Protein AF-0000000075356537 (afdb_homodimer)

Structure (mmCIF, N/CA/C/O backbone):
data_AF-0000000075356537-model_v1
#
loop_
_entity.id
_entity.type
_entity.pdbx_description
1 polymer 'Rieske domain-containing protein'
#
loop_
_atom_site.group_PDB
_atom_site.id
_atom_site.type_symbol
_atom_site.label_atom_id
_atom_site.label_alt_id
_atom_site.label_comp_id
_atom_site.label_asym_id
_atom_site.label_entity_id
_atom_site.label_seq_id
_atom_site.pdbx_PDB_ins_code
_atom_site.Cartn_x
_atom_site.Cartn_y
_atom_site.Cartn_z
_atom_site.occupancy
_atom_site.B_iso_or_equiv
_atom_site.auth_seq_id
_atom_site.auth_comp_id
_atom_site.auth_asym_id
_atom_site.auth_atom_id
_atom_site.pdbx_PDB_model_num
ATOM 1 N N . MET A 1 1 ? 37.312 7.762 -25.594 1 16.81 1 MET A N 1
ATOM 2 C CA . MET A 1 1 ? 36.188 8.664 -25.797 1 16.81 1 MET A CA 1
ATOM 3 C C . MET A 1 1 ? 34.93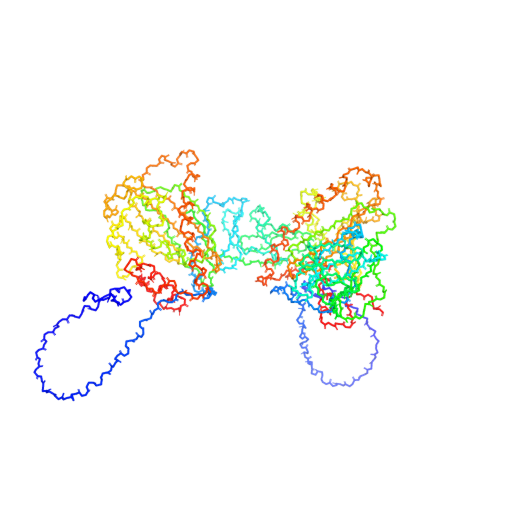8 7.902 -26.25 1 16.81 1 MET A C 1
ATOM 5 O O . MET A 1 1 ? 34.031 8.484 -26.844 1 16.81 1 MET A O 1
ATOM 9 N N . GLU A 1 2 ? 34.906 6.582 -25.922 1 17.31 2 GLU A N 1
ATOM 10 C CA . GLU A 1 2 ? 34.125 5.363 -25.969 1 17.31 2 GLU A CA 1
ATOM 11 C C . GLU A 1 2 ? 32.781 5.539 -25.234 1 17.31 2 GLU A C 1
ATOM 13 O O . GLU A 1 2 ? 32.781 5.805 -24.031 1 17.31 2 GLU A O 1
ATOM 18 N N . ALA A 1 3 ? 31.672 6.141 -25.953 1 22.42 3 ALA A N 1
ATOM 19 C CA . ALA A 1 3 ? 30.297 6.594 -25.938 1 22.42 3 ALA A CA 1
ATOM 20 C C . ALA A 1 3 ? 29.391 5.594 -25.219 1 22.42 3 ALA A C 1
ATOM 22 O O . ALA A 1 3 ? 29.375 4.41 -25.562 1 22.42 3 ALA A O 1
ATOM 23 N N . LEU A 1 4 ? 28.938 5.863 -24.031 1 20.67 4 LEU A N 1
ATOM 24 C CA . LEU A 1 4 ? 28.531 5.176 -22.812 1 20.67 4 LEU A CA 1
ATOM 25 C C . LEU A 1 4 ? 27.234 4.402 -23.031 1 20.67 4 LEU A C 1
ATOM 27 O O . LEU A 1 4 ? 26.375 4.84 -23.781 1 20.67 4 LEU A O 1
ATOM 31 N N . VAL A 1 5 ? 27.062 3.332 -22.688 1 26.47 5 VAL A N 1
ATOM 32 C CA . VAL A 1 5 ? 26.109 2.232 -22.734 1 26.47 5 VAL A CA 1
ATOM 33 C C . VAL A 1 5 ? 24.75 2.707 -22.234 1 26.47 5 VAL A C 1
ATOM 35 O O . VAL A 1 5 ? 24.562 2.947 -21.047 1 26.47 5 VAL A O 1
ATOM 38 N N . ASN A 1 6 ? 24.062 3.959 -22.438 1 29.22 6 ASN A N 1
ATOM 39 C CA . ASN A 1 6 ? 22.625 3.77 -22.453 1 29.22 6 ASN A CA 1
ATOM 40 C C . ASN A 1 6 ? 22.203 2.65 -23.406 1 29.22 6 ASN A C 1
ATOM 42 O O . ASN A 1 6 ? 21.094 2.652 -23.922 1 29.22 6 ASN A O 1
ATOM 46 N N . ASP A 1 7 ? 22.938 2.033 -24.406 1 31.42 7 ASP A N 1
ATOM 47 C CA . ASP A 1 7 ? 23.094 1.756 -25.828 1 31.42 7 ASP A CA 1
ATOM 48 C C . ASP A 1 7 ? 22.125 0.67 -26.297 1 31.42 7 ASP A C 1
ATOM 50 O O . ASP A 1 7 ? 21.531 -0.026 -25.469 1 31.42 7 ASP A O 1
ATOM 54 N N . ARG A 1 8 ? 22.062 -0.585 -27.109 1 34.34 8 ARG A N 1
ATOM 55 C CA . ARG A 1 8 ? 21.188 -1.449 -27.891 1 34.34 8 ARG A CA 1
ATOM 56 C C . ARG A 1 8 ? 20.234 -2.244 -27 1 34.34 8 ARG A C 1
ATOM 58 O O . ARG A 1 8 ? 20.672 -3.184 -26.328 1 34.34 8 ARG A O 1
ATOM 65 N N . LEU A 1 9 ? 19.734 -1.866 -25.703 1 35.34 9 LEU A N 1
ATOM 66 C CA . LEU A 1 9 ? 19.625 -2.301 -24.312 1 35.34 9 LEU A CA 1
ATOM 67 C C . LEU A 1 9 ? 19.562 -3.822 -24.234 1 35.34 9 LEU A C 1
ATOM 69 O O . LEU A 1 9 ? 19.953 -4.406 -23.219 1 35.34 9 LEU A O 1
ATOM 73 N N . LEU A 1 10 ? 18.969 -4.902 -24.375 1 38.16 10 LEU A N 1
ATOM 74 C CA . LEU A 1 10 ? 19.484 -6.262 -24.5 1 38.16 10 LEU A CA 1
ATOM 75 C C . LEU A 1 10 ? 19.875 -6.559 -25.938 1 38.16 10 LEU A C 1
ATOM 77 O O . LEU A 1 10 ? 20.125 -7.715 -26.297 1 38.16 10 LEU A O 1
ATOM 81 N N . GLN A 1 11 ? 20.5 -5.973 -27.094 1 36.53 11 GLN A N 1
ATOM 82 C CA . GLN A 1 11 ? 20.625 -6.211 -28.516 1 36.53 11 GLN A CA 1
ATOM 83 C C . GLN A 1 11 ? 21.734 -7.223 -28.812 1 36.53 11 GLN A C 1
ATOM 85 O O . GLN A 1 11 ? 22.812 -7.148 -28.234 1 36.53 11 GLN A O 1
ATOM 90 N N . ASP A 1 12 ? 21.531 -8.344 -29.547 1 32.38 12 ASP A N 1
ATOM 91 C CA . ASP A 1 12 ? 22.453 -9.203 -30.297 1 32.38 12 ASP A CA 1
ATOM 92 C C . ASP A 1 12 ? 22.891 -8.531 -31.594 1 32.38 12 ASP A C 1
ATOM 94 O O . ASP A 1 12 ? 22.094 -8.398 -32.531 1 32.38 12 ASP A O 1
ATOM 98 N N . ARG A 1 13 ? 23.75 -7.406 -31.953 1 29.91 13 ARG A N 1
ATOM 99 C CA . ARG A 1 13 ? 24.078 -6.98 -33.312 1 29.91 13 ARG A CA 1
ATOM 100 C C . ARG A 1 13 ? 24.906 -8.039 -34.031 1 29.91 13 ARG A C 1
ATOM 102 O O . ARG A 1 13 ? 26.062 -8.273 -33.688 1 29.91 13 ARG A O 1
ATOM 109 N N . HIS A 1 14 ? 24.375 -9.148 -34.688 1 22.44 14 HIS A N 1
ATOM 110 C CA . HIS A 1 14 ? 25.156 -9.977 -35.594 1 22.44 14 HIS A CA 1
ATOM 111 C C . HIS A 1 14 ? 25.641 -9.172 -36.781 1 22.44 14 HIS A C 1
ATOM 113 O O . HIS A 1 14 ? 24.828 -8.664 -37.562 1 22.44 14 HIS A O 1
ATOM 119 N N . THR A 1 15 ? 26.812 -8.516 -36.875 1 25.84 15 THR A N 1
ATOM 120 C CA . THR A 1 15 ? 27.531 -7.809 -37.906 1 25.84 15 THR A CA 1
ATOM 121 C C . THR A 1 15 ? 27.984 -8.781 -39 1 25.84 15 THR A C 1
ATOM 123 O O . THR A 1 15 ? 28.828 -8.445 -39.812 1 25.84 15 THR A O 1
ATOM 126 N N . SER A 1 16 ? 27.328 -9.734 -39.688 1 20.28 16 SER A N 1
ATOM 127 C CA . SER A 1 16 ? 28.078 -10.492 -40.688 1 20.28 16 SER A CA 1
ATOM 128 C C . SER A 1 16 ? 28.453 -9.617 -41.875 1 20.28 16 SER A C 1
ATOM 130 O O . SER A 1 16 ? 27.609 -8.867 -42.375 1 20.28 16 SER A O 1
ATOM 132 N N . GLY A 1 17 ? 29.781 -9.352 -42.344 1 21.66 17 GLY A N 1
ATOM 133 C CA . GLY A 1 17 ? 30.656 -8.562 -43.188 1 21.66 17 GLY A CA 1
ATOM 134 C C . GLY A 1 17 ? 30.531 -8.922 -44.656 1 21.66 17 GLY A C 1
ATOM 135 O O . GLY A 1 17 ? 31.25 -8.383 -45.5 1 21.66 17 GLY A O 1
ATOM 136 N N . THR A 1 18 ? 29.781 -9.844 -45.25 1 19.05 18 THR A N 1
ATOM 137 C CA . THR A 1 18 ? 30.516 -10.32 -46.438 1 19.05 18 THR A CA 1
ATOM 138 C C . THR A 1 18 ? 30.578 -9.242 -47.5 1 19.05 18 THR A C 1
ATOM 140 O O . THR A 1 18 ? 29.797 -8.289 -47.5 1 19.05 18 THR A O 1
ATOM 143 N N . ASP A 1 19 ? 30.422 -9.539 -49.062 1 18.47 19 ASP A N 1
ATOM 144 C CA . ASP A 1 19 ? 31.297 -9.648 -50.219 1 18.47 19 ASP A CA 1
ATOM 145 C C . ASP A 1 19 ? 31.141 -8.438 -51.125 1 18.47 19 ASP A C 1
ATOM 147 O O . ASP A 1 19 ? 32.125 -7.855 -51.594 1 18.47 19 ASP A O 1
ATOM 151 N N . GLN A 1 20 ? 30.047 -8.188 -52.094 1 20.7 20 GLN A N 1
ATOM 152 C CA . GLN A 1 20 ? 30.188 -8.117 -53.531 1 20.7 20 GLN A CA 1
ATOM 153 C C . GLN A 1 20 ? 30.422 -6.68 -54 1 20.7 20 GLN A C 1
ATOM 155 O O . GLN A 1 20 ? 29.922 -5.738 -53.375 1 20.7 20 GLN A O 1
ATOM 160 N N . THR A 1 21 ? 31.188 -6.434 -55.219 1 21.62 21 THR A N 1
ATOM 161 C CA . THR A 1 21 ? 32.062 -5.5 -55.906 1 21.62 21 THR A CA 1
ATOM 162 C C . THR A 1 21 ? 31.266 -4.363 -56.531 1 21.62 21 THR A C 1
ATOM 164 O O . THR A 1 21 ? 31.844 -3.33 -56.906 1 21.62 21 THR A O 1
ATOM 167 N N . CYS A 1 22 ? 29.969 -4.492 -56.844 1 19.58 22 CYS A N 1
ATOM 168 C CA . CYS A 1 22 ? 29.688 -3.918 -58.156 1 19.58 22 CYS A CA 1
ATOM 169 C C . CYS A 1 22 ? 29.797 -2.398 -58.125 1 19.58 22 CYS A C 1
ATOM 171 O O . CYS A 1 22 ? 29.5 -1.768 -57.094 1 19.58 22 CYS A O 1
ATOM 173 N N . ALA A 1 23 ? 30.172 -1.825 -59.312 1 25.81 23 ALA A N 1
ATOM 174 C CA . ALA A 1 23 ? 30.812 -0.602 -59.781 1 25.81 23 ALA A CA 1
ATOM 175 C C . ALA A 1 23 ? 29.891 0.602 -59.625 1 25.81 23 ALA A C 1
ATOM 177 O O . ALA A 1 23 ? 30.281 1.734 -59.906 1 25.81 23 ALA A O 1
ATOM 178 N N . SER A 1 24 ? 28.547 0.282 -59.125 1 22.42 24 SER A N 1
ATOM 179 C CA . SER A 1 24 ? 27.688 1.149 -59.938 1 22.42 24 SER A CA 1
ATOM 180 C C . SER A 1 24 ? 28.031 2.619 -59.688 1 22.42 24 SER A C 1
ATOM 182 O O . SER A 1 24 ? 28.609 2.98 -58.688 1 22.42 24 SER A O 1
ATOM 184 N N . PRO A 1 25 ? 27.328 3.537 -60.594 1 26.47 25 PRO A N 1
ATOM 185 C CA . PRO A 1 25 ? 27.484 4.898 -61.125 1 26.47 25 PRO A CA 1
ATOM 186 C C . PRO A 1 25 ? 27.484 5.957 -60 1 26.47 25 PRO A C 1
ATOM 188 O O . PRO A 1 25 ? 27.047 5.695 -58.906 1 26.47 25 PRO A O 1
ATOM 191 N N . SER A 1 26 ? 27.984 7.141 -60.406 1 25.86 26 SER A N 1
ATOM 192 C CA . SER A 1 26 ? 28.562 8.312 -59.75 1 25.86 26 SER A CA 1
ATOM 193 C C . SER A 1 26 ? 27.516 9.031 -58.906 1 25.86 26 SER A C 1
ATOM 195 O O . SER A 1 26 ? 27.781 10.117 -58.375 1 25.86 26 SER A O 1
ATOM 197 N N . THR A 1 27 ? 26.234 8.477 -58.969 1 26.17 27 THR A N 1
ATOM 198 C CA . THR A 1 27 ? 25.234 9.469 -58.594 1 26.17 27 THR A CA 1
ATOM 199 C C . THR A 1 27 ? 25.594 10.156 -57.281 1 26.17 27 THR A C 1
ATOM 201 O O . THR A 1 27 ? 26.094 9.516 -56.375 1 26.17 27 THR A O 1
ATOM 204 N N . SER A 1 28 ? 25.562 11.508 -57.375 1 26.22 28 SER A N 1
ATOM 205 C CA . SER A 1 28 ? 25.844 12.531 -56.375 1 26.22 28 SER A CA 1
ATOM 206 C C . SER A 1 28 ? 25.188 12.195 -55.062 1 26.22 28 SER A C 1
ATOM 208 O O . SER A 1 28 ? 23.984 11.93 -55 1 26.22 28 SER A O 1
ATOM 210 N N . LYS A 1 29 ? 25.922 11.609 -54.156 1 27.78 29 LYS A N 1
ATOM 211 C CA . LYS A 1 29 ? 25.5 11.062 -52.875 1 27.78 29 LYS A CA 1
ATOM 212 C C . LYS A 1 29 ? 24.938 12.148 -51.969 1 27.78 29 LYS A C 1
ATOM 214 O O . LYS A 1 29 ? 25.688 12.953 -51.406 1 27.78 29 LYS A O 1
ATOM 219 N N . GLN A 1 30 ? 23.859 12.883 -52.594 1 27.05 30 GLN A N 1
ATOM 220 C CA . GLN A 1 30 ? 23.312 13.734 -51.562 1 27.05 30 GLN A CA 1
ATOM 221 C C . GLN A 1 30 ? 23.188 12.969 -50.25 1 27.05 30 GLN A C 1
ATOM 223 O O . GLN A 1 30 ? 22.547 11.914 -50.188 1 27.05 30 GLN A O 1
ATOM 228 N N . SER A 1 31 ? 24.219 13.016 -49.469 1 28.75 31 SER A N 1
ATOM 229 C CA . SER A 1 31 ? 24.312 12.398 -48.156 1 28.75 31 SER A CA 1
ATOM 230 C C . SER A 1 31 ? 23.062 12.656 -47.312 1 28.75 31 SER A C 1
ATOM 232 O O . SER A 1 31 ? 22.812 13.789 -46.906 1 28.75 31 SER A O 1
ATOM 234 N N . LEU A 1 32 ? 21.922 12.156 -47.969 1 28.11 32 LEU A N 1
ATOM 235 C CA . LEU A 1 32 ? 20.797 12.195 -47.031 1 28.11 32 LEU A CA 1
ATOM 236 C C . LEU A 1 32 ? 21.25 11.773 -45.625 1 28.11 32 LEU A C 1
ATOM 238 O O . LEU A 1 32 ? 21.703 10.641 -45.438 1 28.11 32 LEU A O 1
ATOM 242 N N . ASP A 1 33 ? 21.828 12.711 -45 1 28.8 33 ASP A N 1
ATOM 243 C CA . ASP A 1 33 ? 22 12.531 -43.562 1 28.8 33 ASP A CA 1
ATOM 244 C C . ASP A 1 33 ? 20.781 11.867 -42.938 1 28.8 33 ASP A C 1
ATOM 246 O O . ASP A 1 33 ? 19.719 12.484 -42.844 1 28.8 33 ASP A O 1
ATOM 250 N N . ILE A 1 34 ? 20.438 10.703 -43.531 1 29.41 34 ILE A N 1
ATOM 251 C CA . ILE A 1 34 ? 19.438 9.945 -42.781 1 29.41 34 ILE A CA 1
ATOM 252 C C . ILE A 1 34 ? 19.719 10.07 -41.281 1 29.41 34 ILE A C 1
ATOM 254 O O . ILE A 1 34 ? 20.719 9.547 -40.812 1 29.41 34 ILE A O 1
ATOM 258 N N . VAL A 1 35 ? 19.438 11.258 -40.875 1 30.61 35 VAL A N 1
ATOM 259 C CA . VAL A 1 35 ? 19.266 11.258 -39.438 1 30.61 35 VAL A CA 1
ATOM 260 C C . VAL A 1 35 ? 18.609 9.953 -38.969 1 30.61 35 VAL A C 1
ATOM 262 O O . VAL A 1 35 ? 17.453 9.688 -39.281 1 30.61 35 VAL A O 1
ATOM 265 N N . LYS A 1 36 ? 19.297 8.93 -39.188 1 31.91 36 LYS A N 1
ATOM 266 C CA . LYS A 1 36 ? 18.828 7.715 -38.531 1 31.91 36 LYS A CA 1
ATOM 267 C C . LYS A 1 36 ? 18.172 8.039 -37.188 1 31.91 36 LYS A C 1
ATOM 269 O O . LYS A 1 36 ? 18.859 8.32 -36.219 1 31.91 36 LYS A O 1
ATOM 274 N N . GLY A 1 37 ? 17.156 8.75 -37.281 1 32.22 37 GLY A N 1
ATOM 275 C CA . GLY A 1 37 ? 16.375 8.914 -36.094 1 32.22 37 GLY A CA 1
ATOM 276 C C . GLY A 1 37 ? 16.406 7.695 -35.188 1 32.22 37 GLY A C 1
ATOM 277 O O . GLY A 1 37 ? 16.156 6.574 -35.625 1 32.22 37 GLY A O 1
ATOM 278 N N . LYS A 1 38 ? 17.438 7.617 -34.438 1 34.56 38 LYS A N 1
ATOM 279 C CA . LYS A 1 38 ? 17.422 6.621 -33.344 1 34.56 38 LYS A CA 1
ATOM 280 C C . LYS A 1 38 ? 15.992 6.27 -32.969 1 34.56 38 LYS A C 1
ATOM 282 O O . LYS A 1 38 ? 15.203 7.156 -32.625 1 34.56 38 LYS A O 1
ATOM 287 N N . LEU A 1 39 ? 15.484 5.395 -33.594 1 34.16 39 LEU A N 1
ATOM 288 C CA . LEU A 1 39 ? 14.211 4.875 -33.094 1 34.16 39 LEU A CA 1
ATOM 289 C C . LEU A 1 39 ? 14.125 4.977 -31.594 1 34.16 39 LEU A C 1
ATOM 291 O O . LEU A 1 39 ? 15.062 4.594 -30.891 1 34.16 39 LEU A O 1
ATOM 295 N N . PRO A 1 40 ? 13.32 5.75 -31.016 1 38.12 40 PRO A N 1
ATOM 296 C CA . PRO A 1 40 ? 13.188 5.941 -29.578 1 38.12 40 PRO A CA 1
ATOM 297 C C . PRO A 1 40 ? 13.312 4.637 -28.797 1 38.12 40 PRO A C 1
ATOM 299 O O . PRO A 1 40 ? 12.789 3.605 -29.219 1 38.12 40 PRO A O 1
ATOM 302 N N . ARG A 1 41 ? 14.406 4.195 -28.219 1 42 41 ARG A N 1
ATOM 303 C CA . ARG A 1 41 ? 14.617 3.092 -27.281 1 42 41 ARG A CA 1
ATOM 304 C C . ARG A 1 41 ? 13.312 2.715 -26.578 1 42 41 ARG A C 1
ATOM 306 O O . ARG A 1 41 ? 12.703 3.545 -25.906 1 42 41 ARG A O 1
ATOM 313 N N . LYS A 1 42 ? 12.531 1.792 -27.109 1 52.28 42 LYS A N 1
ATOM 314 C CA . LYS A 1 42 ? 11.227 1.446 -26.562 1 52.28 42 LYS A CA 1
ATOM 315 C C . LYS A 1 42 ? 11.305 1.174 -25.062 1 52.28 42 LYS A C 1
ATOM 317 O O . LYS A 1 42 ? 11.922 0.192 -24.641 1 52.28 42 LYS A O 1
ATOM 322 N N . SER A 1 43 ? 11.359 2.129 -24.141 1 74.38 43 SER A N 1
ATOM 323 C CA . SER A 1 43 ? 11.336 2.102 -22.688 1 74.38 43 SER A CA 1
ATOM 324 C C . SER A 1 43 ? 10.156 1.29 -22.172 1 74.38 43 SER A C 1
ATOM 326 O O . SER A 1 43 ? 9.07 1.331 -22.734 1 74.38 43 SER A O 1
ATOM 328 N N . LEU A 1 44 ? 10.492 0.031 -21.422 1 88.81 44 LEU A N 1
ATOM 329 C CA . LEU A 1 44 ? 9.453 -0.729 -20.734 1 88.81 44 LEU A CA 1
ATOM 330 C C . LEU A 1 44 ? 8.711 0.148 -19.719 1 88.81 44 LEU A C 1
ATOM 332 O O . LEU A 1 44 ? 9.328 0.777 -18.859 1 88.81 44 LEU A O 1
ATOM 336 N N . ASN A 1 45 ? 7.5 0.359 -20.031 1 91.44 45 ASN A N 1
ATOM 337 C CA . ASN A 1 45 ? 6.68 1.146 -19.109 1 91.44 45 ASN A CA 1
ATOM 338 C C . ASN A 1 45 ? 5.602 0.292 -18.453 1 91.44 45 ASN A C 1
ATOM 340 O O . ASN A 1 45 ? 4.617 -0.077 -19.094 1 91.44 45 ASN A O 1
ATOM 344 N N . VAL A 1 46 ? 5.816 -0.068 -17.25 1 94.56 46 VAL A N 1
ATOM 345 C CA . VAL A 1 46 ? 4.852 -0.795 -16.438 1 94.56 46 VAL A CA 1
ATOM 346 C C . VAL A 1 46 ? 4.312 0.115 -15.336 1 94.56 46 VAL A C 1
ATOM 348 O O . VAL A 1 46 ? 4.891 0.193 -14.25 1 94.56 46 VAL A O 1
ATOM 351 N N . SER A 1 47 ? 3.268 0.84 -15.625 1 93.94 47 SER A N 1
ATOM 352 C CA . SER A 1 47 ? 2.617 1.777 -14.711 1 93.94 47 SER A CA 1
ATOM 353 C C . SER A 1 47 ? 1.106 1.568 -14.688 1 93.94 47 SER A C 1
ATOM 355 O O . SER A 1 47 ? 0.562 0.848 -15.531 1 93.94 47 SER A O 1
ATOM 357 N N . GLY A 1 48 ? 0.487 2.066 -13.672 1 90.31 48 GLY A N 1
ATOM 358 C CA . GLY A 1 48 ? -0.946 1.876 -13.508 1 90.31 48 GLY A CA 1
ATOM 359 C C . GLY A 1 48 ? -1.771 2.953 -14.188 1 90.31 48 GLY A C 1
ATOM 360 O O . GLY A 1 48 ? -1.222 3.869 -14.805 1 90.31 48 GLY A O 1
ATOM 361 N N . PRO A 1 49 ? -2.98 2.789 -13.961 1 90.25 49 PRO A N 1
ATOM 362 C CA . PRO A 1 49 ? -3.707 1.688 -13.32 1 90.25 49 PRO A CA 1
ATOM 363 C C . PRO A 1 49 ? -3.568 0.371 -14.086 1 90.25 49 PRO A C 1
ATOM 365 O O . PRO A 1 49 ? -3.316 0.376 -15.297 1 90.25 49 PRO A O 1
ATOM 368 N N . VAL A 1 50 ? -3.711 -0.728 -13.359 1 92.56 50 VAL A N 1
ATOM 369 C CA . VAL A 1 50 ? -3.637 -2.043 -13.992 1 92.56 50 VAL A CA 1
ATOM 370 C C . VAL A 1 50 ? -4.773 -2.199 -15 1 92.56 50 VAL A C 1
ATOM 372 O O . VAL A 1 50 ? -5.934 -1.939 -14.68 1 92.56 50 VAL A O 1
ATOM 375 N N . GLN A 1 51 ? -4.496 -2.572 -16.172 1 91.62 51 GLN A N 1
ATOM 376 C CA . GLN A 1 51 ? -5.469 -2.723 -17.25 1 91.62 51 GLN A CA 1
ATOM 377 C C . GLN A 1 51 ? -6.156 -4.082 -17.188 1 91.62 51 GLN A C 1
ATOM 379 O O . GLN A 1 51 ? -5.613 -5.031 -16.625 1 91.62 51 GLN A O 1
ATOM 384 N N . PRO A 1 52 ? -7.375 -4.109 -17.781 1 93.94 52 PRO A N 1
ATOM 385 C CA . PRO A 1 52 ? -8 -5.43 -17.891 1 93.94 52 PRO A CA 1
ATOM 386 C C . PRO A 1 52 ? -7.129 -6.438 -18.625 1 93.94 52 PRO A C 1
ATOM 388 O O . PRO A 1 52 ? -6.391 -6.066 -19.547 1 93.94 52 PRO A O 1
ATOM 391 N N . TYR A 1 53 ? -7.273 -7.672 -18.297 1 95.06 53 TYR A N 1
ATOM 392 C CA . TYR A 1 53 ? -6.438 -8.703 -18.891 1 95.06 53 TYR A CA 1
ATOM 393 C C . TYR A 1 53 ? -6.793 -8.922 -20.359 1 95.06 53 TYR A C 1
ATOM 395 O O . TYR A 1 53 ? -7.969 -8.93 -20.719 1 95.06 53 TYR A O 1
ATOM 403 N N . ASN A 1 54 ? -5.789 -8.992 -21.125 1 94.38 54 ASN A N 1
ATOM 404 C CA . ASN A 1 54 ? -5.977 -9.344 -22.516 1 94.38 54 ASN A CA 1
ATOM 405 C C . ASN A 1 54 ? -6.43 -10.797 -22.688 1 94.38 54 ASN A C 1
ATOM 407 O O . ASN A 1 54 ? -5.938 -11.68 -21.984 1 94.38 54 ASN A O 1
ATOM 411 N N . THR A 1 55 ? -7.23 -11.078 -23.625 1 95.56 55 THR A N 1
ATOM 412 C CA . THR A 1 55 ? -7.785 -12.414 -23.844 1 95.56 55 THR A CA 1
ATOM 413 C C . THR A 1 55 ? -6.688 -13.398 -24.234 1 95.56 55 THR A C 1
ATOM 415 O O . THR A 1 55 ? -6.766 -14.586 -23.906 1 95.56 55 THR A O 1
ATOM 418 N N . ARG A 1 56 ? -5.672 -12.969 -24.844 1 96.25 56 ARG A N 1
ATOM 419 C CA . ARG A 1 56 ? -4.602 -13.844 -25.312 1 96.25 56 ARG A CA 1
ATOM 420 C C . ARG A 1 56 ? -3.852 -14.469 -24.141 1 96.25 56 ARG A C 1
ATOM 422 O O . ARG A 1 56 ? -3.361 -15.594 -24.234 1 96.25 56 ARG A O 1
ATOM 429 N N . LEU A 1 57 ? -3.801 -13.734 -23.062 1 97.31 57 LEU A N 1
ATOM 430 C CA . LEU A 1 57 ? -3.117 -14.25 -21.875 1 97.31 57 LEU A CA 1
ATOM 431 C C . LEU A 1 57 ? -3.891 -15.406 -21.25 1 97.31 57 LEU A C 1
ATOM 433 O O . LEU A 1 57 ? -3.338 -16.172 -20.469 1 97.31 57 LEU A O 1
ATOM 437 N N . LYS A 1 58 ? -5.113 -15.555 -21.609 1 97.88 58 LYS A N 1
ATOM 438 C CA . LYS A 1 58 ? -5.969 -16.594 -21.047 1 97.88 58 LYS A CA 1
ATOM 439 C C . LYS A 1 58 ? -5.801 -17.906 -21.797 1 97.88 58 LYS A C 1
ATOM 441 O O . LYS A 1 58 ? -6.246 -18.953 -21.328 1 97.88 58 LYS A O 1
ATOM 446 N N . ASN A 1 59 ? -5.176 -17.828 -22.984 1 97.19 59 ASN A N 1
ATOM 447 C CA . ASN A 1 59 ? -5.086 -19 -23.859 1 97.19 59 ASN A CA 1
ATOM 448 C C . ASN A 1 59 ? -3.865 -19.859 -23.531 1 97.19 59 ASN A C 1
ATOM 450 O O . ASN A 1 59 ? -3.023 -20.109 -24.391 1 97.19 59 ASN A O 1
ATOM 454 N N . PHE A 1 60 ? -3.803 -20.312 -22.328 1 97.75 60 PHE A N 1
ATOM 455 C CA . PHE A 1 60 ? -2.805 -21.234 -21.797 1 97.75 60 PHE A CA 1
ATOM 456 C C . PHE A 1 60 ? -3.43 -22.188 -20.781 1 97.75 60 PHE A C 1
ATOM 458 O O . PHE A 1 60 ? -4.555 -21.969 -20.328 1 97.75 60 PHE A O 1
ATOM 465 N N . TRP A 1 61 ? -2.768 -23.297 -20.531 1 98.38 61 TRP A N 1
ATOM 466 C CA . TRP A 1 61 ? -3.104 -24.125 -19.391 1 98.38 61 TRP A CA 1
ATOM 467 C C . TRP A 1 61 ? -2.604 -23.5 -18.094 1 98.38 61 TRP A C 1
ATOM 469 O O . TRP A 1 61 ? -1.454 -23.062 -18.016 1 98.38 61 TRP A O 1
ATOM 479 N N . PHE A 1 62 ? -3.467 -23.438 -17.094 1 98.62 62 PHE A N 1
ATOM 480 C CA . PHE A 1 62 ? -3.111 -22.906 -15.789 1 98.62 62 PHE A CA 1
ATOM 481 C C . PHE A 1 62 ? -3.361 -23.938 -14.695 1 98.62 62 PHE A C 1
ATOM 483 O O . PHE A 1 62 ? -4.477 -24.453 -14.555 1 98.62 62 PHE A O 1
ATOM 490 N N . PRO A 1 63 ? -2.369 -24.359 -13.969 1 98.5 63 PRO A N 1
ATOM 491 C CA . PRO A 1 63 ? -2.676 -25.109 -12.75 1 98.5 63 PRO A CA 1
ATOM 492 C C . PRO A 1 63 ? -3.352 -24.25 -11.68 1 98.5 63 PRO A C 1
ATOM 494 O O . PRO A 1 63 ? -2.924 -23.125 -11.43 1 98.5 63 PRO A O 1
ATOM 497 N N . VAL A 1 64 ? -4.406 -24.766 -11.055 1 98.62 64 VAL A N 1
ATOM 498 C CA . VAL A 1 64 ? -5.176 -23.891 -10.164 1 98.62 64 VAL A CA 1
ATOM 499 C C . VAL A 1 64 ? -5.223 -24.5 -8.766 1 98.62 64 VAL A C 1
ATOM 501 O O . VAL A 1 64 ? -5.582 -23.828 -7.797 1 98.62 64 VAL A O 1
ATOM 504 N N . ALA A 1 65 ? -4.848 -25.766 -8.633 1 98.69 65 ALA A N 1
ATOM 505 C CA . ALA A 1 65 ? -4.844 -26.453 -7.34 1 98.69 65 ALA A CA 1
ATOM 506 C C . ALA A 1 65 ? -3.947 -27.688 -7.379 1 98.69 65 ALA A C 1
ATOM 508 O O . ALA A 1 65 ? -3.637 -28.203 -8.453 1 98.69 65 ALA A O 1
ATOM 509 N N . PHE A 1 66 ? -3.484 -28.047 -6.262 1 98.5 66 PHE A N 1
ATOM 510 C CA . PHE A 1 66 ? -2.887 -29.375 -6.133 1 98.5 66 PHE A CA 1
ATOM 511 C C . PHE A 1 66 ? -3.963 -30.438 -5.973 1 98.5 66 PHE A C 1
ATOM 513 O O . PHE A 1 66 ? -4.988 -30.203 -5.328 1 98.5 66 PHE A O 1
ATOM 520 N N . SER A 1 67 ? -3.691 -31.625 -6.527 1 98.06 67 SER A N 1
ATOM 521 C CA . SER A 1 67 ? -4.66 -32.719 -6.473 1 98.06 67 SER A CA 1
ATOM 522 C C . SER A 1 67 ? -5.012 -33.062 -5.035 1 98.06 67 SER A C 1
ATOM 524 O O . SER A 1 67 ? -6.148 -33.438 -4.742 1 98.06 67 SER A O 1
ATOM 526 N N . THR A 1 68 ? -4.066 -32.938 -4.16 1 95.38 68 THR A N 1
ATOM 527 C CA . THR A 1 68 ? -4.25 -33.312 -2.764 1 95.38 68 THR A CA 1
ATOM 528 C C . THR A 1 68 ? -5.262 -32.375 -2.084 1 95.38 68 THR A C 1
ATOM 530 O O . THR A 1 68 ? -5.809 -32.719 -1.035 1 95.38 68 THR A O 1
ATOM 533 N N . ASP A 1 69 ? -5.516 -31.25 -2.652 1 95.81 69 ASP A N 1
ATOM 534 C CA . ASP A 1 69 ? -6.434 -30.281 -2.061 1 95.81 69 ASP A CA 1
ATOM 535 C C . ASP A 1 69 ? -7.875 -30.562 -2.473 1 95.81 69 ASP A C 1
ATOM 537 O O . ASP A 1 69 ? -8.812 -29.984 -1.917 1 95.81 69 ASP A O 1
ATOM 541 N N . LEU A 1 70 ? -8.023 -31.406 -3.379 1 97.5 70 LEU A N 1
ATOM 542 C CA . LEU A 1 70 ? -9.352 -31.688 -3.9 1 97.5 70 LEU A CA 1
ATOM 543 C C . LEU A 1 70 ? -9.758 -33.125 -3.609 1 97.5 70 LEU A C 1
ATOM 545 O O . LEU A 1 70 ? -9.367 -34.031 -4.34 1 97.5 70 LEU A O 1
ATOM 549 N N . LYS A 1 71 ? -10.594 -33.281 -2.656 1 95.62 71 LYS A N 1
ATOM 550 C CA . LYS A 1 71 ? -11.141 -34.594 -2.334 1 95.62 71 LYS A CA 1
ATOM 551 C C . LYS A 1 71 ? -12.492 -34.812 -3.01 1 95.62 71 LYS A C 1
ATOM 553 O O . LYS A 1 71 ? -12.961 -33.938 -3.752 1 95.62 71 LYS A O 1
ATOM 558 N N . ASP A 1 72 ? -13.055 -35.938 -2.742 1 94.31 72 ASP A N 1
ATOM 559 C CA . ASP A 1 72 ? -14.289 -36.312 -3.436 1 94.31 72 ASP A CA 1
ATOM 560 C C . ASP A 1 72 ? -15.461 -35.438 -2.953 1 94.31 72 ASP A C 1
ATOM 562 O O . ASP A 1 72 ? -16.375 -35.156 -3.721 1 94.31 72 ASP A O 1
ATOM 566 N N . ASP A 1 73 ? -15.414 -35.062 -1.744 1 93.94 73 ASP A N 1
ATOM 567 C CA . ASP A 1 73 ? -16.562 -34.375 -1.172 1 93.94 73 ASP A CA 1
ATOM 568 C C . ASP A 1 73 ? -16.25 -32.906 -0.906 1 93.94 73 ASP A C 1
ATOM 570 O O . ASP A 1 73 ? -16.969 -32.25 -0.16 1 93.94 73 ASP A O 1
ATOM 574 N N . THR A 1 74 ? -15.141 -32.5 -1.452 1 95.12 74 THR A N 1
ATOM 575 C CA . THR A 1 74 ? -14.781 -31.094 -1.243 1 95.12 74 THR A CA 1
ATOM 576 C C . THR A 1 74 ? -14.75 -30.328 -2.568 1 95.12 74 THR A C 1
ATOM 578 O O . THR A 1 74 ? -14.891 -30.938 -3.635 1 95.12 74 THR A O 1
ATOM 581 N N . MET A 1 75 ? -14.805 -29.094 -2.484 1 98.06 75 MET A N 1
ATOM 582 C CA . MET A 1 75 ? -14.656 -28.219 -3.639 1 98.06 75 MET A CA 1
ATOM 583 C C . MET A 1 75 ? -13.656 -27.109 -3.35 1 98.06 75 MET A C 1
ATOM 585 O O . MET A 1 75 ? -13.328 -26.844 -2.189 1 98.06 75 MET A O 1
ATOM 589 N N . VAL A 1 76 ? -13.07 -26.531 -4.312 1 98.44 76 VAL A N 1
ATOM 590 C CA . VAL A 1 76 ? -12.078 -25.469 -4.188 1 98.44 76 VAL A CA 1
ATOM 591 C C . VAL A 1 76 ? -12.516 -24.266 -5.016 1 98.44 76 VAL A C 1
ATOM 593 O O . VAL A 1 76 ? -12.477 -24.297 -6.246 1 98.44 76 VAL A O 1
ATOM 596 N N . PRO A 1 77 ? -12.969 -23.203 -4.348 1 98.69 77 PRO A N 1
ATOM 597 C CA . PRO A 1 77 ? -13.258 -21.969 -5.074 1 98.69 77 PRO A CA 1
ATOM 598 C C . PRO A 1 77 ? -11.992 -21.172 -5.391 1 98.69 77 PRO A C 1
ATOM 600 O O . PRO A 1 77 ? -11.023 -21.219 -4.637 1 98.69 77 PRO A O 1
ATOM 603 N N . PHE A 1 78 ? -11.992 -20.484 -6.445 1 98.62 78 PHE A N 1
ATOM 604 C CA . PHE A 1 78 ? -10.898 -19.578 -6.797 1 98.62 78 PHE A CA 1
ATOM 605 C C . PHE A 1 78 ? -11.352 -18.578 -7.855 1 98.62 78 PHE A C 1
ATOM 607 O O . PHE A 1 78 ? -12.359 -18.797 -8.531 1 98.62 78 PHE A O 1
ATOM 614 N N . ASP A 1 79 ? -10.641 -17.484 -7.934 1 98.5 79 ASP A N 1
ATOM 615 C CA . ASP A 1 79 ? -10.828 -16.5 -9 1 98.5 79 ASP A CA 1
ATOM 616 C C . ASP A 1 79 ? -9.742 -16.641 -10.062 1 98.5 79 ASP A C 1
ATOM 618 O O . ASP A 1 79 ? -8.586 -16.922 -9.75 1 98.5 79 ASP A O 1
ATOM 622 N N . CYS A 1 80 ? -10.094 -16.516 -11.219 1 98.5 80 CYS A N 1
ATOM 623 C CA . CYS A 1 80 ? -9.188 -16.516 -12.367 1 98.5 80 CYS A CA 1
ATOM 624 C C . CYS A 1 80 ? -9.594 -15.445 -13.375 1 98.5 80 CYS A C 1
ATOM 626 O O . CYS A 1 80 ? -10.711 -15.469 -13.891 1 98.5 80 CYS A O 1
ATOM 628 N N . PHE A 1 81 ? -8.688 -14.453 -13.617 1 98.12 81 PHE A N 1
ATOM 629 C CA . PHE A 1 81 ? -8.945 -13.344 -14.531 1 98.12 81 PHE A CA 1
ATOM 630 C C . PHE A 1 81 ? -10.266 -12.664 -14.195 1 98.12 81 PHE A C 1
ATOM 632 O O . PHE A 1 81 ? -11.094 -12.422 -15.078 1 98.12 81 PHE A O 1
ATOM 639 N N . GLU A 1 82 ? -10.539 -12.484 -12.922 1 97.44 82 GLU A N 1
ATOM 640 C CA . GLU A 1 82 ? -11.633 -11.688 -12.383 1 97.44 82 GLU A CA 1
ATOM 641 C C . GLU A 1 82 ? -12.961 -12.43 -12.492 1 97.44 82 GLU A C 1
ATOM 643 O O . GLU A 1 82 ? -14.031 -11.828 -12.375 1 97.44 82 GLU A O 1
ATOM 648 N N . GLU A 1 83 ? -12.898 -13.672 -12.727 1 97.81 83 GLU A N 1
ATOM 649 C CA . GLU A 1 83 ? -14.102 -14.5 -12.758 1 97.81 83 GLU A CA 1
ATOM 650 C C . GLU A 1 83 ? -14.055 -15.578 -11.672 1 97.81 83 GLU A C 1
ATOM 652 O O . GLU A 1 83 ? -13.023 -16.219 -11.469 1 97.81 83 GLU A O 1
ATOM 657 N N . PRO A 1 84 ? -15.195 -15.758 -11.008 1 98.62 84 PRO A N 1
ATOM 658 C CA . PRO A 1 84 ? -15.227 -16.766 -9.945 1 98.62 84 PRO A CA 1
ATOM 659 C C . PRO A 1 84 ? -15.492 -18.172 -10.477 1 98.62 84 PRO A C 1
ATOM 661 O O . PRO A 1 84 ? -16.422 -18.375 -11.266 1 98.62 84 PRO A O 1
ATOM 664 N N . TRP A 1 85 ? -14.695 -19.109 -10.055 1 98.88 85 TRP A N 1
ATOM 665 C CA . TRP A 1 85 ? -14.797 -20.5 -10.461 1 98.88 85 TRP A CA 1
ATOM 666 C C . TRP A 1 85 ? -14.742 -21.422 -9.25 1 98.88 85 TRP A C 1
ATOM 668 O O . TRP A 1 85 ? -14.359 -21 -8.156 1 98.88 85 TRP A O 1
ATOM 678 N N . VAL A 1 86 ? -15.141 -22.672 -9.492 1 98.88 86 VAL A N 1
ATOM 679 C CA . VAL A 1 86 ? -15.047 -23.688 -8.445 1 98.88 86 VAL A CA 1
ATOM 680 C C . VAL A 1 86 ? -14.766 -25.047 -9.078 1 98.88 86 VAL A C 1
ATOM 682 O O . VAL A 1 86 ? -15.336 -25.391 -10.117 1 98.88 86 VAL A O 1
ATOM 685 N N . ILE A 1 87 ? -13.891 -25.797 -8.461 1 98.81 87 ILE A N 1
ATOM 686 C CA . ILE A 1 87 ? -13.594 -27.141 -8.938 1 98.81 87 ILE A CA 1
ATOM 687 C C . ILE A 1 87 ? -14.109 -28.172 -7.934 1 98.81 87 ILE A C 1
ATOM 689 O O . ILE A 1 87 ? -14.094 -27.922 -6.723 1 98.81 87 ILE A O 1
ATOM 693 N N . PHE A 1 88 ? -14.547 -29.25 -8.414 1 98.75 88 PHE A N 1
ATOM 694 C CA . PHE A 1 88 ? -14.992 -30.406 -7.648 1 98.75 88 PHE A CA 1
ATOM 695 C C . PHE A 1 88 ? -14.922 -31.672 -8.484 1 98.75 88 PHE A C 1
ATOM 697 O O . PHE A 1 88 ? -14.688 -31.625 -9.695 1 98.75 88 PHE A O 1
ATOM 704 N N . ARG A 1 89 ? -14.961 -32.812 -7.848 1 98.5 89 ARG A N 1
ATOM 705 C CA . ARG A 1 89 ? -14.883 -34.062 -8.57 1 98.5 89 ARG A CA 1
ATOM 706 C C . ARG A 1 89 ? -16.266 -34.562 -8.945 1 98.5 89 ARG A C 1
ATOM 708 O O . ARG A 1 89 ? -17.203 -34.5 -8.148 1 98.5 89 ARG A O 1
ATOM 715 N N . GLY A 1 90 ? -16.359 -35.062 -10.141 1 97.44 90 GLY A N 1
ATOM 716 C CA . GLY A 1 90 ? -17.594 -35.688 -10.609 1 97.44 90 GLY A CA 1
ATOM 717 C C . GLY A 1 90 ? -17.781 -37.094 -10.078 1 97.44 90 GLY A C 1
ATOM 718 O O . GLY A 1 90 ? -16.984 -37.594 -9.281 1 97.44 90 GLY A O 1
ATOM 719 N N . LYS A 1 91 ? -18.922 -37.688 -10.562 1 94.81 91 LYS A N 1
ATOM 720 C CA . LYS A 1 91 ? -19.266 -39.031 -10.141 1 94.81 91 LYS A CA 1
ATOM 721 C C . LYS A 1 91 ? -18.156 -40 -10.5 1 94.81 91 LYS A C 1
ATOM 723 O O . LYS A 1 91 ? -17.922 -40.969 -9.773 1 94.81 91 LYS A O 1
ATOM 728 N N . ASP A 1 92 ? -17.453 -39.75 -11.469 1 95.94 92 ASP A N 1
ATOM 729 C CA . ASP A 1 92 ? -16.406 -40.625 -11.961 1 95.94 92 ASP A CA 1
ATOM 730 C C . ASP A 1 92 ? -15.07 -40.312 -11.289 1 95.94 92 ASP A C 1
ATOM 732 O O . ASP A 1 92 ? -14.039 -40.906 -11.609 1 95.94 92 ASP A O 1
ATOM 736 N N . GLY A 1 93 ? -15.07 -39.312 -10.477 1 96.38 93 GLY A N 1
ATOM 737 C CA . GLY A 1 93 ? -13.859 -38.969 -9.773 1 96.38 93 GLY A CA 1
ATOM 738 C C . GLY A 1 93 ? -13.008 -37.938 -10.531 1 96.38 93 GLY A C 1
ATOM 739 O O . GLY A 1 93 ? -12 -37.469 -10.016 1 96.38 93 GLY A O 1
ATOM 740 N N . ILE A 1 94 ? -13.406 -37.656 -11.711 1 97.38 94 ILE A N 1
ATOM 741 C CA . ILE A 1 94 ? -12.672 -36.719 -12.547 1 97.38 94 ILE A CA 1
ATOM 742 C C . ILE A 1 94 ? -13.047 -35.312 -12.172 1 97.38 94 ILE A C 1
ATOM 744 O O . ILE A 1 94 ? -14.234 -34.969 -12.031 1 97.38 94 ILE A O 1
ATOM 748 N N . PRO A 1 95 ? -12.07 -34.469 -12.047 1 98.38 95 PRO A N 1
ATOM 749 C CA . PRO A 1 95 ? -12.391 -33.094 -11.648 1 98.38 95 PRO A CA 1
ATOM 750 C C . PRO A 1 95 ? -13.023 -32.281 -12.773 1 98.38 95 PRO A C 1
ATOM 752 O O . PRO A 1 95 ? -12.742 -32.531 -13.953 1 98.38 95 PRO A O 1
ATOM 755 N N . GLY A 1 96 ? -13.852 -31.375 -12.398 1 98.56 96 GLY A N 1
ATOM 756 C CA . GLY A 1 96 ? -14.414 -30.375 -13.289 1 98.56 96 GLY A CA 1
ATOM 757 C C . GLY A 1 96 ? -14.352 -28.969 -12.711 1 98.56 96 GLY A C 1
ATOM 758 O O . GLY A 1 96 ? -14.125 -28.797 -11.516 1 98.56 96 GLY A O 1
ATOM 759 N N . CYS A 1 97 ? -14.5 -27.984 -13.578 1 98.88 97 CYS A N 1
ATOM 760 C CA . CYS A 1 97 ? -14.469 -26.562 -13.219 1 98.88 97 CYS A CA 1
ATOM 761 C C . CYS A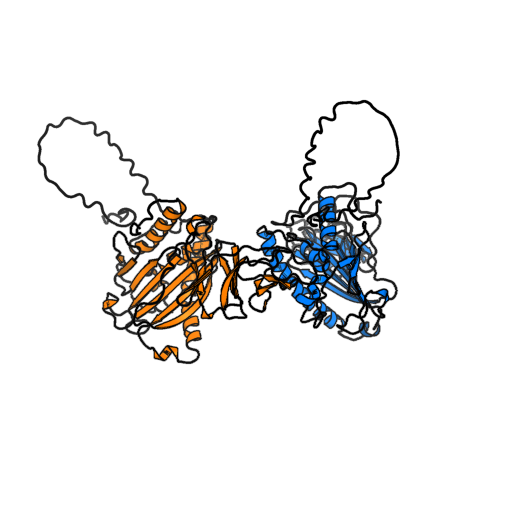 1 97 ? -15.68 -25.828 -13.789 1 98.88 97 CYS A C 1
ATOM 763 O O . CYS A 1 97 ? -15.852 -25.781 -15.008 1 98.88 97 CYS A O 1
ATOM 765 N N . VAL A 1 98 ? -16.469 -25.25 -12.93 1 98.88 98 VAL A N 1
ATOM 766 C CA . VAL A 1 98 ? -17.656 -24.547 -13.391 1 98.88 98 VAL A CA 1
ATOM 767 C C . VAL A 1 98 ? -17.688 -23.141 -12.805 1 98.88 98 VAL A C 1
ATOM 769 O O . VAL A 1 98 ? -16.969 -22.844 -11.844 1 98.88 98 VAL A O 1
ATOM 772 N N . GLN A 1 99 ? -18.453 -22.328 -13.477 1 98.75 99 GLN A N 1
ATOM 773 C CA . GLN A 1 99 ? -18.656 -20.984 -12.922 1 98.75 99 GLN A CA 1
ATOM 774 C C . GLN A 1 99 ? -19.234 -21.062 -11.516 1 98.75 99 GLN A C 1
ATOM 776 O O . GLN A 1 99 ? -20.188 -21.812 -11.258 1 98.75 99 GLN A O 1
ATOM 781 N N . ASN A 1 100 ? -18.719 -20.312 -10.555 1 98.81 100 ASN A N 1
ATOM 782 C CA . ASN A 1 100 ? -19.156 -20.344 -9.164 1 98.81 100 ASN A CA 1
ATOM 783 C C . ASN A 1 100 ? -20.359 -19.438 -8.914 1 98.81 100 ASN A C 1
ATOM 785 O O . ASN A 1 100 ? -20.328 -18.609 -8.016 1 98.81 100 ASN A O 1
ATOM 789 N N . THR A 1 101 ? -21.312 -19.578 -9.68 1 98.62 101 THR A N 1
ATOM 790 C CA . THR A 1 101 ? -22.516 -18.766 -9.656 1 98.62 101 THR A CA 1
ATOM 791 C C . THR A 1 101 ? -23.734 -19.562 -10.133 1 98.62 101 THR A C 1
ATOM 793 O O . THR A 1 101 ? -23.781 -19.969 -11.297 1 98.62 101 THR A O 1
ATOM 796 N N . CYS A 1 102 ? -24.656 -19.703 -9.328 1 98.5 102 CYS A N 1
ATOM 797 C CA . CYS A 1 102 ? -25.859 -20.453 -9.68 1 98.5 102 CYS A CA 1
ATOM 798 C C . CYS A 1 102 ? -26.672 -19.719 -10.742 1 98.5 102 CYS A C 1
ATOM 800 O O . CYS A 1 102 ? -26.812 -18.484 -10.68 1 98.5 102 CYS A O 1
ATOM 802 N N . ALA A 1 103 ? -27.219 -20.406 -11.594 1 98.31 103 ALA A N 1
ATOM 803 C CA . ALA A 1 103 ? -27.984 -19.844 -12.703 1 98.31 103 ALA A CA 1
ATOM 804 C C . ALA A 1 103 ? -29.266 -19.188 -12.195 1 98.31 103 ALA A C 1
ATOM 806 O O . ALA A 1 103 ? -29.797 -18.266 -12.828 1 98.31 103 ALA A O 1
ATOM 807 N N . HIS A 1 104 ? -29.797 -19.688 -11.102 1 97.06 104 HIS A N 1
ATOM 808 C CA . HIS A 1 104 ? -31.094 -19.25 -10.609 1 97.06 104 HIS A CA 1
ATOM 809 C C . HIS A 1 104 ? -31.047 -17.812 -10.102 1 97.06 104 HIS A C 1
ATOM 811 O O . HIS A 1 104 ? -31.656 -16.922 -10.695 1 97.06 104 HIS A O 1
ATOM 817 N N . ARG A 1 105 ? -30.25 -17.531 -9.102 1 97.56 105 ARG A N 1
ATOM 818 C CA . ARG A 1 105 ? -30.203 -16.219 -8.469 1 97.56 105 ARG A CA 1
ATOM 819 C C . ARG A 1 105 ? -28.766 -15.844 -8.102 1 97.56 105 ARG A C 1
ATOM 821 O O . ARG A 1 105 ? -28.547 -15.188 -7.086 1 97.56 105 ARG A O 1
ATOM 828 N N . ALA A 1 106 ? -27.844 -16.344 -8.805 1 97.69 106 ALA A N 1
ATOM 829 C CA . ALA A 1 106 ? -26.438 -15.945 -8.789 1 97.69 106 ALA A CA 1
ATOM 830 C C . ALA A 1 106 ? -25.812 -16.203 -7.422 1 97.69 106 ALA A C 1
ATOM 832 O O . ALA A 1 106 ? -24.891 -15.492 -7.012 1 97.69 106 ALA A O 1
ATOM 833 N N . CYS A 1 107 ? -26.297 -17.188 -6.734 1 97.56 107 CYS A N 1
ATOM 834 C CA . CYS A 1 107 ? -25.719 -17.594 -5.461 1 97.56 107 CYS A CA 1
ATOM 835 C C . CYS A 1 107 ? -24.375 -18.297 -5.676 1 97.56 107 CYS A C 1
ATOM 837 O O . CYS A 1 107 ? -24.25 -19.141 -6.574 1 97.56 107 CYS A O 1
ATOM 839 N N . PRO A 1 108 ? -23.375 -17.938 -4.848 1 98.56 108 PRO A N 1
ATOM 840 C CA . PRO A 1 108 ? -22.125 -18.672 -4.953 1 98.56 108 PRO A CA 1
ATOM 841 C C . PRO A 1 108 ? -22.281 -20.156 -4.598 1 98.56 108 PRO A C 1
ATOM 843 O O . PRO A 1 108 ? -22.688 -20.484 -3.484 1 98.56 108 PRO A O 1
ATOM 846 N N . LEU A 1 109 ? -21.797 -20.938 -5.5 1 98.69 109 LEU A N 1
ATOM 847 C CA . LEU A 1 109 ? -22.047 -22.359 -5.367 1 98.69 109 LEU A CA 1
ATOM 848 C C . LEU A 1 109 ? -21.125 -22.984 -4.309 1 98.69 109 LEU A C 1
ATOM 850 O O . LEU A 1 109 ? -21.5 -23.953 -3.648 1 98.69 109 LEU A O 1
ATOM 854 N N . HIS A 1 110 ? -19.984 -22.391 -4.133 1 98.31 110 HIS A N 1
ATOM 855 C CA . HIS A 1 110 ? -19 -23 -3.252 1 98.31 110 HIS A CA 1
ATOM 856 C C . HIS A 1 110 ? -19.469 -22.969 -1.801 1 98.31 110 HIS A C 1
ATOM 858 O O . HIS A 1 110 ? -18.875 -23.641 -0.946 1 98.31 110 HIS A O 1
ATOM 864 N N . LEU A 1 111 ? -20.422 -22.203 -1.435 1 97.69 111 LEU A N 1
ATOM 865 C CA . LEU A 1 111 ? -20.984 -22.156 -0.087 1 97.69 111 LEU A CA 1
ATOM 866 C C . LEU A 1 111 ? -21.828 -23.391 0.19 1 97.69 111 LEU A C 1
ATOM 868 O O . LEU A 1 111 ? -22.219 -23.641 1.332 1 97.69 111 LEU A O 1
ATOM 872 N N . GLY A 1 112 ? -22.109 -24.219 -0.807 1 98.12 112 GLY A N 1
ATOM 873 C CA . GLY A 1 112 ? -22.938 -25.406 -0.682 1 98.12 112 GLY A CA 1
ATOM 874 C C . GLY A 1 112 ? -22.141 -26.656 -0.404 1 98.12 112 GLY A C 1
ATOM 875 O O . GLY A 1 112 ? -21.234 -26.656 0.429 1 98.12 112 GLY A O 1
ATOM 876 N N . SER A 1 113 ? -22.625 -27.75 -1.092 1 97.88 113 SER A N 1
ATOM 877 C CA . SER A 1 113 ? -22 -29.047 -0.868 1 97.88 113 SER A CA 1
ATOM 878 C C . SER A 1 113 ? -21.859 -29.828 -2.172 1 97.88 113 SER A C 1
ATOM 880 O O . SER A 1 113 ? -22.406 -29.438 -3.199 1 97.88 113 SER A O 1
ATOM 882 N N . VAL A 1 114 ? -20.969 -30.812 -2.102 1 97.81 114 VAL A N 1
ATOM 883 C CA . VAL A 1 114 ? -20.844 -31.75 -3.207 1 97.81 114 VAL A CA 1
ATOM 884 C C . VAL A 1 114 ? -21.562 -33.062 -2.861 1 97.81 114 VAL A C 1
ATOM 886 O O . VAL A 1 114 ? -21.281 -33.656 -1.832 1 97.81 114 VAL A O 1
ATOM 889 N N . ASN A 1 115 ? -22.5 -33.375 -3.678 1 93.31 115 ASN A N 1
ATOM 890 C CA . ASN A 1 115 ? -23.312 -34.594 -3.465 1 93.31 115 ASN A CA 1
ATOM 891 C C . ASN A 1 115 ? -23.266 -35.5 -4.676 1 93.31 115 ASN A C 1
ATOM 893 O O . ASN A 1 115 ? -23.781 -35.188 -5.742 1 93.31 115 ASN A O 1
ATOM 897 N N . GLU A 1 116 ? -22.719 -36.719 -4.488 1 94.25 116 GLU A N 1
ATOM 898 C CA . GLU A 1 116 ? -22.672 -37.719 -5.547 1 94.25 116 GLU A CA 1
ATOM 899 C C . GLU A 1 116 ? -22.109 -37.125 -6.84 1 94.25 116 GLU A C 1
ATOM 901 O O . GLU A 1 116 ? -22.703 -37.281 -7.91 1 94.25 116 GLU A O 1
ATOM 906 N N . GLY A 1 117 ? -21.125 -36.344 -6.695 1 96.69 117 GLY A N 1
ATOM 907 C CA . GLY A 1 117 ? -20.422 -35.812 -7.855 1 96.69 117 GLY A CA 1
ATOM 908 C C . GLY A 1 117 ? -21.094 -34.594 -8.453 1 96.69 117 GLY A C 1
ATOM 909 O O . GLY A 1 117 ? -20.812 -34.219 -9.586 1 96.69 117 GLY A O 1
ATOM 910 N N . ARG A 1 118 ? -21.984 -34 -7.781 1 98.12 118 ARG A N 1
ATOM 911 C CA . ARG A 1 118 ? -22.656 -32.75 -8.203 1 98.12 118 ARG A CA 1
ATOM 912 C C . ARG A 1 118 ? -22.516 -31.688 -7.141 1 98.12 118 ARG A C 1
ATOM 914 O O . ARG A 1 118 ? -22.609 -31.969 -5.945 1 98.12 118 ARG A O 1
ATOM 921 N N . ILE A 1 119 ? -22.312 -30.5 -7.566 1 98.5 119 ILE A N 1
ATOM 922 C CA . ILE A 1 119 ? -22.266 -29.391 -6.621 1 98.5 119 ILE A CA 1
ATOM 923 C C . ILE A 1 119 ? -23.672 -28.844 -6.406 1 98.5 119 ILE A C 1
ATOM 925 O O . ILE A 1 119 ? -24.406 -28.594 -7.367 1 98.5 119 ILE A O 1
ATOM 929 N N . GLN A 1 120 ? -24.047 -28.688 -5.152 1 98.5 120 GLN A N 1
ATOM 930 C CA . GLN A 1 120 ? -25.391 -28.266 -4.793 1 98.5 120 GLN A CA 1
ATOM 931 C C . GLN A 1 120 ? -25.406 -26.844 -4.242 1 98.5 120 GLN A C 1
ATOM 933 O O . GLN A 1 120 ? -24.672 -26.531 -3.303 1 98.5 120 GLN A O 1
ATOM 938 N N . CYS A 1 121 ? -26.25 -26.062 -4.871 1 98.31 121 CYS A N 1
ATOM 939 C CA . CYS A 1 121 ? -26.422 -24.688 -4.391 1 98.31 121 CYS A CA 1
ATOM 940 C C . CYS A 1 121 ? -27.094 -24.672 -3.023 1 98.31 121 CYS A C 1
ATOM 942 O O . CYS A 1 121 ? -28.109 -25.328 -2.822 1 98.31 121 CYS A O 1
ATOM 944 N N . PRO A 1 122 ? -26.609 -23.891 -2.096 1 98.12 122 PRO A N 1
ATOM 945 C CA . PRO A 1 122 ? -27.172 -23.875 -0.744 1 98.12 122 PRO A CA 1
ATOM 946 C C . PRO A 1 122 ? -28.469 -23.094 -0.654 1 98.12 122 PRO A C 1
ATOM 948 O O . PRO A 1 122 ? -29.141 -23.125 0.379 1 98.12 122 PRO A O 1
ATOM 951 N N . TYR A 1 123 ? -28.781 -22.328 -1.661 1 97.5 123 TYR A N 1
ATOM 952 C CA . TYR A 1 123 ? -29.969 -21.484 -1.634 1 97.5 123 TYR A CA 1
ATOM 953 C C . TYR A 1 123 ? -31.234 -22.297 -1.879 1 97.5 123 TYR A C 1
ATOM 955 O O . TYR A 1 123 ? -32.094 -22.406 -0.995 1 97.5 123 TYR A O 1
ATOM 963 N N . HIS A 1 124 ? -31.391 -22.969 -3.033 1 97.38 124 HIS A N 1
ATOM 964 C CA . HIS A 1 124 ? -32.594 -23.734 -3.346 1 97.38 124 HIS A CA 1
ATOM 965 C C . HIS A 1 124 ? -32.25 -25.172 -3.742 1 97.38 124 HIS A C 1
ATOM 967 O O . HIS A 1 124 ? -33.094 -25.875 -4.297 1 97.38 124 HIS A O 1
ATOM 973 N N . GLY A 1 125 ? -30.953 -25.547 -3.686 1 97.94 125 GLY A N 1
ATOM 974 C CA . GLY A 1 125 ? -30.562 -26.938 -3.814 1 97.94 125 GLY A CA 1
ATOM 975 C C . GLY A 1 125 ? -30.359 -27.375 -5.254 1 97.94 125 GLY A C 1
ATOM 976 O O . GLY A 1 125 ? -30.25 -28.562 -5.539 1 97.94 125 GLY A O 1
ATOM 977 N N . TRP A 1 126 ? -30.281 -26.453 -6.234 1 98.12 126 TRP A N 1
ATOM 978 C CA . TRP A 1 126 ? -29.953 -26.828 -7.605 1 98.12 126 TRP A CA 1
ATOM 979 C C . TRP A 1 126 ? -28.594 -27.516 -7.672 1 98.12 126 TRP A C 1
ATOM 981 O O . TRP A 1 126 ? -27.641 -27.078 -7.031 1 98.12 126 TRP A O 1
ATOM 991 N N . GLU A 1 127 ? -28.547 -28.609 -8.398 1 98.38 127 GLU A N 1
ATOM 992 C CA . GLU A 1 127 ? -27.312 -29.375 -8.492 1 98.38 127 GLU A CA 1
ATOM 993 C C . GLU A 1 127 ? -26.766 -29.375 -9.914 1 98.38 127 GLU A C 1
ATOM 995 O O . GLU A 1 127 ? -27.516 -29.562 -10.875 1 98.38 127 GLU A O 1
ATOM 1000 N N . TYR A 1 128 ? -25.469 -29.172 -9.984 1 98.69 128 TYR A N 1
ATOM 1001 C CA . TYR A 1 128 ? -24.812 -29.109 -11.281 1 98.69 128 TYR A CA 1
ATOM 1002 C C . TYR A 1 128 ? -23.734 -30.172 -11.406 1 98.69 128 TYR A C 1
ATOM 1004 O O . TYR A 1 128 ? -23 -30.438 -10.453 1 98.69 128 TYR A O 1
ATOM 1012 N N . SER A 1 129 ? -23.609 -30.781 -12.594 1 98.31 129 SER A N 1
ATOM 1013 C CA . SER A 1 129 ? -22.5 -31.672 -12.906 1 98.31 129 SER A CA 1
ATOM 1014 C C . SER A 1 129 ? -21.25 -30.906 -13.273 1 98.31 129 SER A C 1
ATOM 1016 O O . SER A 1 129 ? -21.266 -29.672 -13.336 1 98.31 129 SER A O 1
ATOM 1018 N N . THR A 1 130 ? -20.141 -31.656 -13.547 1 98.25 130 THR A N 1
ATOM 1019 C CA 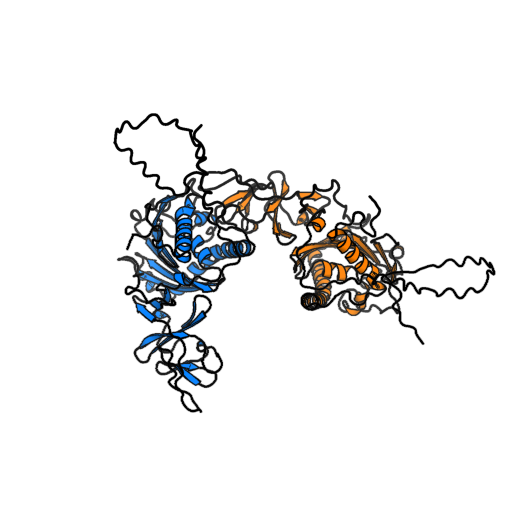. THR A 1 130 ? -18.828 -31.031 -13.766 1 98.25 130 THR A CA 1
ATOM 1020 C C . THR A 1 130 ? -18.797 -30.312 -15.117 1 98.25 130 THR A C 1
ATOM 1022 O O . THR A 1 130 ? -17.906 -29.5 -15.375 1 98.25 130 THR A O 1
ATOM 1025 N N . ASP A 1 131 ? -19.766 -30.594 -15.938 1 97.44 131 ASP A N 1
ATOM 1026 C CA . ASP A 1 131 ? -19.828 -29.906 -17.219 1 97.44 131 ASP A CA 1
ATOM 1027 C C . ASP A 1 131 ? -20.766 -28.719 -17.172 1 97.44 131 ASP A C 1
ATOM 1029 O O . ASP A 1 131 ? -21.031 -28.062 -18.188 1 97.44 131 ASP A O 1
ATOM 1033 N N . GLY A 1 132 ? -21.375 -28.469 -16.031 1 98.44 132 GLY A N 1
ATOM 1034 C CA . GLY A 1 132 ? -22.172 -27.281 -15.828 1 98.44 132 GLY A CA 1
ATOM 1035 C C . GLY A 1 132 ? -23.656 -27.531 -15.969 1 98.44 132 GLY A C 1
ATOM 1036 O O . GLY A 1 132 ? -24.484 -26.641 -15.719 1 98.44 132 GLY A O 1
ATOM 1037 N N . LYS A 1 133 ? -24.062 -28.703 -16.344 1 98.12 133 LYS A N 1
ATOM 1038 C CA . LYS A 1 133 ? -25.469 -29.016 -16.547 1 98.12 133 LYS A CA 1
ATOM 1039 C C . LYS A 1 133 ? -26.203 -29.125 -15.211 1 98.12 133 LYS A C 1
ATOM 1041 O O . LYS A 1 133 ? -25.703 -29.75 -14.273 1 98.12 133 LYS A O 1
ATOM 1046 N N . CYS A 1 134 ? -27.328 -28.531 -15.172 1 98.31 134 CYS A N 1
ATOM 1047 C CA . CYS A 1 134 ? -28.172 -28.703 -13.992 1 98.31 134 CYS A CA 1
ATOM 1048 C C . CYS A 1 134 ? -28.906 -30.031 -14.023 1 98.31 134 CYS A C 1
ATOM 1050 O O . CYS A 1 134 ? -29.688 -30.281 -14.938 1 98.31 134 CYS A O 1
ATOM 1052 N N . GLU A 1 135 ? -28.766 -30.766 -13.023 1 97.75 135 GLU A N 1
ATOM 1053 C CA . GLU A 1 135 ? -29.328 -32.125 -13.031 1 97.75 135 GLU A CA 1
ATOM 1054 C C . GLU A 1 135 ? -30.5 -32.219 -12.07 1 97.75 135 GLU A C 1
ATOM 1056 O O . GLU A 1 135 ? -31.297 -33.188 -12.156 1 97.75 135 GLU A O 1
ATOM 1061 N N . LYS A 1 136 ? -30.547 -31.391 -11.117 1 97.19 136 LYS A N 1
ATOM 1062 C CA . LYS A 1 136 ? -31.625 -31.391 -10.148 1 97.19 136 LYS A CA 1
ATOM 1063 C C . LYS A 1 136 ? -32.094 -29.969 -9.859 1 97.19 136 LYS A C 1
ATOM 1065 O O . LYS A 1 136 ? -31.297 -29.047 -9.727 1 97.19 136 LYS A O 1
ATOM 1070 N N . MET A 1 137 ? -33.375 -29.812 -9.82 1 97.19 137 MET A N 1
ATOM 1071 C CA . MET A 1 137 ? -34.062 -28.594 -9.414 1 97.19 137 MET A CA 1
ATOM 1072 C C . MET A 1 137 ? -35.188 -28.891 -8.406 1 97.19 137 MET A C 1
ATOM 1074 O O . MET A 1 137 ? -36.344 -28.969 -8.766 1 97.19 137 MET A O 1
ATOM 1078 N N . PRO A 1 138 ? -34.75 -28.953 -7.199 1 96.56 138 PRO A N 1
ATOM 1079 C CA . PRO A 1 138 ? -35.781 -29.328 -6.207 1 96.56 138 PRO A CA 1
ATOM 1080 C C . PRO A 1 138 ? -36.938 -28.328 -6.152 1 96.56 138 PRO A C 1
ATOM 1082 O O . PRO A 1 138 ? -36.75 -27.125 -6.34 1 96.56 138 PRO A O 1
ATOM 1085 N N . SER A 1 139 ? -38.125 -28.938 -5.941 1 96.06 139 SER A N 1
ATOM 1086 C CA . SER A 1 139 ? -39.344 -28.188 -5.617 1 96.06 139 SER A CA 1
ATOM 1087 C C . SER A 1 139 ? -39.875 -27.406 -6.828 1 96.06 139 SER A C 1
ATOM 1089 O O . SER A 1 139 ? -40.625 -26.453 -6.68 1 96.06 139 SER A O 1
ATOM 1091 N N . THR A 1 140 ? -39.344 -27.641 -7.984 1 96.19 140 THR A N 1
ATOM 1092 C CA . THR A 1 140 ? -39.875 -27.062 -9.219 1 96.19 140 THR A CA 1
ATOM 1093 C C . THR A 1 140 ? -39.594 -28 -10.398 1 96.19 140 THR A C 1
ATOM 1095 O O . THR A 1 140 ? -38.969 -29.047 -10.242 1 96.19 140 THR A O 1
ATOM 1098 N N . GLN A 1 141 ? -40.125 -27.609 -11.586 1 96.06 141 GLN A N 1
ATOM 1099 C CA . GLN A 1 141 ? -39.875 -28.406 -12.789 1 96.06 141 GLN A CA 1
ATOM 1100 C C . GLN A 1 141 ? -38.469 -28.219 -13.297 1 96.06 141 GLN A C 1
ATOM 1102 O O . GLN A 1 141 ? -37.969 -27.094 -13.391 1 96.06 141 GLN A O 1
ATOM 1107 N N . LEU A 1 142 ? -37.875 -29.391 -13.531 1 95.62 142 LEU A N 1
ATOM 1108 C CA . LEU A 1 142 ? -36.5 -29.359 -14.07 1 95.62 142 LEU A CA 1
ATOM 1109 C C . LEU A 1 142 ? -36.5 -28.766 -15.477 1 95.62 142 LEU A C 1
ATOM 1111 O O . LEU A 1 142 ? -37.312 -29.141 -16.328 1 95.62 142 LEU A O 1
ATOM 1115 N N . ARG A 1 143 ? -35.625 -27.828 -15.68 1 95.19 143 ARG A N 1
ATOM 1116 C CA . ARG A 1 143 ? -35.406 -27.219 -16.984 1 95.19 143 ARG A CA 1
ATOM 1117 C C . ARG A 1 143 ? -34 -27.469 -17.484 1 95.19 143 ARG A C 1
ATOM 1119 O O . ARG A 1 143 ? -33.125 -27.859 -16.703 1 95.19 143 ARG A O 1
ATOM 1126 N N . ASN A 1 144 ? -33.875 -27.359 -18.797 1 96.56 144 ASN A N 1
ATOM 1127 C CA . ASN A 1 144 ? -32.531 -27.469 -19.375 1 96.56 144 ASN A CA 1
ATOM 1128 C C . ASN A 1 144 ? -31.703 -26.203 -19.141 1 96.56 144 ASN A C 1
ATOM 1130 O O . ASN A 1 144 ? -31.766 -25.266 -19.938 1 96.56 144 ASN A O 1
ATOM 1134 N N . VAL A 1 145 ? -30.969 -26.219 -18.078 1 97.19 145 VAL A N 1
ATOM 1135 C CA . VAL A 1 145 ? -30.156 -25.078 -17.672 1 97.19 145 VAL A CA 1
ATOM 1136 C C . VAL A 1 145 ? -28.703 -25.5 -17.516 1 97.19 145 VAL A C 1
ATOM 1138 O O . VAL A 1 145 ? -28.422 -26.609 -17.047 1 97.19 145 VAL A O 1
ATOM 1141 N N . LYS A 1 146 ? -27.828 -24.656 -18 1 98 146 LYS A N 1
ATOM 1142 C CA . LYS A 1 146 ? -26.406 -24.938 -17.906 1 98 146 LYS A CA 1
ATOM 1143 C C . LYS A 1 146 ? -25.609 -23.703 -17.5 1 98 146 LYS A C 1
ATOM 1145 O O . LYS A 1 146 ? -25.891 -22.609 -17.969 1 98 146 LYS A O 1
ATOM 1150 N N . ILE A 1 147 ? -24.641 -23.875 -16.641 1 98.5 147 ILE A N 1
ATOM 1151 C CA . ILE A 1 147 ? -23.672 -22.812 -16.344 1 98.5 147 ILE A CA 1
ATOM 1152 C C . ILE A 1 147 ? -22.359 -23.094 -17.062 1 98.5 147 ILE A C 1
ATOM 1154 O O . ILE A 1 147 ? -22.109 -24.219 -17.5 1 98.5 147 ILE A O 1
ATOM 1158 N N . LYS A 1 148 ? -21.578 -22.031 -17.219 1 98.19 148 LYS A N 1
ATOM 1159 C CA . LYS A 1 148 ? -20.312 -22.156 -17.938 1 98.19 148 LYS A CA 1
ATOM 1160 C C . LYS A 1 148 ? -19.359 -23.109 -17.219 1 98.19 148 LYS A C 1
ATOM 1162 O O . LYS A 1 148 ? -19.297 -23.125 -15.992 1 98.19 148 LYS A O 1
ATOM 1167 N N . SER A 1 149 ? -18.719 -23.875 -17.984 1 98.44 149 SER A N 1
ATOM 1168 C CA . SER A 1 149 ? -17.656 -24.75 -17.484 1 98.44 149 SER A CA 1
ATOM 1169 C C . SER A 1 149 ? -16.375 -24.578 -18.297 1 98.44 149 SER A C 1
ATOM 1171 O O . SER A 1 149 ? -16.422 -24.141 -19.453 1 98.44 149 SER A O 1
ATOM 1173 N N . LEU A 1 150 ? -15.234 -24.859 -17.688 1 98.62 150 LEU A N 1
ATOM 1174 C CA . LEU A 1 150 ? -13.938 -24.781 -18.344 1 98.62 150 LEU A CA 1
ATOM 1175 C C . LEU A 1 150 ? -13.344 -26.172 -18.531 1 98.62 150 LEU A C 1
ATOM 1177 O O . LEU A 1 150 ? -13.586 -27.078 -17.719 1 98.62 150 LEU A O 1
ATOM 1181 N N . PRO A 1 151 ? -12.531 -26.328 -19.656 1 98.25 151 PRO A N 1
ATOM 1182 C CA . PRO A 1 151 ? -11.727 -27.547 -19.672 1 98.25 151 PRO A CA 1
ATOM 1183 C C . PRO A 1 151 ? -10.898 -27.734 -18.406 1 98.25 151 PRO A C 1
ATOM 1185 O O . PRO A 1 151 ? -10.266 -26.781 -17.938 1 98.25 151 PRO A O 1
ATOM 1188 N N . CYS A 1 152 ? -10.984 -28.891 -17.891 1 98.44 152 CYS A N 1
ATOM 1189 C CA . CYS A 1 152 ? -10.359 -29.188 -16.609 1 98.44 152 CYS A CA 1
ATOM 1190 C C . CYS A 1 152 ? -9.727 -30.578 -16.625 1 98.44 152 CYS A C 1
ATOM 1192 O O . CYS A 1 152 ? -10.391 -31.562 -16.953 1 98.44 152 CYS A O 1
ATOM 1194 N N . PHE A 1 153 ? -8.461 -30.656 -16.312 1 97.75 153 PHE A N 1
ATOM 1195 C CA . PHE A 1 153 ? -7.734 -31.922 -16.344 1 97.75 153 PHE A CA 1
ATOM 1196 C C . PHE A 1 153 ? -6.844 -32.062 -15.117 1 97.75 153 PHE A C 1
ATOM 1198 O O . PHE A 1 153 ? -6.312 -31.078 -14.609 1 97.75 153 PHE A O 1
ATOM 1205 N N . GLU A 1 154 ? -6.746 -33.281 -14.664 1 98.06 154 GLU A N 1
ATOM 1206 C CA . GLU A 1 154 ? -5.801 -33.594 -13.594 1 98.06 154 GLU A CA 1
ATOM 1207 C C . GLU A 1 154 ? -4.547 -34.281 -14.156 1 98.06 154 GLU A C 1
ATOM 1209 O O . GLU A 1 154 ? -4.633 -35.281 -14.844 1 98.06 154 GLU A O 1
ATOM 1214 N N . GLN A 1 155 ? -3.418 -33.656 -13.914 1 97.19 155 GLN A N 1
ATOM 1215 C CA . GLN A 1 155 ? -2.154 -34.219 -14.406 1 97.19 155 GLN A CA 1
ATOM 1216 C C . GLN A 1 155 ? -1.024 -33.969 -13.414 1 97.19 155 GLN A C 1
ATOM 1218 O O . GLN A 1 155 ? -0.853 -32.844 -12.93 1 97.19 155 GLN A O 1
ATOM 1223 N N . GLU A 1 156 ? -0.279 -35 -13.109 1 96.12 156 GLU A N 1
ATOM 1224 C CA . GLU A 1 156 ? 0.957 -34.906 -12.336 1 96.12 156 GLU A CA 1
ATOM 1225 C C . GLU A 1 156 ? 0.735 -34.188 -11.016 1 96.12 156 GLU A C 1
ATOM 1227 O O . GLU A 1 156 ? 1.528 -33.312 -10.633 1 96.12 156 GLU A O 1
ATOM 1232 N N . GLY A 1 157 ? -0.366 -34.438 -10.406 1 97.44 157 GLY A N 1
ATOM 1233 C CA . GLY A 1 157 ? -0.636 -33.969 -9.055 1 97.44 157 GLY A CA 1
ATOM 1234 C C . GLY A 1 157 ? -1.212 -32.562 -9.016 1 97.44 157 GLY A C 1
ATOM 1235 O O . GLY A 1 157 ? -1.28 -31.953 -7.949 1 97.44 157 GLY A O 1
ATOM 1236 N N . MET A 1 158 ? -1.626 -32.062 -10.133 1 98.38 158 MET A N 1
ATOM 1237 C CA . MET A 1 158 ? -2.213 -30.734 -10.195 1 98.38 158 MET A CA 1
ATOM 1238 C C . MET A 1 158 ? -3.486 -30.734 -11.039 1 98.38 158 MET A C 1
ATOM 1240 O O . MET A 1 158 ? -3.656 -31.578 -11.914 1 98.38 158 MET A O 1
ATOM 1244 N N . ILE A 1 159 ? -4.359 -29.828 -10.727 1 98.69 159 ILE A N 1
ATOM 1245 C CA . ILE A 1 159 ? -5.578 -29.609 -11.5 1 98.69 159 ILE A CA 1
ATOM 1246 C C . ILE A 1 159 ? -5.395 -28.406 -12.422 1 98.69 159 ILE A C 1
ATOM 1248 O O . ILE A 1 159 ? -5.047 -27.328 -11.969 1 98.69 159 ILE A O 1
ATOM 1252 N N . TRP A 1 160 ? -5.617 -28.641 -13.742 1 98.81 160 TRP A N 1
ATOM 1253 C CA . TRP A 1 160 ? -5.371 -27.641 -14.766 1 98.81 160 TRP A CA 1
ATOM 1254 C C . TRP A 1 160 ? -6.676 -27.188 -15.406 1 98.81 160 TRP A C 1
ATOM 1256 O O . TRP A 1 160 ? -7.59 -27.984 -15.609 1 98.81 160 TRP A O 1
ATOM 1266 N N . ILE A 1 161 ? -6.734 -25.906 -15.766 1 98.75 161 ILE A N 1
ATOM 1267 C CA . ILE A 1 161 ? -7.871 -25.406 -16.516 1 98.75 161 ILE A CA 1
ATOM 1268 C C . ILE A 1 161 ? -7.379 -24.609 -17.734 1 98.75 161 ILE A C 1
ATOM 1270 O O . ILE A 1 161 ? -6.199 -24.266 -17.812 1 98.75 161 ILE A O 1
ATOM 1274 N N . TRP A 1 162 ? -8.211 -24.406 -18.656 1 98.62 162 TRP A N 1
ATOM 1275 C CA . TRP A 1 162 ? -8.016 -23.547 -19.812 1 98.62 162 TRP A CA 1
ATOM 1276 C C . TRP A 1 162 ? -9.102 -22.484 -19.875 1 98.62 162 TRP A C 1
ATOM 1278 O O . TRP A 1 162 ? -10.203 -22.734 -20.375 1 98.62 162 TRP A O 1
ATOM 1288 N N . PRO A 1 163 ? -8.805 -21.281 -19.438 1 98.25 163 PRO A N 1
ATOM 1289 C CA . PRO A 1 163 ? -9.828 -20.234 -19.359 1 98.25 163 PRO A CA 1
ATOM 1290 C C . PRO A 1 163 ? -9.984 -19.469 -20.672 1 98.25 163 PRO A C 1
ATOM 1292 O O . PRO A 1 163 ? -10.859 -18.609 -20.797 1 98.25 163 PRO A O 1
ATOM 1295 N N . GLY A 1 164 ? -9.203 -19.734 -21.656 1 97.56 164 GLY A N 1
ATOM 1296 C CA . GLY A 1 164 ? -9.195 -18.984 -22.906 1 97.56 164 GLY A CA 1
ATOM 1297 C C . GLY A 1 164 ? -10.328 -19.375 -23.828 1 97.56 164 GLY A C 1
ATOM 1298 O O . GLY A 1 164 ? -11.055 -20.344 -23.578 1 97.56 164 GLY A O 1
ATOM 1299 N N . ASP A 1 165 ? -10.438 -18.594 -24.906 1 95.75 165 ASP A N 1
ATOM 1300 C CA . ASP A 1 165 ? -11.523 -18.797 -25.859 1 95.75 165 ASP A CA 1
ATOM 1301 C C . ASP A 1 165 ? -11.039 -19.578 -27.078 1 95.75 165 ASP A C 1
ATOM 1303 O O . ASP A 1 165 ? -11.844 -20.016 -27.906 1 95.75 165 ASP A O 1
ATOM 1307 N N . GLU A 1 166 ? -9.766 -19.812 -27.188 1 96.19 166 GLU A N 1
ATOM 1308 C CA . GLU A 1 166 ? -9.227 -20.688 -28.219 1 96.19 166 GLU A CA 1
ATOM 1309 C C . GLU A 1 166 ? -9.203 -22.141 -27.766 1 96.19 166 GLU A C 1
ATOM 1311 O O . GLU A 1 166 ? -9.289 -22.422 -26.562 1 96.19 166 GLU A O 1
ATOM 1316 N N . PRO A 1 167 ? -9.133 -22.984 -28.75 1 96.44 167 PRO A N 1
ATOM 1317 C CA . PRO A 1 167 ? -9.008 -24.391 -28.344 1 96.44 167 PRO A CA 1
ATOM 1318 C C . PRO A 1 167 ? -7.766 -24.641 -27.5 1 96.44 167 PRO A C 1
ATOM 1320 O O . PRO A 1 167 ? -6.695 -24.109 -27.797 1 96.44 167 PRO A O 1
ATOM 1323 N N . PRO A 1 168 ? -7.992 -25.406 -26.5 1 96.75 168 PRO A N 1
ATOM 1324 C CA . PRO A 1 168 ? -6.828 -25.703 -25.656 1 96.75 168 PRO A CA 1
ATOM 1325 C C . PRO A 1 168 ? -5.727 -26.438 -26.422 1 96.75 168 PRO A C 1
ATOM 1327 O O . PRO A 1 168 ? -6.02 -27.234 -27.328 1 96.75 168 PRO A O 1
ATOM 1330 N N . THR A 1 169 ? -4.523 -26.156 -26.062 1 94.56 169 THR A N 1
ATOM 1331 C CA . THR A 1 169 ? -3.416 -26.922 -26.609 1 94.56 169 THR A CA 1
ATOM 1332 C C . THR A 1 169 ? -3.484 -28.375 -26.172 1 94.56 169 THR A C 1
ATOM 1334 O O . THR A 1 169 ? -3.992 -28.672 -25.078 1 94.56 169 THR A O 1
ATOM 1337 N N . ALA A 1 170 ? -2.92 -29.172 -26.891 1 90.62 170 ALA A N 1
ATOM 1338 C CA . ALA A 1 170 ? -3.027 -30.609 -26.656 1 90.62 170 ALA A CA 1
ATOM 1339 C C . ALA A 1 170 ? -2.16 -31.031 -25.469 1 90.62 170 ALA A C 1
ATOM 1341 O O . ALA A 1 170 ? -2.482 -32 -24.781 1 90.62 170 ALA A O 1
ATOM 1342 N N . THR A 1 171 ? -1.121 -30.344 -25.328 1 93.94 171 THR A N 1
ATOM 1343 C CA . THR A 1 171 ? -0.177 -30.797 -24.312 1 93.94 171 THR A CA 1
ATOM 1344 C C . THR A 1 171 ? -0.208 -29.859 -23.094 1 93.94 171 THR A C 1
ATOM 1346 O O . THR A 1 171 ? -0.151 -28.641 -23.25 1 93.94 171 THR A O 1
ATOM 1349 N N . ILE A 1 172 ? -0.333 -30.453 -21.922 1 95.62 172 ILE A N 1
ATOM 1350 C CA . ILE A 1 172 ? -0.181 -29.766 -20.641 1 95.62 172 ILE A CA 1
ATOM 1351 C C . ILE A 1 172 ? 1.281 -29.797 -20.203 1 95.62 172 ILE A C 1
ATOM 1353 O O . ILE A 1 172 ? 1.919 -30.859 -20.25 1 95.62 172 ILE A O 1
ATOM 1357 N N . PRO A 1 173 ? 1.821 -28.656 -19.859 1 94.19 173 PRO A N 1
ATOM 1358 C CA . PRO A 1 173 ? 3.23 -28.625 -19.453 1 94.19 173 PRO A CA 1
ATOM 1359 C C . PRO A 1 173 ? 3.521 -29.547 -18.266 1 94.19 173 PRO A C 1
ATOM 1361 O O . PRO A 1 173 ? 2.666 -29.719 -17.406 1 94.19 173 PRO A O 1
ATOM 1364 N N . CYS A 1 174 ? 4.703 -30.141 -18.281 1 95.5 174 CYS A N 1
ATOM 1365 C CA . CYS A 1 174 ? 5.164 -30.922 -17.141 1 95.5 174 CYS A CA 1
ATOM 1366 C C . CYS A 1 174 ? 5.828 -30.016 -16.109 1 95.5 174 CYS A C 1
ATOM 1368 O O . CYS A 1 174 ? 6.766 -29.281 -16.422 1 95.5 174 CYS A O 1
ATOM 1370 N N . LEU A 1 175 ? 5.336 -30.109 -14.875 1 96.69 175 LEU A N 1
ATOM 1371 C CA . LEU A 1 175 ? 5.895 -29.281 -13.828 1 96.69 175 LEU A CA 1
ATOM 1372 C C . LEU A 1 175 ? 6.488 -30.125 -12.711 1 96.69 175 LEU A C 1
ATOM 1374 O O . LEU A 1 175 ? 6.734 -29.641 -11.609 1 96.69 175 LEU A O 1
ATOM 1378 N N . LEU A 1 176 ? 6.691 -31.406 -12.977 1 96.62 176 LEU A N 1
ATOM 1379 C CA . LEU A 1 176 ? 7.336 -32.281 -11.992 1 96.62 176 LEU A CA 1
ATOM 1380 C C . LEU A 1 176 ? 8.766 -31.797 -11.719 1 96.62 176 LEU A C 1
ATOM 1382 O O . LEU A 1 176 ? 9.453 -31.328 -12.625 1 96.62 176 LEU A O 1
ATOM 1386 N N . PRO A 1 177 ? 9.172 -32 -10.445 1 97.19 177 PRO A N 1
ATOM 1387 C CA . PRO A 1 177 ? 10.578 -31.703 -10.195 1 97.19 177 PRO A CA 1
ATOM 1388 C C . PRO A 1 177 ? 11.531 -32.625 -10.945 1 97.19 177 PRO A C 1
ATOM 1390 O O . PRO A 1 177 ? 11.109 -33.688 -11.414 1 97.19 177 PRO A O 1
ATOM 1393 N N . PRO A 1 178 ? 12.805 -32.188 -11.102 1 95.38 178 PRO A N 1
ATOM 1394 C CA . PRO A 1 178 ? 13.781 -33.062 -11.75 1 95.38 178 PRO A CA 1
ATOM 1395 C C . PRO A 1 178 ? 13.945 -34.406 -11.031 1 95.38 178 PRO A C 1
ATOM 1397 O O . PRO A 1 178 ? 13.539 -34.562 -9.875 1 95.38 178 PRO A O 1
ATOM 1400 N N . SER A 1 179 ? 14.469 -35.344 -11.828 1 95.12 179 SER A N 1
ATOM 1401 C CA . SER A 1 179 ? 14.711 -36.656 -11.242 1 95.12 179 SER A CA 1
ATOM 1402 C C . SER A 1 179 ? 15.57 -36.562 -9.984 1 95.12 179 SER A C 1
ATOM 1404 O O . SER A 1 179 ? 16.531 -35.812 -9.953 1 95.12 179 SER A O 1
ATOM 1406 N N . GLY A 1 180 ? 15.25 -37.344 -8.977 1 94.69 180 GLY A N 1
ATOM 1407 C CA . GLY A 1 180 ? 16.031 -37.344 -7.75 1 94.69 180 GLY A CA 1
ATOM 1408 C C . GLY A 1 180 ? 15.453 -36.438 -6.672 1 94.69 180 GLY A C 1
ATOM 1409 O O . GLY A 1 180 ? 15.836 -36.562 -5.504 1 94.69 180 GLY A O 1
ATOM 1410 N N . PHE A 1 181 ? 14.602 -35.625 -7.051 1 96.5 181 PHE A N 1
ATOM 1411 C CA . PHE A 1 181 ? 13.977 -34.719 -6.082 1 96.5 181 PHE A CA 1
ATOM 1412 C C . PHE A 1 181 ? 12.695 -35.344 -5.527 1 96.5 181 PHE A C 1
ATOM 1414 O O . PHE A 1 181 ? 11.984 -36.062 -6.234 1 96.5 181 PHE A O 1
ATOM 1421 N N . GLU A 1 182 ? 12.438 -34.969 -4.293 1 95.88 182 GLU A N 1
ATOM 1422 C CA . GLU A 1 182 ? 11.188 -35.344 -3.65 1 95.88 182 GLU A CA 1
ATOM 1423 C C . GLU A 1 182 ? 10.414 -34.094 -3.191 1 95.88 182 GLU A C 1
ATOM 1425 O O . GLU A 1 182 ? 11 -33.188 -2.643 1 95.88 182 GLU A O 1
ATOM 1430 N N . ILE A 1 183 ? 9.125 -34.188 -3.408 1 95.75 183 ILE A N 1
ATOM 1431 C CA . ILE A 1 183 ? 8.266 -33.094 -3.01 1 95.75 183 ILE A CA 1
ATOM 1432 C C . ILE A 1 183 ? 8.086 -33.094 -1.494 1 95.75 183 ILE A C 1
ATOM 1434 O O . ILE A 1 183 ? 7.676 -34.094 -0.914 1 95.75 183 ILE A O 1
ATOM 1438 N N . HIS A 1 184 ? 8.359 -32 -0.878 1 94.88 184 HIS A N 1
ATOM 1439 C CA . HIS A 1 184 ? 8.266 -31.906 0.574 1 94.88 184 HIS A CA 1
ATOM 1440 C C . HIS A 1 184 ? 7.09 -31.031 0.996 1 94.88 184 HIS A C 1
ATOM 1442 O O . HIS A 1 184 ? 6.539 -31.203 2.086 1 94.88 184 HIS A O 1
ATOM 1448 N N . ALA A 1 185 ? 6.73 -30.094 0.172 1 95.06 185 ALA A N 1
ATOM 1449 C CA . ALA A 1 185 ? 5.641 -29.188 0.539 1 95.06 185 ALA A CA 1
ATOM 1450 C C . ALA A 1 185 ? 4.898 -28.703 -0.7 1 95.06 185 ALA A C 1
ATOM 1452 O O . ALA A 1 185 ? 5.512 -28.438 -1.735 1 95.06 185 ALA A O 1
ATOM 1453 N N . GLU A 1 186 ? 3.65 -28.578 -0.607 1 96.5 186 GLU A N 1
ATOM 1454 C CA . GLU A 1 186 ? 2.732 -27.953 -1.551 1 96.5 186 GLU A CA 1
ATOM 1455 C C . GLU A 1 186 ? 1.785 -26.984 -0.84 1 96.5 186 GLU A C 1
ATOM 1457 O O . GLU A 1 186 ? 0.99 -27.406 0.005 1 96.5 186 GLU A O 1
ATOM 1462 N N . ILE A 1 187 ? 1.901 -25.719 -1.21 1 96.75 187 ILE A N 1
ATOM 1463 C CA . ILE A 1 187 ? 1.195 -24.672 -0.478 1 96.75 187 ILE A CA 1
ATOM 1464 C C . ILE A 1 187 ? 0.448 -23.781 -1.459 1 96.75 187 ILE A C 1
ATOM 1466 O O . ILE A 1 187 ? 0.976 -23.438 -2.518 1 96.75 187 ILE A O 1
ATOM 1470 N N . VAL A 1 188 ? -0.79 -23.391 -1.129 1 97.5 188 VAL A N 1
ATOM 1471 C CA . VAL A 1 188 ? -1.561 -22.438 -1.909 1 97.5 188 VAL A CA 1
ATOM 1472 C C . VAL A 1 188 ? -1.832 -21.188 -1.07 1 97.5 188 VAL A C 1
ATOM 1474 O O . VAL A 1 188 ? -2.223 -21.281 0.095 1 97.5 188 VAL A O 1
ATOM 1477 N N . MET A 1 189 ? -1.565 -20.031 -1.633 1 97.25 189 MET A N 1
ATOM 1478 C CA . MET A 1 189 ? -1.785 -18.75 -0.948 1 97.25 189 MET A CA 1
ATOM 1479 C C . MET A 1 189 ? -2.471 -17.75 -1.87 1 97.25 189 MET A C 1
ATOM 1481 O O . MET A 1 189 ? -2.24 -17.766 -3.08 1 97.25 189 MET A O 1
ATOM 1485 N N . GLU A 1 190 ? -3.318 -16.906 -1.272 1 98 190 GLU A N 1
ATOM 1486 C CA . GLU A 1 190 ? -3.891 -15.75 -1.961 1 98 190 GLU A CA 1
ATOM 1487 C C . GLU A 1 190 ? -3.158 -14.469 -1.588 1 98 190 GLU A C 1
ATOM 1489 O O . GLU A 1 190 ? -3.127 -14.078 -0.417 1 98 190 GLU A O 1
ATOM 1494 N N . LEU A 1 191 ? -2.586 -13.828 -2.553 1 98.31 191 LEU A N 1
ATOM 1495 C CA . LEU A 1 191 ? -1.77 -12.648 -2.291 1 98.31 191 LEU A CA 1
ATOM 1496 C C . LEU A 1 191 ? -2.418 -11.398 -2.879 1 98.31 191 LEU A C 1
ATOM 1498 O O . LEU A 1 191 ? -2.9 -11.422 -4.012 1 98.31 191 LEU A O 1
ATOM 1502 N N . PRO A 1 192 ? -2.436 -10.242 -2.148 1 98.12 192 PRO A N 1
ATOM 1503 C CA . PRO A 1 192 ? -3.115 -9.016 -2.578 1 98.12 192 PRO A CA 1
ATOM 1504 C C . PRO A 1 192 ? -2.246 -8.148 -3.482 1 98.12 192 PRO A C 1
ATOM 1506 O O . PRO A 1 192 ? -2.162 -6.93 -3.279 1 98.12 192 PRO A O 1
ATOM 1509 N N . ILE A 1 193 ? -1.664 -8.688 -4.488 1 97.69 193 ILE A N 1
ATOM 1510 C CA . ILE A 1 193 ? -0.833 -7.934 -5.422 1 97.69 193 ILE A CA 1
ATOM 1511 C C . ILE A 1 193 ? -1.09 -8.422 -6.848 1 97.69 193 ILE A C 1
ATOM 1513 O O . ILE A 1 193 ? -1.575 -9.531 -7.051 1 97.69 193 ILE A O 1
ATOM 1517 N N . GLU A 1 194 ? -0.787 -7.547 -7.809 1 97.19 194 GLU A N 1
ATOM 1518 C CA . GLU A 1 194 ? -0.866 -7.883 -9.227 1 97.19 194 GLU A CA 1
ATOM 1519 C C . GLU A 1 194 ? 0.134 -8.977 -9.594 1 97.19 194 GLU A C 1
ATOM 1521 O O . GLU A 1 194 ? 1.271 -8.969 -9.117 1 97.19 194 GLU A O 1
ATOM 1526 N N . HIS A 1 195 ? -0.282 -9.938 -10.391 1 97.38 195 HIS A N 1
ATOM 1527 C CA . HIS A 1 195 ? 0.521 -11.141 -10.602 1 97.38 195 HIS A CA 1
ATOM 1528 C C . HIS A 1 195 ? 1.847 -10.805 -11.273 1 97.38 195 HIS A C 1
ATOM 1530 O O . HIS A 1 195 ? 2.869 -11.43 -10.992 1 97.38 195 HIS A O 1
ATOM 1536 N N . GLY A 1 196 ? 1.853 -9.836 -12.172 1 97.25 196 GLY A N 1
ATOM 1537 C CA . GLY A 1 196 ? 3.094 -9.445 -12.828 1 97.25 196 GLY A CA 1
ATOM 1538 C C . GLY A 1 196 ? 4.133 -8.906 -11.859 1 97.25 196 GLY A C 1
ATOM 1539 O O . GLY A 1 196 ? 5.328 -9.148 -12.031 1 97.25 196 GLY A O 1
ATOM 1540 N N . LEU A 1 197 ? 3.723 -8.164 -10.898 1 97.69 197 LEU A N 1
ATOM 1541 C CA . LEU A 1 197 ? 4.637 -7.645 -9.883 1 97.69 197 LEU A CA 1
ATOM 1542 C C . LEU A 1 197 ? 5.262 -8.781 -9.078 1 97.69 197 LEU A C 1
ATOM 1544 O O . LEU A 1 197 ? 6.441 -8.727 -8.727 1 97.69 197 LEU A O 1
ATOM 1548 N N . LEU A 1 198 ? 4.441 -9.773 -8.734 1 98.31 198 LEU A N 1
ATOM 1549 C CA . LEU A 1 198 ? 4.977 -10.938 -8.031 1 98.31 198 LEU A CA 1
ATOM 1550 C C . LEU A 1 198 ? 6.039 -11.633 -8.875 1 98.31 198 LEU A C 1
ATOM 1552 O O . LEU A 1 198 ? 7.105 -11.992 -8.367 1 98.31 198 LEU A O 1
ATOM 1556 N N . LEU A 1 199 ? 5.738 -11.812 -10.156 1 98.44 199 LEU A N 1
ATOM 1557 C CA . LEU A 1 199 ? 6.691 -12.43 -11.07 1 98.44 199 LEU A CA 1
ATOM 1558 C C . LEU A 1 199 ? 7.984 -11.625 -11.133 1 98.44 199 LEU A C 1
ATOM 1560 O O . LEU A 1 199 ? 9.078 -12.195 -11.07 1 98.44 199 LEU A O 1
ATOM 1564 N N . ASP A 1 200 ? 7.82 -10.32 -11.242 1 97.88 200 ASP A N 1
ATOM 1565 C CA . ASP A 1 200 ? 8.984 -9.438 -11.258 1 97.88 200 ASP A CA 1
ATOM 1566 C C . ASP A 1 200 ? 9.875 -9.688 -10.039 1 97.88 200 ASP A C 1
ATOM 1568 O O . ASP A 1 200 ? 11.102 -9.719 -10.156 1 97.88 200 ASP A O 1
ATOM 1572 N N . ASN A 1 201 ? 9.273 -9.805 -8.938 1 98.06 201 ASN A N 1
ATOM 1573 C CA . ASN A 1 201 ? 9.984 -10 -7.684 1 98.06 201 ASN A CA 1
ATOM 1574 C C . ASN A 1 201 ? 10.664 -11.359 -7.625 1 98.06 201 ASN A C 1
ATOM 1576 O O . ASN A 1 201 ? 11.836 -11.461 -7.258 1 98.06 201 ASN A O 1
ATOM 1580 N N . LEU A 1 202 ? 9.945 -12.398 -8.008 1 97.88 202 LEU A N 1
ATOM 1581 C CA . LEU A 1 202 ? 10.438 -13.773 -7.922 1 97.88 202 LEU A CA 1
ATOM 1582 C C . LEU A 1 202 ? 11.586 -14 -8.898 1 97.88 202 LEU A C 1
ATOM 1584 O O . LEU A 1 202 ? 12.5 -14.773 -8.609 1 97.88 202 LEU A O 1
ATOM 1588 N N . LEU A 1 203 ? 11.539 -13.336 -10 1 97.56 203 LEU A N 1
ATOM 1589 C CA . LEU A 1 203 ? 12.539 -13.523 -11.047 1 97.56 203 LEU A CA 1
ATOM 1590 C C . LEU A 1 203 ? 13.805 -12.719 -10.75 1 97.56 203 LEU A C 1
ATOM 1592 O O . LEU A 1 203 ? 14.75 -12.734 -11.539 1 97.56 203 LEU A O 1
ATOM 1596 N N . ASP A 1 204 ? 13.812 -12.055 -9.648 1 95.69 204 ASP A N 1
ATOM 1597 C CA . ASP A 1 204 ? 14.906 -11.188 -9.234 1 95.69 204 ASP A CA 1
ATOM 1598 C C . ASP A 1 204 ? 15.523 -11.664 -7.926 1 95.69 204 ASP A C 1
ATOM 1600 O O . ASP A 1 204 ? 15.055 -11.297 -6.844 1 95.69 204 ASP A O 1
ATOM 1604 N N . LEU A 1 205 ? 16.625 -12.32 -8.031 1 92.62 205 LEU A N 1
ATOM 1605 C CA . LEU A 1 205 ? 17.234 -12.844 -6.816 1 92.62 205 LEU A CA 1
ATOM 1606 C C . LEU A 1 205 ? 18.266 -11.867 -6.27 1 92.62 205 LEU A C 1
ATOM 1608 O O . LEU A 1 205 ? 18.75 -12.031 -5.145 1 92.62 205 LEU A O 1
ATOM 1612 N N . ALA A 1 206 ? 18.594 -10.867 -6.988 1 93.44 206 ALA A N 1
ATOM 1613 C CA . ALA A 1 206 ? 19.609 -9.914 -6.566 1 93.44 206 ALA A CA 1
ATOM 1614 C C . ALA A 1 206 ? 19.172 -9.156 -5.312 1 93.44 206 ALA A C 1
ATOM 1616 O O . ALA A 1 206 ? 20 -8.586 -4.605 1 93.44 206 ALA A O 1
ATOM 1617 N N . HIS A 1 207 ? 17.938 -9.156 -5 1 96.31 207 HIS A N 1
ATOM 1618 C CA . HIS A 1 207 ? 17.453 -8.398 -3.85 1 96.31 207 HIS A CA 1
ATOM 1619 C C . HIS A 1 207 ? 17.625 -9.188 -2.557 1 96.31 207 HIS A C 1
ATOM 1621 O O . HIS A 1 207 ? 17.5 -8.633 -1.463 1 96.31 207 HIS A O 1
ATOM 1627 N N . ALA A 1 208 ? 17.969 -10.422 -2.615 1 93.88 208 ALA A N 1
ATOM 1628 C CA . ALA A 1 208 ?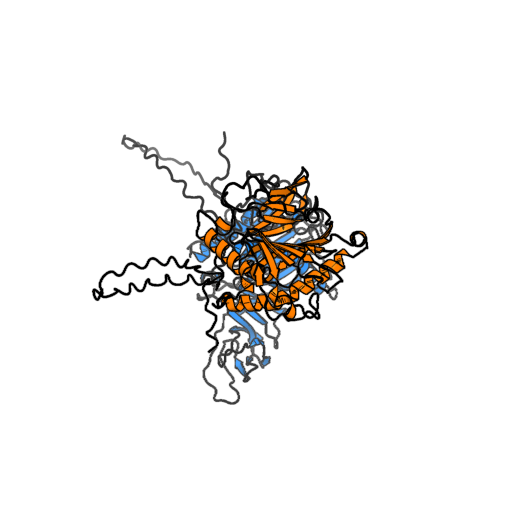 17.922 -11.344 -1.486 1 93.88 208 ALA A CA 1
ATOM 1629 C C . ALA A 1 208 ? 18.75 -10.828 -0.32 1 93.88 208 ALA A C 1
ATOM 1631 O O . ALA A 1 208 ? 18.281 -10.797 0.821 1 93.88 208 ALA A O 1
ATOM 1632 N N . PRO A 1 209 ? 19.969 -10.32 -0.526 1 92.75 209 PRO A N 1
ATOM 1633 C CA . PRO A 1 209 ? 20.797 -9.875 0.598 1 92.75 209 PRO A CA 1
ATOM 1634 C C . PRO A 1 209 ? 20.219 -8.656 1.314 1 92.75 209 PRO A C 1
ATOM 1636 O O . PRO A 1 209 ? 20.641 -8.336 2.43 1 92.75 209 PRO A O 1
ATOM 1639 N N . PHE A 1 210 ? 19.312 -7.953 0.72 1 94.75 210 PHE A N 1
ATOM 1640 C CA . PHE A 1 210 ? 18.766 -6.73 1.298 1 94.75 210 PHE A CA 1
ATOM 1641 C C . PHE A 1 210 ? 17.406 -6.98 1.921 1 94.75 210 PHE A C 1
ATOM 1643 O O . PHE A 1 210 ? 17.062 -6.379 2.941 1 94.75 210 PHE A O 1
ATOM 1650 N N . THR A 1 211 ? 16.609 -7.824 1.309 1 95.31 211 THR A N 1
ATOM 1651 C CA . THR A 1 211 ? 15.211 -8.039 1.689 1 95.31 211 THR A CA 1
ATOM 1652 C C . THR A 1 211 ? 15.094 -9.18 2.691 1 95.31 211 THR A C 1
ATOM 1654 O O . THR A 1 211 ? 14.242 -9.148 3.584 1 95.31 211 THR A O 1
ATOM 1657 N N . HIS A 1 212 ? 15.898 -10.203 2.529 1 94.06 212 HIS A N 1
ATOM 1658 C CA . HIS A 1 212 ? 15.734 -11.422 3.309 1 94.06 212 HIS A CA 1
ATOM 1659 C C . HIS A 1 212 ? 16.812 -11.539 4.383 1 94.06 212 HIS A C 1
ATOM 1661 O O . HIS A 1 212 ? 17.406 -12.602 4.555 1 94.06 212 HIS A O 1
ATOM 1667 N N . THR A 1 213 ? 17.016 -10.492 5.086 1 89.19 213 THR A N 1
ATOM 1668 C CA . THR A 1 213 ? 18.078 -10.422 6.074 1 89.19 213 THR A CA 1
ATOM 1669 C C . THR A 1 213 ? 17.703 -11.18 7.34 1 89.19 213 THR A C 1
ATOM 1671 O O . THR A 1 213 ? 18.562 -11.477 8.18 1 89.19 213 THR A O 1
ATOM 1674 N N . SER A 1 214 ? 16.516 -11.523 7.543 1 87.62 214 SER A N 1
ATOM 1675 C CA . SER A 1 214 ? 16.078 -12.219 8.742 1 87.62 214 SER A CA 1
ATOM 1676 C C . SER A 1 214 ? 15.766 -13.68 8.453 1 87.62 214 SER A C 1
ATOM 1678 O O . SER A 1 214 ? 15.398 -14.438 9.352 1 87.62 214 SER A O 1
ATOM 1680 N N . THR A 1 215 ? 15.922 -14.125 7.211 1 89.31 215 THR A N 1
ATOM 1681 C CA . THR A 1 215 ? 15.578 -15.492 6.84 1 89.31 215 THR A CA 1
ATOM 1682 C C . THR A 1 215 ? 16.734 -16.172 6.121 1 89.31 215 THR A C 1
ATOM 1684 O O . THR A 1 215 ? 17.781 -16.438 6.723 1 89.31 215 THR A O 1
ATOM 1687 N N . PHE A 1 216 ? 16.531 -16.547 4.832 1 80.56 216 PHE A N 1
ATOM 1688 C CA . PHE A 1 216 ? 17.484 -17.469 4.223 1 80.56 216 PHE A CA 1
ATOM 1689 C C . PHE A 1 216 ? 18.766 -16.75 3.836 1 80.56 216 PHE A C 1
ATOM 1691 O O . PHE A 1 216 ? 19.828 -17.375 3.703 1 80.56 216 PHE A O 1
ATOM 1698 N N . ALA A 1 217 ? 18.703 -15.438 3.637 1 81.44 217 ALA A N 1
ATOM 1699 C CA . ALA A 1 217 ? 19.891 -14.719 3.193 1 81.44 217 ALA A CA 1
ATOM 1700 C C . ALA A 1 217 ? 20.562 -14 4.359 1 81.44 217 ALA A C 1
ATOM 1702 O O . ALA A 1 217 ? 21.344 -13.062 4.152 1 81.44 217 ALA A O 1
ATOM 1703 N N . LYS A 1 218 ? 20.203 -14.328 5.512 1 82.31 218 LYS A N 1
ATOM 1704 C CA . LYS A 1 218 ? 20.844 -13.758 6.688 1 82.31 218 LYS A CA 1
ATOM 1705 C C . LYS A 1 218 ? 22.359 -13.93 6.625 1 82.31 218 LYS A C 1
ATOM 1707 O O . LYS A 1 218 ? 22.844 -15.047 6.457 1 82.31 218 LYS A O 1
ATOM 1712 N N . GLY A 1 219 ? 23.047 -12.797 6.578 1 80.44 219 GLY A N 1
ATOM 1713 C CA . GLY A 1 219 ? 24.5 -12.844 6.629 1 80.44 219 GLY A CA 1
ATOM 1714 C C . GLY A 1 219 ? 25.141 -12.93 5.258 1 80.44 219 GLY A C 1
ATOM 1715 O O . GLY A 1 219 ? 26.359 -12.969 5.141 1 80.44 219 GLY A O 1
ATOM 1716 N N . TRP A 1 220 ? 24.328 -13.023 4.207 1 83.5 220 TRP A N 1
ATOM 1717 C CA . TRP A 1 220 ? 24.891 -13.023 2.865 1 83.5 220 TRP A CA 1
ATOM 1718 C C . TRP A 1 220 ? 25.672 -11.742 2.602 1 83.5 220 TRP A C 1
ATOM 1720 O O . TRP A 1 220 ? 25.234 -10.656 2.99 1 83.5 220 TRP A O 1
ATOM 1730 N N . SER A 1 221 ? 26.766 -11.914 1.983 1 87.12 221 SER A N 1
ATOM 1731 C CA . SER A 1 221 ? 27.484 -10.734 1.519 1 87.12 221 SER A CA 1
ATOM 1732 C C . SER A 1 221 ? 26.859 -10.156 0.259 1 87.12 221 SER A C 1
ATOM 1734 O O . SER A 1 221 ? 26.172 -10.867 -0.487 1 87.12 221 SER A O 1
ATOM 1736 N N . VAL A 1 222 ? 27.094 -8.914 0.094 1 91.31 222 VAL A N 1
ATOM 1737 C CA . VAL A 1 222 ? 26.609 -8.242 -1.11 1 91.31 222 VAL A CA 1
ATOM 1738 C C . VAL A 1 222 ? 27.719 -8.211 -2.156 1 91.31 222 VAL A C 1
ATOM 1740 O O . VAL A 1 222 ? 28.734 -7.508 -1.985 1 91.31 222 VAL A O 1
ATOM 1743 N N . PRO A 1 223 ? 27.547 -8.945 -3.223 1 91.31 223 PRO A N 1
ATOM 1744 C CA . PRO A 1 223 ? 28.578 -8.953 -4.262 1 91.31 223 PRO A CA 1
ATOM 1745 C C . PRO A 1 223 ? 28.703 -7.613 -4.98 1 91.31 223 PRO A C 1
ATOM 1747 O O . PRO A 1 223 ? 27.734 -6.848 -5.043 1 91.31 223 PRO A O 1
ATOM 1750 N N . SER A 1 224 ? 29.859 -7.355 -5.535 1 91.88 224 SER A N 1
ATOM 1751 C CA . SER A 1 224 ? 30.094 -6.121 -6.273 1 91.88 224 SER A CA 1
ATOM 1752 C C . SER A 1 224 ? 29.328 -6.094 -7.586 1 91.88 224 SER A C 1
ATOM 1754 O O . SER A 1 224 ? 28.953 -5.023 -8.07 1 91.88 224 SER A O 1
ATOM 1756 N N . LEU A 1 225 ? 29.141 -7.324 -8.07 1 92.94 225 LEU A N 1
ATOM 1757 C CA . LEU A 1 225 ? 28.406 -7.441 -9.336 1 92.94 225 LEU A CA 1
ATOM 1758 C C . LEU A 1 225 ? 27.562 -8.711 -9.359 1 92.94 225 LEU A C 1
ATOM 1760 O O . LEU A 1 225 ? 28.031 -9.781 -8.969 1 92.94 225 LEU A O 1
ATOM 1764 N N . VAL A 1 226 ? 26.344 -8.508 -9.719 1 92.94 226 VAL A N 1
ATOM 1765 C CA . VAL A 1 226 ? 25.453 -9.633 -9.914 1 92.94 226 VAL A CA 1
ATOM 1766 C C . VAL A 1 226 ? 24.875 -9.602 -11.336 1 92.94 226 VAL A C 1
ATOM 1768 O O . VAL A 1 226 ? 24.453 -8.555 -11.82 1 92.94 226 VAL A O 1
ATOM 1771 N N . LYS A 1 227 ? 24.938 -10.734 -11.953 1 90.06 227 LYS A N 1
ATOM 1772 C CA . LYS A 1 227 ? 24.422 -10.852 -13.32 1 90.06 227 LYS A CA 1
ATOM 1773 C C . LYS A 1 227 ? 23.578 -12.109 -13.477 1 90.06 227 LYS A C 1
ATOM 1775 O O . LYS A 1 227 ? 23.781 -13.102 -12.773 1 90.06 227 LYS A O 1
ATOM 1780 N N . PHE A 1 228 ? 22.688 -11.977 -14.297 1 91.69 228 PHE A N 1
ATOM 1781 C CA . PHE A 1 228 ? 21.938 -13.141 -14.766 1 91.69 228 PHE A CA 1
ATOM 1782 C C . PHE A 1 228 ? 22.391 -13.539 -16.172 1 91.69 228 PHE A C 1
ATOM 1784 O O . PHE A 1 228 ? 22.266 -12.766 -17.109 1 91.69 228 PHE A O 1
ATOM 1791 N N . LEU A 1 229 ? 22.906 -14.727 -16.234 1 89.5 229 LEU A N 1
ATOM 1792 C CA . LEU A 1 229 ? 23.438 -15.219 -17.5 1 89.5 229 LEU A CA 1
ATOM 1793 C C . LEU A 1 229 ? 22.438 -16.125 -18.188 1 89.5 229 LEU A C 1
ATOM 1795 O O . LEU A 1 229 ? 21.969 -17.109 -17.609 1 89.5 229 LEU A O 1
ATOM 1799 N N . THR A 1 230 ? 22 -15.789 -19.281 1 88 230 THR A N 1
ATOM 1800 C CA . THR A 1 230 ? 20.984 -16.516 -20.047 1 88 230 THR A CA 1
ATOM 1801 C C . THR A 1 230 ? 21.344 -16.516 -21.531 1 88 230 THR A C 1
ATOM 1803 O O . THR A 1 230 ? 21.906 -15.547 -22.047 1 88 230 THR A O 1
ATOM 1806 N N . PRO A 1 231 ? 21.047 -17.703 -22.172 1 81.75 231 PRO A N 1
ATOM 1807 C CA . PRO A 1 231 ? 21.188 -17.656 -23.625 1 81.75 231 PRO A CA 1
ATOM 1808 C C . PRO A 1 231 ? 20.297 -16.609 -24.281 1 81.75 231 PRO A C 1
ATOM 1810 O O . PRO A 1 231 ? 19.312 -16.172 -23.688 1 81.75 231 PRO A O 1
ATOM 1813 N N . ALA A 1 232 ? 20.688 -16.109 -25.391 1 72.31 232 ALA A N 1
ATOM 1814 C CA . ALA A 1 232 ? 20.016 -15.031 -26.094 1 72.31 232 ALA A CA 1
ATOM 1815 C C . ALA A 1 232 ? 18.531 -15.344 -26.281 1 72.31 232 ALA A C 1
ATOM 1817 O O . ALA A 1 232 ? 17.688 -14.445 -26.203 1 72.31 232 ALA A O 1
ATOM 1818 N N . SER A 1 233 ? 18.297 -16.516 -26.453 1 71.62 233 SER A N 1
ATOM 1819 C CA . SER A 1 233 ? 16.906 -16.844 -26.781 1 71.62 233 SER A CA 1
ATOM 1820 C C . SER A 1 233 ? 16.234 -17.578 -25.625 1 71.62 233 SER A C 1
ATOM 1822 O O . SER A 1 233 ? 15.266 -18.312 -25.828 1 71.62 233 SER A O 1
ATOM 1824 N N . GLY A 1 234 ? 16.641 -17.266 -24.516 1 86.12 234 GLY A N 1
ATOM 1825 C CA . GLY A 1 234 ? 16.062 -18.125 -23.5 1 86.12 234 GLY A CA 1
ATOM 1826 C C . GLY A 1 234 ? 15.43 -17.344 -22.359 1 86.12 234 GLY A C 1
ATOM 1827 O O . GLY A 1 234 ? 15.711 -16.172 -22.172 1 86.12 234 GLY A O 1
ATOM 1828 N N . LEU A 1 235 ? 14.43 -17.953 -21.734 1 94.31 235 LEU A N 1
ATOM 1829 C CA . LEU A 1 235 ? 13.773 -17.469 -20.531 1 94.31 235 LEU A CA 1
ATOM 1830 C C . LEU A 1 235 ? 14.289 -18.219 -19.297 1 94.31 235 LEU A C 1
ATOM 1832 O O . LEU A 1 235 ? 13.57 -18.344 -18.312 1 94.31 235 LEU A O 1
ATOM 1836 N N . GLN A 1 236 ? 15.5 -18.797 -19.469 1 94 236 GLN A N 1
ATOM 1837 C CA . GLN A 1 236 ? 16.172 -19.531 -18.391 1 94 236 GLN A CA 1
ATOM 1838 C C . GLN A 1 236 ? 17.656 -19.203 -18.344 1 94 236 GLN A C 1
ATOM 1840 O O . GLN A 1 236 ? 18.25 -18.812 -19.359 1 94 236 GLN A O 1
ATOM 1845 N N . GLY A 1 237 ? 18.203 -19.328 -17.188 1 92.88 237 GLY A N 1
ATOM 1846 C CA . GLY A 1 237 ? 19.609 -19.047 -16.984 1 92.88 237 GLY A CA 1
ATOM 1847 C C . GLY A 1 237 ? 20.062 -19.266 -15.547 1 92.88 237 GLY A C 1
ATOM 1848 O O . GLY A 1 237 ? 19.484 -20.078 -14.828 1 92.88 237 GLY A O 1
ATOM 1849 N N . TYR A 1 238 ? 21.219 -18.719 -15.281 1 92.88 238 TYR A N 1
ATOM 1850 C CA . TYR A 1 238 ? 21.766 -18.891 -13.938 1 92.88 238 TYR A CA 1
ATOM 1851 C C . TYR A 1 238 ? 22.312 -17.562 -13.398 1 92.88 238 TYR A C 1
ATOM 1853 O O . TYR A 1 238 ? 22.688 -16.688 -14.172 1 92.88 238 TYR A O 1
ATOM 1861 N N . TRP A 1 239 ? 22.312 -17.469 -12.078 1 92.25 239 TRP A N 1
ATOM 1862 C CA . TRP A 1 239 ? 22.766 -16.281 -11.391 1 92.25 239 TRP A CA 1
ATOM 1863 C C . TRP A 1 239 ? 24.25 -16.359 -11.078 1 92.25 239 TRP A C 1
ATOM 1865 O O . TRP A 1 239 ? 24.734 -17.391 -10.594 1 92.25 239 TRP A O 1
ATOM 1875 N N . ASP A 1 240 ? 24.922 -15.43 -11.391 1 89.44 240 ASP A N 1
ATOM 1876 C CA . ASP A 1 240 ? 26.312 -15.258 -11.016 1 89.44 240 ASP A CA 1
ATOM 1877 C C . ASP A 1 240 ? 26.484 -14.164 -9.969 1 89.44 240 ASP A C 1
ATOM 1879 O O . ASP A 1 240 ? 26.094 -13.016 -10.195 1 89.44 240 ASP A O 1
ATOM 1883 N N . PRO A 1 241 ? 27.031 -14.297 -8.812 1 89.12 241 PRO A N 1
ATOM 1884 C CA . PRO A 1 241 ? 27.844 -15.438 -8.398 1 89.12 241 PRO A CA 1
ATOM 1885 C C . PRO A 1 241 ? 27.047 -16.453 -7.582 1 89.12 241 PRO A C 1
ATOM 1887 O O . PRO A 1 241 ? 27.641 -17.281 -6.871 1 89.12 241 PRO A O 1
ATOM 1890 N N . TYR A 1 242 ? 25.781 -16.5 -7.633 1 87.5 242 TYR A N 1
ATOM 1891 C CA . TYR A 1 242 ? 24.984 -17.391 -6.797 1 87.5 242 TYR A CA 1
ATOM 1892 C C . TYR A 1 242 ? 24.734 -18.719 -7.496 1 87.5 242 TYR A C 1
ATOM 1894 O O . TYR A 1 242 ? 24.516 -18.766 -8.711 1 87.5 242 TYR A O 1
ATOM 1902 N N . PRO A 1 243 ? 24.797 -19.859 -6.75 1 89.88 243 PRO A N 1
ATOM 1903 C CA . PRO A 1 243 ? 24.469 -21.172 -7.332 1 89.88 243 PRO A CA 1
ATOM 1904 C C . PRO A 1 243 ? 22.969 -21.375 -7.531 1 89.88 243 PRO A C 1
ATOM 1906 O O . PRO A 1 243 ? 22.391 -22.297 -6.945 1 89.88 243 PRO A O 1
ATOM 1909 N N . ILE A 1 244 ? 22.406 -20.594 -8.375 1 92.62 244 ILE A N 1
ATOM 1910 C CA . ILE A 1 244 ? 20.969 -20.594 -8.562 1 92.62 244 ILE A CA 1
ATOM 1911 C C . ILE A 1 244 ? 20.641 -20.578 -10.055 1 92.62 244 ILE A C 1
ATOM 1913 O O . ILE A 1 244 ? 21.062 -19.688 -10.781 1 92.62 244 ILE A O 1
ATOM 1917 N N . ASP A 1 245 ? 19.922 -21.562 -10.477 1 94.06 245 ASP A N 1
ATOM 1918 C CA . ASP A 1 245 ? 19.297 -21.594 -11.797 1 94.06 245 ASP A CA 1
ATOM 1919 C C . ASP A 1 245 ? 17.859 -21.109 -11.727 1 94.06 245 ASP A C 1
ATOM 1921 O O . ASP A 1 245 ? 17.141 -21.438 -10.773 1 94.06 245 ASP A O 1
ATOM 1925 N N . MET A 1 246 ? 17.438 -20.375 -12.688 1 96.25 246 MET A N 1
ATOM 1926 C CA . MET A 1 246 ? 16.078 -19.844 -12.68 1 96.25 246 MET A CA 1
ATOM 1927 C C . MET A 1 246 ? 15.5 -19.812 -14.094 1 96.25 246 MET A C 1
ATOM 1929 O O . MET A 1 246 ? 16.234 -19.656 -15.07 1 96.25 246 MET A O 1
ATOM 1933 N N . GLU A 1 247 ? 14.195 -20.031 -14.133 1 96.31 247 GLU A N 1
ATOM 1934 C CA . GLU A 1 247 ? 13.461 -20.062 -15.398 1 96.31 247 GLU A CA 1
ATOM 1935 C C . GLU A 1 247 ? 12.086 -19.422 -15.258 1 96.31 247 GLU A C 1
ATOM 1937 O O . GLU A 1 247 ? 11.391 -19.641 -14.258 1 96.31 247 GLU A O 1
ATOM 1942 N N . PHE A 1 248 ? 11.844 -18.547 -16.188 1 97.75 248 PHE A N 1
ATOM 1943 C CA . PHE A 1 248 ? 10.453 -18.156 -16.406 1 97.75 248 PHE A CA 1
ATOM 1944 C C . PHE A 1 248 ? 9.773 -19.078 -17.391 1 97.75 248 PHE A C 1
ATOM 1946 O O . PHE A 1 248 ? 10.203 -19.188 -18.547 1 97.75 248 PHE A O 1
ATOM 1953 N N . ARG A 1 249 ? 8.758 -19.688 -16.953 1 96.25 249 ARG A N 1
ATOM 1954 C CA . ARG A 1 249 ? 7.949 -20.531 -17.828 1 96.25 249 ARG A CA 1
ATOM 1955 C C . ARG A 1 249 ? 6.574 -19.922 -18.078 1 96.25 249 ARG A C 1
ATOM 1957 O O . ARG A 1 249 ? 5.762 -19.812 -17.156 1 96.25 249 ARG A O 1
ATOM 1964 N N . PRO A 1 250 ? 6.328 -19.531 -19.312 1 95.75 250 PRO A N 1
ATOM 1965 C CA . PRO A 1 250 ? 5.02 -18.938 -19.609 1 95.75 250 PRO A CA 1
ATOM 1966 C C . PRO A 1 250 ? 3.857 -19.859 -19.219 1 95.75 250 PRO A C 1
ATOM 1968 O O . PRO A 1 250 ? 3.99 -21.078 -19.266 1 95.75 250 PRO A O 1
ATOM 1971 N N . PRO A 1 251 ? 2.668 -19.344 -18.875 1 97 251 PRO A N 1
ATOM 1972 C CA . PRO A 1 251 ? 2.455 -17.891 -18.922 1 97 251 PRO A CA 1
ATOM 1973 C C . PRO A 1 251 ? 2.734 -17.203 -17.594 1 97 251 PRO A C 1
ATOM 1975 O O . PRO A 1 251 ? 2.793 -15.969 -17.531 1 97 251 PRO A O 1
ATOM 1978 N N . CYS A 1 252 ? 2.979 -17.984 -16.438 1 98.25 252 CYS A N 1
ATOM 1979 C CA . CYS A 1 252 ? 3.059 -17.297 -15.156 1 98.25 252 CYS A CA 1
ATOM 1980 C C . CYS A 1 252 ? 3.787 -18.156 -14.125 1 98.25 252 CYS A C 1
ATOM 1982 O O . CYS A 1 252 ? 3.426 -18.156 -12.945 1 98.25 252 CYS A O 1
ATOM 1984 N N . MET A 1 253 ? 4.801 -18.906 -14.508 1 98.25 253 MET A N 1
ATOM 1985 C CA . MET A 1 253 ? 5.488 -19.797 -13.594 1 98.25 253 MET A CA 1
ATOM 1986 C C . MET A 1 253 ? 6.965 -19.438 -13.477 1 98.25 253 MET A C 1
ATOM 1988 O O . MET A 1 253 ? 7.586 -19.031 -14.461 1 98.25 253 MET A O 1
ATOM 1992 N N . VAL A 1 254 ? 7.453 -19.594 -12.305 1 98.38 254 VAL A N 1
ATOM 1993 C CA . VAL A 1 254 ? 8.875 -19.438 -12.016 1 98.38 254 VAL A CA 1
ATOM 1994 C C . VAL A 1 254 ? 9.43 -20.719 -11.422 1 98.38 254 VAL A C 1
ATOM 1996 O O . VAL A 1 254 ? 8.875 -21.266 -10.469 1 98.38 254 VAL A O 1
ATOM 1999 N N . LEU A 1 255 ? 10.453 -21.25 -12.039 1 97.69 255 LEU A N 1
ATOM 2000 C CA . LEU A 1 255 ? 11.188 -22.406 -11.523 1 97.69 255 LEU A CA 1
ATOM 2001 C C . LEU A 1 255 ? 12.594 -22 -11.094 1 97.69 255 LEU A C 1
ATOM 2003 O O . LEU A 1 255 ? 13.258 -21.234 -11.781 1 97.69 255 LEU A O 1
ATOM 2007 N N . SER A 1 256 ? 12.984 -22.484 -9.984 1 96.62 256 SER A N 1
ATOM 2008 C CA . SER A 1 256 ? 14.344 -22.219 -9.523 1 96.62 256 SER A CA 1
ATOM 2009 C C . SER A 1 256 ? 14.961 -23.453 -8.867 1 96.62 256 SER A C 1
ATOM 2011 O O . SER A 1 256 ? 14.242 -24.266 -8.281 1 96.62 256 SER A O 1
ATOM 2013 N N . THR A 1 257 ? 16.188 -23.688 -9.07 1 95 257 THR A N 1
ATOM 2014 C CA . THR A 1 257 ? 17.016 -24.672 -8.383 1 95 257 THR A CA 1
ATOM 2015 C C . THR A 1 257 ? 18.188 -24 -7.66 1 95 257 THR A C 1
ATOM 2017 O O . THR A 1 257 ? 19.016 -23.359 -8.289 1 95 257 THR A O 1
ATOM 2020 N N . ILE A 1 258 ? 18.203 -24.141 -6.43 1 92.62 258 ILE A N 1
ATOM 2021 C CA . ILE A 1 258 ? 19.188 -23.469 -5.586 1 92.62 258 ILE A CA 1
ATOM 2022 C C . ILE A 1 258 ? 20.125 -24.5 -4.961 1 92.62 258 ILE A C 1
ATOM 2024 O O . ILE A 1 258 ? 19.672 -25.453 -4.328 1 92.62 258 ILE A O 1
ATOM 2028 N N . GLY A 1 259 ? 21.391 -24.297 -5.172 1 90.12 259 GLY A N 1
ATOM 2029 C CA . GLY A 1 259 ? 22.375 -25.125 -4.477 1 90.12 259 GLY A CA 1
ATOM 2030 C C . GLY A 1 259 ? 22.547 -24.75 -3.018 1 90.12 259 GLY A C 1
ATOM 2031 O O . GLY A 1 259 ? 22.797 -23.578 -2.697 1 90.12 259 GLY A O 1
ATOM 2032 N N . ILE A 1 260 ? 22.344 -25.766 -2.094 1 81.25 260 ILE A N 1
ATOM 2033 C CA . ILE A 1 260 ? 22.422 -25.484 -0.667 1 81.25 260 ILE A CA 1
ATOM 2034 C C . ILE A 1 260 ? 23.562 -26.297 -0.047 1 81.25 260 ILE A C 1
ATOM 2036 O O . ILE A 1 260 ? 23.719 -27.484 -0.36 1 81.25 260 ILE A O 1
ATOM 2040 N N . SER A 1 261 ? 24.672 -25.766 0.402 1 65.44 261 SER A N 1
ATOM 2041 C CA . SER A 1 261 ? 25.641 -26.578 1.125 1 65.44 261 SER A CA 1
ATOM 2042 C C . SER A 1 261 ? 25.203 -26.828 2.562 1 65.44 261 SER A C 1
ATOM 2044 O O . SER A 1 261 ? 25.266 -27.953 3.051 1 65.44 261 SER A O 1
ATOM 2046 N N . LYS A 1 262 ? 25 -25.75 3.346 1 55.97 262 LYS A N 1
ATOM 2047 C CA . LYS A 1 262 ? 24.422 -25.719 4.684 1 55.97 262 LYS A CA 1
ATOM 2048 C C . LYS A 1 262 ? 23.281 -24.703 4.762 1 55.97 262 LYS A C 1
ATOM 2050 O O . LYS A 1 262 ? 23.203 -23.797 3.938 1 55.97 262 LYS A O 1
ATOM 2055 N N . PRO A 1 263 ? 22.266 -25.156 5.602 1 50.34 263 PRO A N 1
ATOM 2056 C CA . PRO A 1 263 ? 21.188 -24.156 5.719 1 50.34 263 PRO A CA 1
ATOM 2057 C C . PRO A 1 263 ? 21.719 -22.734 5.781 1 50.34 263 PRO A C 1
ATOM 2059 O O . PRO A 1 263 ? 22.547 -22.406 6.629 1 50.34 263 PRO A O 1
ATOM 2062 N N . GLY A 1 264 ? 21.438 -21.859 4.875 1 52.25 264 GLY A N 1
ATOM 2063 C CA . GLY A 1 264 ? 21.797 -20.438 4.871 1 52.25 264 GLY A CA 1
ATOM 2064 C C . GLY A 1 264 ? 23.125 -20.156 4.195 1 52.25 264 GLY A C 1
ATOM 2065 O O . GLY A 1 264 ? 23.516 -19 4.047 1 52.25 264 GLY A O 1
ATOM 2066 N N . LYS A 1 265 ? 23.891 -21.156 3.879 1 59.88 265 LYS A N 1
ATOM 2067 C CA . LYS A 1 265 ? 25.188 -20.875 3.287 1 59.88 265 LYS A CA 1
ATOM 2068 C C . LYS A 1 265 ? 25.266 -21.391 1.853 1 59.88 265 LYS A C 1
ATOM 2070 O O . LYS A 1 265 ? 24.953 -22.562 1.59 1 59.88 265 LYS A O 1
ATOM 2075 N N . LEU A 1 266 ? 25.344 -20.422 0.944 1 59.47 266 LEU A N 1
ATOM 2076 C CA . LEU A 1 266 ? 25.547 -20.75 -0.464 1 59.47 266 LEU A CA 1
ATOM 2077 C C . LEU A 1 266 ? 26.906 -21.406 -0.676 1 59.47 266 LEU A C 1
ATOM 2079 O O . LEU A 1 266 ? 27.891 -21.062 -0.003 1 59.47 266 LEU A O 1
ATOM 2083 N N . GLU A 1 267 ? 26.859 -22.656 -1.165 1 60.91 267 GLU A N 1
ATOM 2084 C CA . GLU A 1 267 ? 28.141 -23.25 -1.519 1 60.91 267 GLU A CA 1
ATOM 2085 C C . GLU A 1 267 ? 28.312 -23.328 -3.031 1 60.91 267 GLU A C 1
ATOM 2087 O O . GLU A 1 267 ? 27.438 -23.844 -3.738 1 60.91 267 GLU A O 1
ATOM 2092 N N . GLY A 1 268 ? 29.281 -22.625 -3.504 1 63.41 268 GLY A N 1
ATOM 2093 C CA . GLY A 1 268 ? 29.688 -22.781 -4.895 1 63.41 268 GLY A CA 1
ATOM 2094 C C . GLY A 1 268 ? 29.234 -21.625 -5.773 1 63.41 268 GLY A C 1
ATOM 2095 O O . GLY A 1 268 ? 28.531 -20.719 -5.309 1 63.41 268 GLY A O 1
ATOM 2096 N N . GLN A 1 269 ? 29.734 -21.734 -7.059 1 69.25 269 GLN A N 1
ATOM 2097 C CA . GLN A 1 269 ? 29.484 -20.656 -8.016 1 69.25 269 GLN A CA 1
ATOM 2098 C C . GLN A 1 269 ? 28.391 -21.062 -9.008 1 69.25 269 GLN A C 1
ATOM 2100 O O . GLN A 1 269 ? 27.828 -20.219 -9.703 1 69.25 269 GLN A O 1
ATOM 2105 N N . ASN A 1 270 ? 28.062 -22.438 -8.938 1 77.88 270 ASN A N 1
ATOM 2106 C CA . ASN A 1 270 ? 27.016 -22.953 -9.812 1 77.88 270 ASN A CA 1
ATOM 2107 C C . ASN A 1 270 ? 26.297 -24.141 -9.188 1 77.88 270 ASN A C 1
ATOM 2109 O O . ASN A 1 270 ? 26.797 -24.75 -8.242 1 77.88 270 ASN A O 1
ATOM 2113 N N . THR A 1 271 ? 25.141 -24.438 -9.594 1 83.19 271 THR A N 1
ATOM 2114 C CA . THR A 1 271 ? 24.312 -25.484 -9.023 1 83.19 271 THR A CA 1
ATOM 2115 C C . THR A 1 271 ? 24.969 -26.844 -9.172 1 83.19 271 THR A C 1
ATOM 2117 O O . THR A 1 271 ? 24.781 -27.734 -8.328 1 83.19 271 THR A O 1
ATOM 2120 N N . ARG A 1 272 ? 25.75 -27.031 -10.195 1 81.69 272 ARG A N 1
ATOM 2121 C CA . ARG A 1 272 ? 26.375 -28.328 -10.461 1 81.69 272 ARG A CA 1
ATOM 2122 C C . ARG A 1 272 ? 27.438 -28.641 -9.43 1 81.69 272 ARG A C 1
ATOM 2124 O O . ARG A 1 272 ? 27.781 -29.812 -9.211 1 81.69 272 ARG A O 1
ATOM 2131 N N . GLN A 1 273 ? 27.859 -27.609 -8.781 1 80.44 273 GLN A N 1
ATOM 2132 C CA . GLN A 1 273 ? 28.953 -27.781 -7.812 1 80.44 273 GLN A CA 1
ATOM 2133 C C . GLN A 1 273 ? 28.391 -28.062 -6.418 1 80.44 273 GLN A C 1
ATOM 2135 O O . GLN A 1 273 ? 29.156 -28.359 -5.496 1 80.44 273 GLN A O 1
ATOM 2140 N N . CYS A 1 274 ? 27.156 -28.031 -6.336 1 85.62 274 CYS A N 1
ATOM 2141 C CA . CYS A 1 274 ? 26.547 -28.25 -5.031 1 85.62 274 CYS A CA 1
ATOM 2142 C C . CYS A 1 274 ? 26.031 -29.688 -4.898 1 85.62 274 CYS A C 1
ATOM 2144 O O . CYS A 1 274 ? 25.547 -30.266 -5.867 1 85.62 274 CYS A O 1
ATOM 2146 N N . ALA A 1 275 ? 26.109 -30.188 -3.73 1 86.12 275 ALA A N 1
ATOM 2147 C CA . ALA A 1 275 ? 25.703 -31.562 -3.492 1 86.12 275 ALA A CA 1
ATOM 2148 C C . ALA A 1 275 ? 24.203 -31.672 -3.248 1 86.12 275 ALA A C 1
ATOM 2150 O O . ALA A 1 275 ? 23.594 -32.688 -3.562 1 86.12 275 ALA A O 1
ATOM 2151 N N . THR A 1 276 ? 23.672 -30.719 -2.666 1 90.88 276 THR A N 1
ATOM 2152 C CA . THR A 1 276 ? 22.25 -30.719 -2.316 1 90.88 276 THR A CA 1
ATOM 2153 C C . THR A 1 276 ? 21.562 -29.484 -2.891 1 90.88 276 THR A C 1
ATOM 2155 O O . THR A 1 276 ? 22.172 -28.422 -3.039 1 90.88 276 THR A O 1
ATOM 2158 N N . HIS A 1 277 ? 20.266 -29.766 -3.266 1 93.25 277 HIS A N 1
ATOM 2159 C CA . HIS A 1 277 ? 19.562 -28.688 -3.951 1 93.25 277 HIS A CA 1
ATOM 2160 C C . HIS A 1 277 ? 18.141 -28.531 -3.43 1 93.25 277 HIS A C 1
ATOM 2162 O O . HIS A 1 277 ? 17.547 -29.5 -2.963 1 93.25 277 HIS A O 1
ATOM 2168 N N . LEU A 1 278 ? 17.703 -27.312 -3.459 1 93.56 278 LEU A N 1
ATOM 2169 C CA . LEU A 1 278 ? 16.297 -26.953 -3.297 1 93.56 278 LEU A CA 1
ATOM 2170 C C . LEU A 1 278 ? 15.672 -26.594 -4.641 1 93.56 278 LEU A C 1
ATOM 2172 O O . LEU A 1 278 ? 16.203 -25.75 -5.363 1 93.56 278 LEU A O 1
ATOM 2176 N N . HIS A 1 279 ? 14.648 -27.297 -5.039 1 96.56 279 HIS A N 1
ATOM 2177 C CA . HIS A 1 279 ? 13.891 -26.984 -6.242 1 96.56 279 HIS A CA 1
ATOM 2178 C C . HIS A 1 279 ? 12.539 -26.359 -5.895 1 96.56 279 HIS A C 1
ATOM 2180 O O . HIS A 1 279 ? 11.797 -26.906 -5.066 1 96.56 279 HIS A O 1
ATOM 2186 N N . GLN A 1 280 ? 12.219 -25.219 -6.512 1 97.5 280 GLN A N 1
ATOM 2187 C CA . GLN A 1 280 ? 10.984 -24.5 -6.195 1 97.5 280 GLN A CA 1
ATOM 2188 C C . GLN A 1 280 ? 10.172 -24.219 -7.457 1 97.5 280 GLN A C 1
ATOM 2190 O O . GLN A 1 280 ? 10.734 -23.906 -8.508 1 97.5 280 GLN A O 1
ATOM 2195 N N . LEU A 1 281 ? 8.922 -24.438 -7.363 1 98.56 281 LEU A N 1
ATOM 2196 C CA . LEU A 1 281 ? 7.945 -24.047 -8.375 1 98.56 281 LEU A CA 1
ATOM 2197 C C . LEU A 1 281 ? 6.98 -23 -7.816 1 98.56 281 LEU A C 1
ATOM 2199 O O . LEU A 1 281 ? 6.371 -23.219 -6.766 1 98.56 281 LEU A O 1
ATOM 2203 N N . HIS A 1 282 ? 6.91 -21.844 -8.453 1 98.62 282 HIS A N 1
ATOM 2204 C CA . HIS A 1 282 ? 5.906 -20.828 -8.164 1 98.62 282 HIS A CA 1
ATOM 2205 C C . HIS A 1 282 ? 4.957 -20.641 -9.344 1 98.62 282 HIS A C 1
ATOM 2207 O O . HIS A 1 282 ? 5.379 -20.25 -10.43 1 98.62 282 HIS A O 1
ATOM 2213 N N . VAL A 1 283 ? 3.73 -20.938 -9.156 1 98.75 283 VAL A N 1
ATOM 2214 C CA . VAL A 1 283 ? 2.691 -20.625 -10.125 1 98.75 283 VAL A CA 1
ATOM 2215 C C . VAL A 1 283 ? 1.95 -19.359 -9.688 1 98.75 283 VAL A C 1
ATOM 2217 O O . VAL A 1 283 ? 1.288 -19.344 -8.648 1 98.75 283 VAL A O 1
ATOM 2220 N N . CYS A 1 284 ? 2.055 -18.344 -10.453 1 98.75 284 CYS A N 1
ATOM 2221 C CA . CYS A 1 284 ? 1.454 -17.062 -10.109 1 98.75 284 CYS A CA 1
ATOM 2222 C C . CYS A 1 284 ? 0.198 -16.812 -10.938 1 98.75 284 CYS A C 1
ATOM 2224 O O . CYS A 1 284 ? 0.204 -15.977 -11.852 1 98.75 284 CYS A O 1
ATOM 2226 N N . LEU A 1 285 ? -0.886 -17.391 -10.578 1 98.69 285 LEU A N 1
ATOM 2227 C CA . LEU A 1 285 ? -2.145 -17.328 -11.312 1 98.69 285 LEU A CA 1
ATOM 2228 C C . LEU A 1 285 ? -2.82 -15.977 -11.109 1 98.69 285 LEU A C 1
ATOM 2230 O O . LEU A 1 285 ? -3.059 -15.555 -9.977 1 98.69 285 LEU A O 1
ATOM 2234 N N . PRO A 1 286 ? -3.174 -15.289 -12.203 1 98.25 286 PRO A N 1
ATOM 2235 C CA . PRO A 1 286 ? -3.891 -14.023 -12.039 1 98.25 286 PRO A CA 1
ATOM 2236 C C . PRO A 1 286 ? -5.332 -14.211 -11.578 1 98.25 286 PRO A C 1
ATOM 2238 O O . PRO A 1 286 ? -6.191 -14.617 -12.367 1 98.25 286 PRO A O 1
ATOM 2241 N N . SER A 1 287 ? -5.617 -13.898 -10.367 1 98.31 287 SER A N 1
ATOM 2242 C CA . SER A 1 287 ? -6.98 -13.93 -9.852 1 98.31 287 SER A CA 1
ATOM 2243 C C . SER A 1 287 ? -7.762 -12.688 -10.266 1 98.31 287 SER A C 1
ATOM 2245 O O . SER A 1 287 ? -8.836 -12.797 -10.867 1 98.31 287 SER A O 1
ATOM 2247 N N . SER A 1 288 ? -7.309 -11.609 -9.953 1 97.62 288 SER A N 1
ATOM 2248 C CA . SER A 1 288 ? -7.828 -10.312 -10.352 1 97.62 288 SER A CA 1
ATOM 2249 C C . SER A 1 288 ? -6.699 -9.312 -10.578 1 97.62 288 SER A C 1
ATOM 2251 O O . SER A 1 288 ? -5.523 -9.656 -10.469 1 97.62 288 SER A O 1
ATOM 2253 N N . ARG A 1 289 ? -7.055 -8.055 -10.891 1 95.88 289 ARG A N 1
ATOM 2254 C CA . ARG A 1 289 ? -6.074 -7.012 -11.188 1 95.88 289 ARG A CA 1
ATOM 2255 C C . ARG A 1 289 ? -5.277 -6.645 -9.938 1 95.88 289 ARG A C 1
ATOM 2257 O O . ARG A 1 289 ? -4.23 -6.004 -10.031 1 95.88 289 ARG A O 1
ATOM 2264 N N . LYS A 1 290 ? -5.672 -7.137 -8.781 1 95.25 290 LYS A N 1
ATOM 2265 C CA . LYS A 1 290 ? -4.98 -6.789 -7.543 1 95.25 290 LYS A CA 1
ATOM 2266 C C . LYS A 1 290 ? -4.762 -8.023 -6.668 1 95.25 290 LYS A C 1
ATOM 2268 O O . LYS A 1 290 ? -4.504 -7.898 -5.469 1 95.25 290 LYS A O 1
ATOM 2273 N N . LYS A 1 291 ? -4.984 -9.125 -7.207 1 98 291 LYS A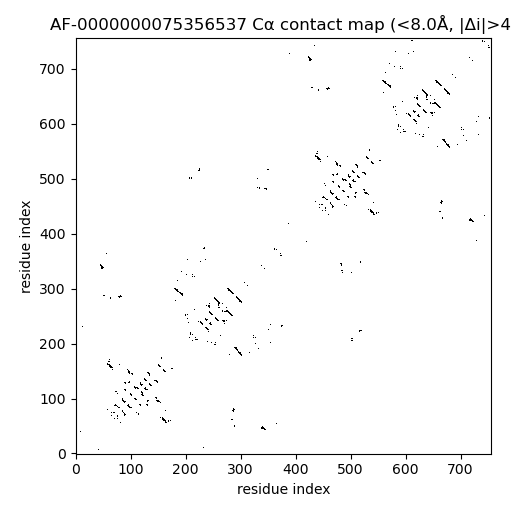 N 1
ATOM 2274 C CA . LYS A 1 291 ? -4.859 -10.352 -6.426 1 98 291 LYS A CA 1
ATOM 2275 C C . LYS A 1 291 ? -4.234 -11.469 -7.258 1 98 291 LYS A C 1
ATOM 2277 O O . LYS A 1 291 ? -4.547 -11.617 -8.438 1 98 291 LYS A O 1
ATOM 2282 N N . THR A 1 292 ? -3.369 -12.234 -6.629 1 98.62 292 THR A N 1
ATOM 2283 C CA . THR A 1 292 ? -2.699 -13.367 -7.254 1 98.62 292 THR A CA 1
ATOM 2284 C C . THR A 1 292 ? -2.871 -14.625 -6.406 1 98.62 292 THR A C 1
ATOM 2286 O O . THR A 1 292 ? -2.729 -14.586 -5.184 1 98.62 292 THR A O 1
ATOM 2289 N N . ARG A 1 293 ? -3.262 -15.695 -7.027 1 98.75 293 ARG A N 1
ATOM 2290 C CA . ARG A 1 293 ? -3.223 -17.016 -6.395 1 98.75 293 ARG A CA 1
ATOM 2291 C C . ARG A 1 293 ? -1.88 -17.688 -6.629 1 98.75 293 ARG A C 1
ATOM 2293 O O . ARG A 1 293 ? -1.493 -17.938 -7.773 1 98.75 293 ARG A O 1
ATOM 2300 N N . LEU A 1 294 ? -1.182 -18 -5.594 1 98.75 294 LEU A N 1
ATOM 2301 C CA . LEU A 1 294 ? 0.144 -18.609 -5.684 1 98.75 294 LEU A CA 1
ATOM 2302 C C . LEU A 1 294 ? 0.096 -20.094 -5.32 1 98.75 294 LEU A C 1
ATOM 2304 O O . LEU A 1 294 ? -0.367 -20.453 -4.234 1 98.75 294 LEU A O 1
ATOM 2308 N N . LEU A 1 295 ? 0.431 -20.953 -6.219 1 98.69 295 LEU A N 1
ATOM 2309 C CA . LEU A 1 295 ? 0.761 -22.344 -5.902 1 98.69 295 LEU A CA 1
ATOM 2310 C C . LEU A 1 295 ? 2.27 -22.531 -5.766 1 98.69 295 LEU A C 1
ATOM 2312 O O . LEU A 1 295 ? 3.016 -22.266 -6.715 1 98.69 295 LEU A O 1
ATOM 2316 N N . TYR A 1 296 ? 2.658 -22.969 -4.633 1 98.44 296 TYR A N 1
ATOM 2317 C CA . TYR A 1 296 ? 4.074 -23.141 -4.324 1 98.44 296 TYR A CA 1
ATOM 2318 C C . TYR A 1 296 ? 4.395 -24.609 -4.035 1 98.44 296 TYR A C 1
ATOM 2320 O O . TYR A 1 296 ? 3.715 -25.25 -3.23 1 98.44 296 TYR A O 1
ATOM 2328 N N . ARG A 1 297 ? 5.391 -25.141 -4.684 1 97.88 297 ARG A N 1
ATOM 2329 C CA . ARG A 1 297 ? 5.883 -26.484 -4.422 1 97.88 297 ARG A CA 1
ATOM 2330 C C . ARG A 1 297 ? 7.375 -26.484 -4.117 1 97.88 297 ARG A C 1
ATOM 2332 O O . ARG A 1 297 ? 8.164 -25.906 -4.871 1 97.88 297 ARG A O 1
ATOM 2339 N N . MET A 1 298 ? 7.727 -27.078 -3.039 1 97 298 MET A N 1
ATOM 2340 C CA . MET A 1 298 ? 9.117 -27.203 -2.615 1 97 298 MET A CA 1
ATOM 2341 C C . MET A 1 298 ? 9.578 -28.656 -2.715 1 97 298 MET A C 1
ATOM 2343 O O . MET A 1 298 ? 8.93 -29.562 -2.189 1 97 298 MET A O 1
ATOM 2347 N N . SER A 1 299 ? 10.719 -28.891 -3.342 1 96.62 299 SER A N 1
ATOM 2348 C CA . SER A 1 299 ? 11.297 -30.234 -3.479 1 96.62 299 SER A CA 1
ATOM 2349 C C . SER A 1 299 ? 12.773 -30.234 -3.111 1 96.62 299 SER A C 1
ATOM 2351 O O . SER A 1 299 ? 13.484 -29.25 -3.354 1 96.62 299 SER A O 1
ATOM 2353 N N . LEU A 1 300 ? 13.188 -31.328 -2.551 1 94.75 300 LEU A N 1
ATOM 2354 C CA . LEU A 1 300 ? 14.586 -31.516 -2.166 1 94.75 300 LEU A CA 1
ATOM 2355 C C . LEU A 1 300 ? 15.148 -32.781 -2.77 1 94.75 300 LEU A C 1
ATOM 2357 O O . LEU A 1 300 ? 14.414 -33.75 -2.99 1 94.75 300 LEU A O 1
ATOM 2361 N N . ASP A 1 301 ? 16.484 -32.75 -3.053 1 94.81 301 ASP A N 1
ATOM 2362 C CA . ASP A 1 301 ? 17.141 -34 -3.492 1 94.81 301 ASP A CA 1
ATOM 2363 C C . ASP A 1 301 ? 17.938 -34.625 -2.354 1 94.81 301 ASP A C 1
ATOM 2365 O O . ASP A 1 301 ? 18.797 -35.469 -2.59 1 94.81 301 ASP A O 1
ATOM 2369 N N . PHE A 1 302 ? 17.656 -34.156 -1.21 1 91 302 PHE A N 1
ATOM 2370 C CA . PHE A 1 302 ? 18.266 -34.656 0.008 1 91 302 PHE A CA 1
ATOM 2371 C C . PHE A 1 302 ? 17.25 -34.719 1.144 1 91 302 PHE A C 1
ATOM 2373 O O . PHE A 1 302 ? 16.125 -34.25 0.986 1 91 302 PHE A O 1
ATOM 2380 N N . ALA A 1 303 ? 17.562 -35.375 2.264 1 89.75 303 ALA A N 1
ATOM 2381 C CA . ALA A 1 303 ? 16.781 -35.406 3.502 1 89.75 303 ALA A CA 1
ATOM 2382 C C . ALA A 1 303 ? 15.406 -36 3.277 1 89.75 303 ALA A C 1
ATOM 2384 O O . ALA A 1 303 ? 14.398 -35.469 3.754 1 89.75 303 ALA A O 1
ATOM 2385 N N . SER A 1 304 ? 15.344 -37 2.604 1 89.88 304 SER A N 1
ATOM 2386 C CA . SER A 1 304 ? 14.078 -37.688 2.303 1 89.88 304 SER A CA 1
ATOM 2387 C C . SER A 1 304 ? 13.328 -38.031 3.58 1 89.88 304 SER A C 1
ATOM 2389 O O . SER A 1 304 ? 12.094 -38.062 3.592 1 89.88 304 SER A O 1
ATOM 2391 N N . VAL A 1 305 ? 14.008 -38.188 4.574 1 90.06 305 VAL A N 1
ATOM 2392 C CA . VAL A 1 305 ? 13.438 -38.625 5.844 1 90.06 305 VAL A CA 1
ATOM 2393 C C . VAL A 1 305 ? 12.531 -37.531 6.406 1 90.06 305 VAL A C 1
ATOM 2395 O O . VAL A 1 305 ? 11.602 -37.812 7.172 1 90.06 305 VAL A O 1
ATOM 2398 N N . LEU A 1 306 ? 12.844 -36.312 6.074 1 90.06 306 LEU A N 1
ATOM 2399 C CA . LEU A 1 306 ? 12.086 -35.188 6.629 1 90.06 306 LEU A CA 1
ATOM 2400 C C . LEU A 1 306 ? 10.625 -35.25 6.188 1 90.06 306 LEU A C 1
ATOM 2402 O O . LEU A 1 306 ? 9.75 -34.719 6.867 1 90.06 306 LEU A O 1
ATOM 2406 N N . LYS A 1 307 ? 10.391 -35.844 5.09 1 88.69 307 LYS A N 1
ATOM 2407 C CA . LYS A 1 307 ? 9.031 -35.938 4.57 1 88.69 307 LYS A CA 1
ATOM 2408 C C . LYS A 1 307 ? 8.141 -36.75 5.52 1 88.69 307 LYS A C 1
ATOM 2410 O O . LYS A 1 307 ? 6.922 -36.594 5.527 1 88.69 307 LYS A O 1
ATOM 2415 N N . HIS A 1 308 ? 8.789 -37.531 6.383 1 89.81 308 HIS A N 1
ATOM 2416 C CA . HIS A 1 308 ? 8.039 -38.438 7.254 1 89.81 308 HIS A CA 1
ATOM 2417 C C . HIS A 1 308 ? 7.992 -37.906 8.68 1 89.81 308 HIS A C 1
ATOM 2419 O O . HIS A 1 308 ? 7.383 -38.531 9.562 1 89.81 308 HIS A O 1
ATOM 2425 N N . VAL A 1 309 ? 8.641 -36.906 8.992 1 92.12 309 VAL A N 1
ATOM 2426 C CA . VAL A 1 309 ? 8.586 -36.281 10.305 1 92.12 309 VAL A CA 1
ATOM 2427 C C . VAL A 1 309 ? 7.23 -35.594 10.508 1 92.12 309 VAL A C 1
ATOM 2429 O O . VAL A 1 309 ? 6.816 -34.781 9.688 1 92.12 309 VAL A O 1
ATOM 2432 N N . PRO A 1 310 ? 6.664 -35.906 11.602 1 91.31 310 PRO A N 1
ATOM 2433 C CA . PRO A 1 310 ? 5.336 -35.344 11.836 1 91.31 310 PRO A CA 1
ATOM 2434 C C . PRO A 1 310 ? 5.359 -33.812 11.914 1 91.31 310 PRO A C 1
ATOM 2436 O O . PRO A 1 310 ? 6.301 -33.25 12.453 1 91.31 310 PRO A O 1
ATOM 2439 N N . PHE A 1 311 ? 4.445 -33.188 11.352 1 90.88 311 PHE A N 1
ATOM 2440 C CA . PHE A 1 311 ? 4.156 -31.75 11.438 1 90.88 311 PHE A CA 1
ATOM 2441 C C . PHE A 1 311 ? 5.191 -30.953 10.656 1 90.88 311 PHE A C 1
ATOM 2443 O O . PHE A 1 311 ? 5.234 -29.719 10.758 1 90.88 311 PHE A O 1
ATOM 2450 N N . MET A 1 312 ? 6.047 -31.609 9.906 1 91.62 312 MET A N 1
ATOM 2451 C CA . MET A 1 312 ? 7.07 -30.922 9.117 1 91.62 312 MET A CA 1
ATOM 2452 C C . MET A 1 312 ? 6.434 -30.016 8.07 1 91.62 312 MET A C 1
ATOM 2454 O O . MET A 1 312 ? 6.984 -28.969 7.738 1 91.62 312 MET A O 1
ATOM 2458 N N . GLN A 1 313 ? 5.277 -30.359 7.625 1 87.56 313 GLN A N 1
ATOM 2459 C CA . GLN A 1 313 ? 4.578 -29.578 6.609 1 87.56 313 GLN A CA 1
ATOM 2460 C C . GLN A 1 313 ? 4.223 -28.188 7.133 1 87.56 313 GLN A C 1
ATOM 2462 O O . GLN A 1 313 ? 4.23 -27.219 6.375 1 87.56 313 GLN A O 1
ATOM 2467 N N . TYR A 1 314 ? 3.965 -28.125 8.414 1 91.56 314 TYR A N 1
ATOM 2468 C CA . TYR A 1 314 ? 3.619 -26.844 9.016 1 91.56 314 TYR A CA 1
ATOM 2469 C C . TYR A 1 314 ? 4.848 -25.953 9.141 1 91.56 314 TYR A C 1
ATOM 2471 O O . TYR A 1 314 ? 4.754 -24.734 9 1 91.56 314 TYR A O 1
ATOM 2479 N N . LEU A 1 315 ? 5.895 -26.594 9.414 1 92.75 315 LEU A N 1
ATOM 2480 C CA . LEU A 1 315 ? 7.145 -25.844 9.5 1 92.75 315 LEU A CA 1
ATOM 2481 C C . LEU A 1 315 ? 7.527 -25.266 8.141 1 92.75 315 LEU A C 1
ATOM 2483 O O . LEU A 1 315 ? 7.895 -24.094 8.039 1 92.75 315 LEU A O 1
ATOM 2487 N N . TRP A 1 316 ? 7.379 -26.109 7.078 1 92.31 316 TRP A N 1
ATOM 2488 C CA . TRP A 1 316 ? 7.676 -25.625 5.734 1 92.31 316 TRP A CA 1
ATOM 2489 C C . TRP A 1 316 ? 6.754 -24.469 5.355 1 92.31 316 TRP A C 1
ATOM 2491 O O . TRP A 1 316 ? 7.199 -23.469 4.773 1 92.31 316 TRP A O 1
ATOM 2501 N N . ARG A 1 317 ? 5.559 -24.547 5.703 1 93.06 317 ARG A N 1
ATOM 2502 C CA . ARG A 1 317 ? 4.59 -23.5 5.402 1 93.06 317 ARG A CA 1
ATOM 2503 C C . ARG A 1 317 ? 4.953 -22.203 6.113 1 93.06 317 ARG A C 1
ATOM 2505 O O . ARG A 1 317 ? 4.895 -21.125 5.512 1 93.06 317 ARG A O 1
ATOM 2512 N N . HIS A 1 318 ? 5.262 -22.344 7.344 1 94.31 318 HIS A N 1
ATOM 2513 C CA . HIS A 1 318 ? 5.648 -21.172 8.125 1 94.31 318 HIS A CA 1
ATOM 2514 C C . HIS A 1 318 ? 6.848 -20.469 7.5 1 94.31 318 HIS A C 1
ATOM 2516 O O . HIS A 1 318 ? 6.836 -19.25 7.332 1 94.31 318 HIS A O 1
ATOM 2522 N N . PHE A 1 319 ? 7.785 -21.203 7.078 1 92.62 319 PHE A N 1
ATOM 2523 C CA . PHE A 1 319 ? 8.984 -20.641 6.48 1 92.62 319 PHE A CA 1
ATOM 2524 C C . PHE A 1 319 ? 8.664 -19.969 5.145 1 92.62 319 PHE A C 1
ATOM 2526 O O . PHE A 1 319 ? 9.117 -18.859 4.875 1 92.62 319 PHE A O 1
ATOM 2533 N N . ALA A 1 320 ? 7.914 -20.641 4.395 1 92.56 320 ALA A N 1
ATOM 2534 C CA . ALA A 1 320 ? 7.52 -20.078 3.102 1 92.56 320 ALA A CA 1
ATOM 2535 C C . ALA A 1 320 ? 6.762 -18.766 3.277 1 92.56 320 ALA A C 1
ATOM 2537 O O . ALA A 1 320 ? 7.016 -17.797 2.561 1 92.56 320 ALA A O 1
ATOM 2538 N N . GLU A 1 321 ? 5.898 -18.75 4.207 1 93.94 321 GLU A N 1
ATOM 2539 C CA . GLU A 1 321 ? 5.109 -17.562 4.48 1 93.94 321 GLU A CA 1
ATOM 2540 C C . GLU A 1 321 ? 6 -16.406 4.953 1 93.94 321 GLU A C 1
ATOM 2542 O O . GLU A 1 321 ? 5.785 -15.258 4.574 1 93.94 321 GLU A O 1
ATOM 2547 N N . GLN A 1 322 ? 6.93 -16.703 5.754 1 94.62 322 GLN A N 1
ATOM 2548 C CA . GLN A 1 322 ? 7.84 -15.688 6.25 1 94.62 322 GLN A CA 1
ATOM 2549 C C . GLN A 1 322 ? 8.625 -15.047 5.109 1 94.62 322 GLN A C 1
ATOM 2551 O O . GLN A 1 322 ? 8.727 -13.82 5.027 1 94.62 322 GLN A O 1
ATOM 2556 N N . VAL A 1 323 ? 9.172 -15.852 4.281 1 94.62 323 VAL A N 1
ATOM 2557 C CA . VAL A 1 323 ? 9.945 -15.367 3.15 1 94.62 323 VAL A CA 1
ATOM 2558 C C . VAL A 1 323 ? 9.062 -14.523 2.236 1 94.62 323 VAL A C 1
ATOM 2560 O O . VAL A 1 323 ? 9.445 -13.422 1.825 1 94.62 323 VAL A O 1
ATOM 2563 N N . LEU A 1 324 ? 7.906 -15.016 1.983 1 95.69 324 LEU A N 1
ATOM 2564 C CA . LEU A 1 324 ? 6.992 -14.312 1.091 1 95.69 324 LEU A CA 1
ATOM 2565 C C . LEU A 1 324 ? 6.551 -12.984 1.698 1 95.69 324 LEU A C 1
ATOM 2567 O O . LEU A 1 324 ? 6.383 -12 0.982 1 95.69 324 LEU A O 1
ATOM 2571 N N . ASN A 1 325 ? 6.359 -12.953 3.002 1 95.81 325 ASN A N 1
ATOM 2572 C CA . ASN A 1 325 ? 5.941 -11.727 3.678 1 95.81 325 ASN A CA 1
ATOM 2573 C C . ASN A 1 325 ? 7.012 -10.641 3.582 1 95.81 325 ASN A C 1
ATOM 2575 O O . ASN A 1 325 ? 6.691 -9.461 3.467 1 95.81 325 ASN A O 1
ATOM 2579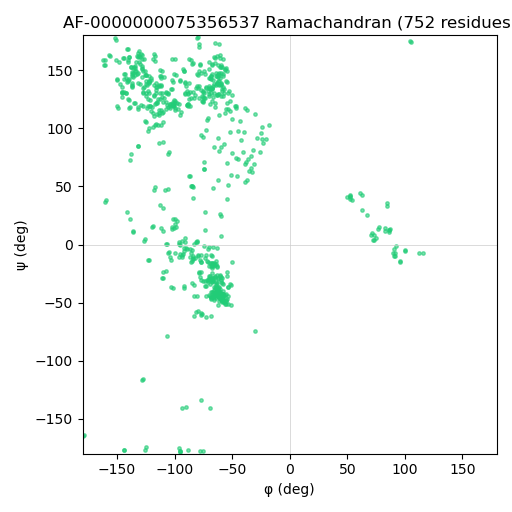 N N . GLU A 1 326 ? 8.234 -11.016 3.66 1 96 326 GLU A N 1
ATOM 2580 C CA . GLU A 1 326 ? 9.328 -10.07 3.479 1 96 326 GLU A CA 1
ATOM 2581 C C . GLU A 1 326 ? 9.281 -9.43 2.092 1 96 326 GLU A C 1
ATOM 2583 O O . GLU A 1 326 ? 9.562 -8.242 1.942 1 96 326 GLU A O 1
ATOM 2588 N N . ASP A 1 327 ? 8.93 -10.219 1.128 1 97.19 327 ASP A N 1
ATOM 2589 C CA . ASP A 1 327 ? 8.781 -9.703 -0.232 1 97.19 327 ASP A CA 1
ATOM 2590 C C . ASP A 1 327 ? 7.531 -8.844 -0.366 1 97.19 327 ASP A C 1
ATOM 2592 O O . ASP A 1 327 ? 7.57 -7.773 -0.976 1 97.19 327 ASP A O 1
ATOM 2596 N N . LEU A 1 328 ? 6.457 -9.328 0.19 1 97.38 328 LEU A N 1
ATOM 2597 C CA . LEU A 1 328 ? 5.16 -8.688 0.016 1 97.38 328 LEU A CA 1
ATOM 2598 C C . LEU A 1 328 ? 5.18 -7.27 0.579 1 97.38 328 LEU A C 1
ATOM 2600 O O . LEU A 1 328 ? 4.551 -6.367 0.022 1 97.38 328 LEU A O 1
ATOM 2604 N N . ARG A 1 329 ? 5.883 -7.109 1.666 1 95.69 329 ARG A N 1
ATOM 2605 C CA . ARG A 1 329 ? 6.004 -5.785 2.273 1 95.69 329 ARG A CA 1
ATOM 2606 C C . ARG A 1 329 ? 6.5 -4.762 1.26 1 95.69 329 ARG A C 1
ATOM 2608 O O . ARG A 1 329 ? 6.055 -3.611 1.261 1 95.69 329 ARG A O 1
ATOM 2615 N N . LEU A 1 330 ? 7.375 -5.113 0.365 1 97 330 LEU A N 1
ATOM 2616 C CA . LEU A 1 330 ? 7.945 -4.234 -0.65 1 97 330 LEU A CA 1
ATOM 2617 C C . LEU A 1 330 ? 7.016 -4.121 -1.854 1 97 330 LEU A C 1
ATOM 2619 O O . LEU A 1 330 ? 6.762 -3.018 -2.344 1 97 330 LEU A O 1
ATOM 2623 N N . VAL A 1 331 ? 6.5 -5.227 -2.262 1 97.88 331 VAL A N 1
ATOM 2624 C CA . VAL A 1 331 ? 5.734 -5.297 -3.5 1 97.88 331 VAL A CA 1
ATOM 2625 C C . VAL A 1 331 ? 4.414 -4.555 -3.334 1 97.88 331 VAL A C 1
ATOM 2627 O O . VAL A 1 331 ? 3.92 -3.932 -4.277 1 97.88 331 VAL A O 1
ATOM 2630 N N . LEU A 1 332 ? 3.844 -4.59 -2.15 1 97.62 332 LEU A N 1
ATOM 2631 C CA . LEU A 1 332 ? 2.639 -3.814 -1.876 1 97.62 332 LEU A CA 1
ATOM 2632 C C . LEU A 1 332 ? 2.889 -2.324 -2.088 1 97.62 332 LEU A C 1
ATOM 2634 O O . LEU A 1 332 ? 2.057 -1.629 -2.676 1 97.62 332 LEU A O 1
ATOM 2638 N N . GLY A 1 333 ? 4.008 -1.861 -1.577 1 96.94 333 GLY A N 1
ATOM 2639 C CA . GLY A 1 333 ? 4.391 -0.479 -1.822 1 96.94 333 GLY A CA 1
ATOM 2640 C C . GLY A 1 333 ? 4.59 -0.167 -3.293 1 96.94 333 GLY A C 1
ATOM 2641 O O . GLY A 1 333 ? 4.172 0.891 -3.771 1 96.94 333 GLY A O 1
ATOM 2642 N N . GLN A 1 334 ? 5.246 -1.092 -4.012 1 96.88 334 GLN A N 1
ATOM 2643 C CA . GLN A 1 334 ? 5.438 -0.943 -5.453 1 96.88 334 GLN A CA 1
ATOM 2644 C C . GLN A 1 334 ? 4.098 -0.848 -6.18 1 96.88 334 GLN A C 1
ATOM 2646 O O . GLN A 1 334 ? 3.932 -0.025 -7.082 1 96.88 334 GLN A O 1
ATOM 2651 N N . GLN A 1 335 ? 3.244 -1.693 -5.797 1 97.31 335 GLN A N 1
ATOM 2652 C CA . GLN A 1 335 ? 1.925 -1.696 -6.422 1 97.31 335 GLN A CA 1
ATOM 2653 C C . GLN A 1 335 ? 1.219 -0.358 -6.223 1 97.31 335 GLN A C 1
ATOM 2655 O O . GLN A 1 335 ? 0.593 0.164 -7.145 1 97.31 335 GLN A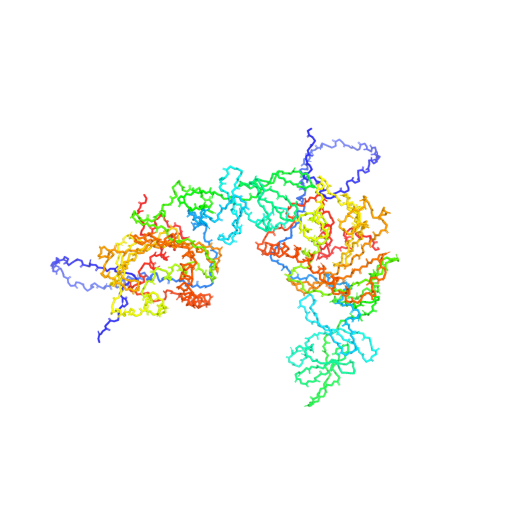 O 1
ATOM 2660 N N . GLU A 1 336 ? 1.239 0.149 -4.992 1 96.19 336 GLU A N 1
ATOM 2661 C CA . GLU A 1 336 ? 0.642 1.453 -4.719 1 96.19 336 GLU A CA 1
ATOM 2662 C C . GLU A 1 336 ? 1.232 2.533 -5.621 1 96.19 336 GLU A C 1
ATOM 2664 O O . GLU A 1 336 ? 0.497 3.328 -6.211 1 96.19 336 GLU A O 1
ATOM 2669 N N . ARG A 1 337 ? 2.561 2.557 -5.719 1 96.62 337 ARG A N 1
ATOM 2670 C CA . ARG A 1 337 ? 3.232 3.527 -6.578 1 96.62 337 ARG A CA 1
ATOM 2671 C C . ARG A 1 337 ? 2.846 3.326 -8.039 1 96.62 337 ARG A C 1
ATOM 2673 O O . ARG A 1 337 ? 2.58 4.293 -8.758 1 96.62 337 ARG A O 1
ATOM 2680 N N . MET A 1 338 ? 2.854 2.096 -8.414 1 95.81 338 MET A N 1
ATOM 2681 C CA . MET A 1 338 ? 2.477 1.756 -9.781 1 95.81 338 MET A CA 1
ATOM 2682 C C . MET A 1 338 ? 1.074 2.258 -10.102 1 95.81 338 MET A C 1
ATOM 2684 O O . MET A 1 338 ? 0.858 2.893 -11.141 1 95.81 338 MET A O 1
ATOM 2688 N N . ASN A 1 339 ? 0.155 1.959 -9.242 1 94.5 339 ASN A N 1
ATOM 2689 C CA . ASN A 1 339 ? -1.231 2.369 -9.445 1 94.5 339 ASN A CA 1
ATOM 2690 C C . ASN A 1 339 ? -1.359 3.889 -9.523 1 94.5 339 ASN A C 1
ATOM 2692 O O . ASN A 1 339 ? -2.271 4.406 -10.172 1 94.5 339 ASN A O 1
ATOM 2696 N N . ASN A 1 340 ? -0.434 4.566 -8.883 1 92.38 340 ASN A N 1
ATOM 2697 C CA . ASN A 1 340 ? -0.437 6.023 -8.891 1 92.38 340 ASN A CA 1
ATOM 2698 C C . ASN A 1 340 ? 0.397 6.582 -10.039 1 92.38 340 ASN A C 1
ATOM 2700 O O . ASN A 1 340 ? 0.718 7.773 -10.055 1 92.38 340 ASN A O 1
ATOM 2704 N N . GLY A 1 341 ? 0.891 5.672 -10.914 1 92.75 341 GLY A N 1
ATOM 2705 C CA . GLY A 1 341 ? 1.465 6.141 -12.164 1 92.75 341 GLY A CA 1
ATOM 2706 C C . GLY A 1 341 ? 2.963 5.922 -12.258 1 92.75 341 GLY A C 1
ATOM 2707 O O . GLY A 1 341 ? 3.57 6.16 -13.305 1 92.75 341 GLY A O 1
ATOM 2708 N N . ALA A 1 342 ? 3.641 5.484 -11.219 1 94.94 342 ALA A N 1
ATOM 2709 C CA . ALA A 1 342 ? 5.078 5.238 -11.266 1 94.94 342 ALA A CA 1
ATOM 2710 C C . ALA A 1 342 ? 5.398 4.031 -12.141 1 94.94 342 ALA A C 1
ATOM 2712 O O . ALA A 1 342 ? 4.664 3.039 -12.133 1 94.94 342 ALA A O 1
ATOM 2713 N N . ASN A 1 343 ? 6.508 4.121 -12.859 1 95.56 343 ASN A N 1
ATOM 2714 C CA . ASN A 1 343 ? 6.992 2.992 -13.648 1 95.56 343 ASN A CA 1
ATOM 2715 C C . ASN A 1 343 ? 7.871 2.064 -12.82 1 95.56 343 ASN A C 1
ATOM 2717 O O . ASN A 1 343 ? 8.945 2.461 -12.367 1 95.56 343 ASN A O 1
ATOM 2721 N N . VAL A 1 344 ? 7.504 0.829 -12.656 1 95.38 344 VAL A N 1
ATOM 2722 C CA . VAL A 1 344 ? 8.227 -0.101 -11.797 1 95.38 344 VAL A CA 1
ATOM 2723 C C . VAL A 1 344 ? 9.453 -0.64 -12.531 1 95.38 344 VAL A C 1
ATOM 2725 O O . VAL A 1 344 ? 10.273 -1.353 -11.945 1 95.38 344 VAL A O 1
ATOM 2728 N N . TRP A 1 345 ? 9.586 -0.388 -13.75 1 94.5 345 TRP A N 1
ATOM 2729 C CA . TRP A 1 345 ? 10.773 -0.71 -14.531 1 94.5 345 TRP A CA 1
ATOM 2730 C C . TRP A 1 345 ? 11.422 0.554 -15.086 1 94.5 345 TRP A C 1
ATOM 2732 O O . TRP A 1 345 ? 11.781 0.609 -16.266 1 94.5 345 TRP A O 1
ATOM 2742 N N . ASN A 1 346 ? 11.562 1.468 -14.258 1 92.19 346 ASN A N 1
ATOM 2743 C CA . ASN A 1 346 ? 12.047 2.793 -14.633 1 92.19 346 ASN A CA 1
ATOM 2744 C C . ASN A 1 346 ? 13.516 2.76 -15.031 1 92.19 346 ASN A C 1
ATOM 2746 O O . ASN A 1 346 ? 13.906 3.355 -16.047 1 92.19 346 ASN A O 1
ATOM 2750 N N . LEU A 1 347 ? 14.43 2.016 -14.234 1 94 347 LEU A N 1
ATOM 2751 C CA . LEU A 1 347 ? 15.859 1.969 -14.516 1 94 347 LEU A CA 1
ATOM 2752 C C . LEU A 1 347 ? 16.406 0.556 -14.328 1 94 347 LEU A C 1
ATOM 2754 O O . LEU A 1 347 ? 17.156 0.294 -13.383 1 94 347 LEU A O 1
ATOM 2758 N N . PRO A 1 348 ? 16.031 -0.302 -15.305 1 94.25 348 PRO A N 1
ATOM 2759 C CA . PRO A 1 348 ? 16.547 -1.67 -15.203 1 94.25 348 PRO A CA 1
ATOM 2760 C C . PRO A 1 348 ? 18.062 -1.738 -15.297 1 94.25 348 PRO A C 1
ATOM 2762 O O . PRO A 1 348 ? 18.688 -0.936 -16 1 94.25 348 PRO A O 1
ATOM 2765 N N . VAL A 1 349 ? 18.625 -2.646 -14.57 1 94.19 349 VAL A N 1
ATOM 2766 C CA . VAL A 1 349 ? 20.062 -2.869 -14.555 1 94.19 349 VAL A CA 1
ATOM 2767 C C . VAL A 1 349 ? 20.375 -4.328 -14.891 1 94.19 349 VAL A C 1
ATOM 2769 O O . VAL A 1 349 ? 19.469 -5.082 -15.281 1 94.19 349 VAL A O 1
ATOM 2772 N N . GLY A 1 350 ? 21.625 -4.746 -14.82 1 89.62 350 GLY A N 1
ATOM 2773 C CA . GLY A 1 350 ? 22.094 -6.039 -15.305 1 89.62 350 GLY A CA 1
ATOM 2774 C C . GLY A 1 350 ? 21.375 -7.207 -14.664 1 89.62 350 GLY A C 1
ATOM 2775 O O . GLY A 1 350 ? 21.031 -8.18 -15.344 1 89.62 350 GLY A O 1
ATOM 2776 N N . TYR A 1 351 ? 21.094 -7.18 -13.414 1 94.06 351 TYR A N 1
ATOM 2777 C CA . TYR A 1 351 ? 20.484 -8.305 -12.719 1 94.06 351 TYR A CA 1
ATOM 2778 C C . TYR A 1 351 ? 18.984 -8.344 -12.961 1 94.06 351 TYR A C 1
ATOM 2780 O O . TYR A 1 351 ? 18.297 -9.234 -12.461 1 94.06 351 TYR A O 1
ATOM 2788 N N . ASP A 1 352 ? 18.422 -7.434 -13.797 1 95.31 352 ASP A N 1
ATOM 2789 C CA . ASP A 1 352 ? 17 -7.367 -14.078 1 95.31 352 ASP A CA 1
ATOM 2790 C C . ASP A 1 352 ? 16.656 -8.125 -15.367 1 95.31 352 ASP A C 1
ATOM 2792 O O . ASP A 1 352 ? 15.508 -8.133 -15.805 1 95.31 352 ASP A O 1
ATOM 2796 N N . LYS A 1 353 ? 17.562 -8.742 -16 1 94.12 353 LYS A N 1
ATOM 2797 C CA . LYS A 1 353 ? 17.453 -9.258 -17.359 1 94.12 353 LYS A CA 1
ATOM 2798 C C . LYS A 1 353 ? 16.266 -10.203 -17.5 1 94.12 353 LYS A C 1
ATOM 2800 O O . LYS A 1 353 ? 15.453 -10.055 -18.422 1 94.12 353 LYS A O 1
ATOM 2805 N N . LEU A 1 354 ? 16.172 -11.164 -16.641 1 96.06 354 LEU A N 1
ATOM 2806 C CA . LEU A 1 354 ? 15.109 -12.156 -16.781 1 96.06 354 LEU A CA 1
ATOM 2807 C C . LEU A 1 354 ? 13.734 -11.523 -16.562 1 96.06 354 LEU A C 1
ATOM 2809 O O . LEU A 1 354 ? 12.781 -11.852 -17.281 1 96.06 354 LEU A O 1
ATOM 2813 N N . GLY A 1 355 ? 13.617 -10.648 -15.539 1 96.25 355 GLY A N 1
ATOM 2814 C CA . GLY A 1 355 ? 12.375 -9.93 -15.336 1 96.25 355 GLY A CA 1
ATOM 2815 C C . GLY A 1 355 ? 11.961 -9.086 -16.531 1 96.25 355 GLY A C 1
ATOM 2816 O O . GLY A 1 355 ? 10.789 -9.047 -16.891 1 96.25 355 GLY A O 1
ATOM 2817 N N . VAL A 1 356 ? 12.922 -8.414 -17.109 1 95.56 356 VAL A N 1
ATOM 2818 C CA . VAL A 1 356 ? 12.656 -7.594 -18.281 1 95.56 356 VAL A CA 1
ATOM 2819 C C . VAL A 1 356 ? 12.172 -8.477 -19.438 1 95.56 356 VAL A C 1
ATOM 2821 O O . VAL A 1 356 ? 11.219 -8.125 -20.141 1 95.56 356 VAL A O 1
ATOM 2824 N N . ARG A 1 357 ? 12.781 -9.617 -19.656 1 95.56 357 ARG A N 1
ATOM 2825 C CA . ARG A 1 357 ? 12.383 -10.523 -20.734 1 95.56 357 ARG A CA 1
ATOM 2826 C C . ARG A 1 357 ? 10.961 -11.031 -20.516 1 95.56 357 ARG A C 1
ATOM 2828 O O . ARG A 1 357 ? 10.195 -11.156 -21.469 1 95.56 357 ARG A O 1
ATOM 2835 N N . TYR A 1 358 ? 10.625 -11.391 -19.297 1 96.88 358 TYR A N 1
ATOM 2836 C CA . TYR A 1 358 ? 9.242 -11.734 -18.984 1 96.88 358 TYR A CA 1
ATOM 2837 C C . TYR A 1 358 ? 8.289 -10.648 -19.469 1 96.88 358 TYR A C 1
ATOM 2839 O O . TYR A 1 358 ? 7.289 -10.938 -20.125 1 96.88 358 TYR A O 1
ATOM 2847 N N . ARG A 1 359 ? 8.594 -9.406 -19.062 1 96.88 359 ARG A N 1
ATOM 2848 C CA . ARG A 1 359 ? 7.707 -8.305 -19.422 1 96.88 359 ARG A CA 1
ATOM 2849 C C . ARG A 1 359 ? 7.648 -8.109 -20.938 1 96.88 359 ARG A C 1
ATOM 2851 O O . ARG A 1 359 ? 6.594 -7.789 -21.484 1 96.88 359 ARG A O 1
ATOM 2858 N N . LEU A 1 360 ? 8.75 -8.258 -21.578 1 94.94 360 LEU A N 1
ATOM 2859 C CA . LEU A 1 360 ? 8.758 -8.156 -23.031 1 94.94 360 LEU A CA 1
ATOM 2860 C C . LEU A 1 360 ? 7.926 -9.273 -23.672 1 94.94 360 LEU A C 1
ATOM 2862 O O . LEU A 1 360 ? 7.188 -9.031 -24.625 1 94.94 360 LEU A O 1
ATOM 2866 N N . TRP A 1 361 ? 8.094 -10.422 -23.172 1 96.19 361 TRP A N 1
ATOM 2867 C CA . TRP A 1 361 ? 7.273 -11.539 -23.625 1 96.19 361 TRP A CA 1
ATOM 2868 C C . TRP A 1 361 ? 5.793 -11.234 -23.438 1 96.19 361 TRP A C 1
ATOM 2870 O O . TRP A 1 361 ? 4.996 -11.43 -24.359 1 96.19 361 TRP A O 1
ATOM 2880 N N . ARG A 1 362 ? 5.375 -10.789 -22.266 1 95.94 362 ARG A N 1
ATOM 2881 C CA . ARG A 1 362 ? 3.99 -10.469 -21.953 1 95.94 362 ARG A CA 1
ATOM 2882 C C . ARG A 1 362 ? 3.439 -9.414 -22.906 1 95.94 362 ARG A C 1
ATOM 2884 O O . ARG A 1 362 ? 2.328 -9.547 -23.422 1 95.94 362 ARG A O 1
ATOM 2891 N N . ASP A 1 363 ? 4.211 -8.367 -23.078 1 94.75 363 ASP A N 1
ATOM 2892 C CA . ASP A 1 363 ? 3.809 -7.293 -23.984 1 94.75 363 ASP A CA 1
ATOM 2893 C C . ASP A 1 363 ? 3.572 -7.82 -25.391 1 94.75 363 ASP A C 1
ATOM 2895 O O . ASP A 1 363 ? 2.572 -7.48 -26.031 1 94.75 363 ASP A O 1
ATOM 2899 N N . ALA A 1 364 ? 4.512 -8.617 -25.859 1 95.31 364 ALA A N 1
ATOM 2900 C CA . ALA A 1 364 ? 4.395 -9.188 -27.203 1 95.31 364 ALA A CA 1
ATOM 2901 C C . ALA A 1 364 ? 3.146 -10.062 -27.312 1 95.31 364 ALA A C 1
ATOM 2903 O O . ALA A 1 364 ? 2.432 -10.008 -28.312 1 95.31 364 ALA A O 1
ATOM 2904 N N . LEU A 1 365 ? 2.9 -10.859 -26.328 1 95.56 365 LEU A N 1
ATOM 2905 C CA . LEU A 1 365 ? 1.719 -11.719 -26.297 1 95.56 365 LEU A CA 1
ATOM 2906 C C . LEU A 1 365 ? 0.443 -10.891 -26.391 1 95.56 365 LEU A C 1
ATOM 2908 O O . LEU A 1 365 ? -0.434 -11.18 -27.219 1 95.56 365 LEU A O 1
ATOM 2912 N N . GLU A 1 366 ? 0.333 -9.883 -25.625 1 94.44 366 GLU A N 1
ATOM 2913 C CA . GLU A 1 366 ? -0.877 -9.078 -25.531 1 94.44 366 GLU A CA 1
ATOM 2914 C C . GLU A 1 366 ? -1.098 -8.273 -26.812 1 94.44 366 GLU A C 1
ATOM 2916 O O . GLU A 1 366 ? -2.238 -7.969 -27.172 1 94.44 366 GLU A O 1
ATOM 2921 N N . LYS A 1 367 ? 0.002 -7.984 -27.484 1 94.19 367 LYS A N 1
ATOM 2922 C CA . LYS A 1 367 ? -0.091 -7.246 -28.734 1 94.19 367 LYS A CA 1
ATOM 2923 C C . LYS A 1 367 ? -0.395 -8.188 -29.906 1 94.19 367 LYS A C 1
ATOM 2925 O O . LYS A 1 367 ? -0.666 -7.73 -31.016 1 94.19 367 LYS A O 1
ATOM 2930 N N . GLY A 1 368 ? -0.294 -9.422 -29.656 1 93.62 368 GLY A N 1
ATOM 2931 C CA . GLY A 1 368 ? -0.621 -10.406 -30.672 1 93.62 368 GLY A CA 1
ATOM 2932 C C . GLY A 1 368 ? 0.532 -10.688 -31.625 1 93.62 368 GLY A C 1
ATOM 2933 O O . GLY A 1 368 ? 0.32 -10.938 -32.812 1 93.62 368 GLY A O 1
ATOM 2934 N N . ALA A 1 369 ? 1.702 -10.664 -31.125 1 92.19 369 ALA A N 1
ATOM 2935 C CA . ALA A 1 369 ? 2.869 -10.969 -31.953 1 92.19 369 ALA A CA 1
ATOM 2936 C C . ALA A 1 369 ? 2.822 -12.406 -32.469 1 92.19 369 ALA A C 1
ATOM 2938 O O . ALA A 1 369 ? 2.424 -13.32 -31.734 1 92.19 369 ALA A O 1
ATOM 2939 N N . LYS A 1 370 ? 3.174 -12.586 -33.656 1 89.06 370 LYS A N 1
ATOM 2940 C CA . LYS A 1 370 ? 3.158 -13.914 -34.25 1 89.06 370 LYS A CA 1
ATOM 2941 C C . LYS A 1 370 ? 4.219 -14.812 -33.625 1 89.06 370 LYS A C 1
ATOM 2943 O O . LYS A 1 370 ? 3.965 -16 -33.375 1 89.06 370 LYS A O 1
ATOM 2948 N N . GLN A 1 371 ? 5.348 -14.141 -33.438 1 89.62 371 GLN A N 1
ATOM 2949 C CA . GLN A 1 371 ? 6.422 -14.844 -32.719 1 89.62 371 GLN A CA 1
ATOM 2950 C C . GLN A 1 371 ? 6.75 -14.172 -31.406 1 89.62 371 GLN A C 1
ATOM 2952 O O . GLN A 1 371 ? 7.117 -13 -31.359 1 89.62 371 GLN A O 1
ATOM 2957 N N . LEU A 1 372 ? 6.59 -14.984 -30.406 1 91 372 LEU A N 1
ATOM 2958 C CA . LEU A 1 372 ? 6.895 -14.438 -29.078 1 91 372 LEU A CA 1
ATOM 2959 C C . LEU A 1 372 ? 8.398 -14.422 -28.828 1 91 372 LEU A C 1
ATOM 2961 O O . LEU A 1 372 ? 9.094 -15.391 -29.156 1 91 372 LEU A O 1
ATOM 2965 N N . PRO A 1 373 ? 8.844 -13.359 -28.297 1 89.69 373 PRO A N 1
ATOM 2966 C CA . PRO A 1 373 ? 10.281 -13.258 -28.047 1 89.69 373 PRO A CA 1
ATOM 2967 C C . PRO A 1 373 ? 10.781 -14.312 -27.062 1 89.69 373 PRO A C 1
ATOM 2969 O O . PRO A 1 373 ? 10.055 -14.688 -26.125 1 89.69 373 PRO A O 1
ATOM 2972 N N . PHE A 1 374 ? 12 -14.828 -27.266 1 88.31 374 PHE A N 1
ATOM 2973 C CA . PHE A 1 374 ? 12.773 -15.688 -26.375 1 88.31 374 PHE A CA 1
ATOM 2974 C C . PHE A 1 374 ? 12.188 -17.094 -26.359 1 88.31 374 PHE A C 1
ATOM 2976 O O . PHE A 1 374 ? 12.445 -17.859 -25.438 1 88.31 374 PHE A O 1
ATOM 2983 N N . MET A 1 375 ? 11.258 -17.297 -27.109 1 82.12 375 MET A N 1
ATOM 2984 C CA . MET A 1 375 ? 10.711 -18.641 -27.234 1 82.12 375 MET A CA 1
ATOM 2985 C C . MET A 1 375 ? 11.18 -19.312 -28.516 1 82.12 375 MET A C 1
ATOM 2987 O O . MET A 1 375 ? 11.367 -18.641 -29.547 1 82.12 375 MET A O 1
ATOM 2991 N N . LYS A 1 376 ? 11.602 -20.516 -28.406 1 67.38 376 LYS A N 1
ATOM 2992 C CA . LYS A 1 376 ? 11.977 -21.234 -29.625 1 67.38 376 LYS A CA 1
ATOM 2993 C C . LYS A 1 376 ? 10.805 -21.297 -30.609 1 67.38 376 LYS A C 1
ATOM 2995 O O . LYS A 1 376 ? 9.648 -21.422 -30.188 1 67.38 376 LYS A O 1
ATOM 3000 N N . PRO A 1 377 ? 11.102 -20.859 -31.859 1 56.03 377 PRO A N 1
ATOM 3001 C CA . PRO A 1 377 ? 10.039 -20.984 -32.875 1 56.03 377 PRO A CA 1
ATOM 3002 C C . PRO A 1 377 ? 9.391 -22.375 -32.844 1 56.03 377 PRO A C 1
ATOM 3004 O O . PRO A 1 377 ? 10.062 -23.375 -32.594 1 56.03 377 PRO A O 1
ATOM 3007 N N . MET A 1 378 ? 8.047 -22.406 -32.562 1 42.88 378 MET A N 1
ATOM 3008 C CA . MET A 1 378 ? 7.367 -23.688 -32.75 1 42.88 378 MET A CA 1
ATOM 3009 C C . MET A 1 378 ? 7.613 -24.203 -34.156 1 42.88 378 MET A C 1
ATOM 3011 O O . MET A 1 378 ? 7.695 -23.422 -35.125 1 42.88 378 MET A O 1
ATOM 3015 N N . MET B 1 1 ? -43.781 38.562 12.844 1 18.34 1 MET B N 1
ATOM 3016 C CA . MET B 1 1 ? -43.406 39.625 11.883 1 18.34 1 MET B CA 1
ATOM 3017 C C . MET B 1 1 ? -41.906 39.75 11.805 1 18.34 1 MET B C 1
ATOM 3019 O O . MET B 1 1 ? -41.406 40.75 11.281 1 18.34 1 MET B O 1
ATOM 3023 N N . GLU B 1 2 ? -41.188 38.969 12.516 1 20.17 2 GLU B N 1
ATOM 3024 C CA . GLU B 1 2 ? -39.844 38.531 12.828 1 20.17 2 GLU B CA 1
ATOM 3025 C C . GLU B 1 2 ? -39.094 38.156 11.555 1 20.17 2 GLU B C 1
ATOM 3027 O O . GLU B 1 2 ? -39.281 37.062 11 1 20.17 2 GLU B O 1
ATOM 3032 N N . ALA B 1 3 ? -39 39.219 10.672 1 25.53 3 ALA B N 1
ATOM 3033 C CA . ALA B 1 3 ? -38.438 39.25 9.328 1 25.53 3 ALA B CA 1
ATOM 3034 C C . ALA B 1 3 ? -37.062 38.656 9.281 1 25.53 3 ALA B C 1
ATOM 3036 O O . ALA B 1 3 ? -36.188 39.031 10.062 1 25.53 3 ALA B O 1
ATOM 3037 N N . LEU B 1 4 ? -36.906 37.531 8.734 1 23.94 4 LEU B N 1
ATOM 3038 C CA . LEU B 1 4 ? -35.938 36.438 8.617 1 23.94 4 LEU B CA 1
ATOM 3039 C C . LEU B 1 4 ? -34.625 36.969 8.039 1 23.94 4 LEU B C 1
ATOM 3041 O O . LEU B 1 4 ? -34.625 37.844 7.176 1 23.94 4 LEU B O 1
ATOM 3045 N N . VAL B 1 5 ? -33.5 36.688 8.578 1 29.12 5 VAL B N 1
ATOM 3046 C CA . VAL B 1 5 ? -32.125 37.094 8.695 1 29.12 5 VAL B CA 1
ATOM 3047 C C . VAL B 1 5 ? -31.453 37.094 7.316 1 29.12 5 VAL B C 1
ATOM 3049 O O . VAL B 1 5 ? -30.297 37.5 7.172 1 29.12 5 VAL B O 1
ATOM 3052 N N . ASN B 1 6 ? -32.031 36.906 6.109 1 28.55 6 ASN B N 1
ATOM 3053 C CA . ASN B 1 6 ? -31.047 36.562 5.094 1 28.55 6 ASN B CA 1
ATOM 3054 C C . ASN B 1 6 ? -30 37.688 4.965 1 28.55 6 ASN B C 1
ATOM 3056 O O . ASN B 1 6 ? -29.672 38.094 3.854 1 28.55 6 ASN B O 1
ATOM 3060 N N . ASP B 1 7 ? -29.641 38.531 5.758 1 30.59 7 ASP B N 1
ATOM 3061 C CA . ASP B 1 7 ? -28.938 39.812 5.926 1 30.59 7 ASP B CA 1
ATOM 3062 C C . ASP B 1 7 ? -27.422 39.625 5.758 1 30.59 7 ASP B C 1
ATOM 3064 O O . ASP B 1 7 ? -26.812 38.781 6.414 1 30.59 7 ASP B O 1
ATOM 3068 N N . ARG B 1 8 ? -26.328 39.906 4.348 1 38.22 8 ARG B N 1
ATOM 3069 C CA . ARG B 1 8 ? -25.781 39.469 3.07 1 38.22 8 ARG B CA 1
ATOM 3070 C C . ARG B 1 8 ? -24.391 38.875 3.246 1 38.22 8 ARG B C 1
ATOM 3072 O O . ARG B 1 8 ? -23.688 39.188 4.215 1 38.22 8 ARG B O 1
ATOM 3079 N N . LEU B 1 9 ? -23.641 37.625 3.039 1 38.12 9 LEU B N 1
ATOM 3080 C CA . LEU B 1 9 ? -22.562 36.781 3.557 1 38.12 9 LEU B CA 1
ATOM 3081 C C . LEU B 1 9 ? -21.672 37.562 4.5 1 38.12 9 LEU B C 1
ATOM 3083 O O . LEU B 1 9 ? -21.094 37 5.43 1 38.12 9 LEU B O 1
ATOM 3087 N N . LEU B 1 10 ? -21.016 38.125 5.449 1 33.97 10 LEU B N 1
ATOM 3088 C CA . LEU B 1 10 ? -20.75 38.625 6.789 1 33.97 10 LEU B CA 1
ATOM 3089 C C . LEU B 1 10 ? -21.078 40.094 6.898 1 33.97 10 LEU B C 1
ATOM 3091 O O . LEU B 1 10 ? -21.078 40.812 5.895 1 33.97 10 LEU B O 1
ATOM 3095 N N . GLN B 1 11 ? -21.234 41.438 7.43 1 30.72 11 GLN B N 1
ATOM 3096 C CA . GLN B 1 11 ? -21.75 42.781 7.652 1 30.72 11 GLN B CA 1
ATOM 3097 C C . GLN B 1 11 ? -21.578 43.656 6.41 1 30.72 11 GLN B C 1
ATOM 3099 O O . GLN B 1 11 ? -20.734 43.375 5.562 1 30.72 11 GLN B O 1
ATOM 3104 N N . ASP B 1 12 ? -22.297 45.281 6.398 1 31.17 12 ASP B N 1
ATOM 3105 C CA . ASP B 1 12 ? -23.547 46.062 6.398 1 31.17 12 ASP B CA 1
ATOM 3106 C C . ASP B 1 12 ? -23.406 47.344 5.578 1 31.17 12 ASP B C 1
ATOM 3108 O O . ASP B 1 12 ? -22.359 47.969 5.57 1 31.17 12 ASP B O 1
ATOM 3112 N N . ARG B 1 13 ? -24.25 47.812 4.508 1 31.22 13 ARG B N 1
ATOM 3113 C CA . ARG B 1 13 ? -24.391 49.031 3.723 1 31.22 13 ARG B CA 1
ATOM 3114 C C . ARG B 1 13 ? -24.578 50.25 4.629 1 31.22 13 ARG B C 1
ATOM 3116 O O . ARG B 1 13 ? -25.641 50.438 5.211 1 31.22 13 ARG B O 1
ATOM 3123 N N . HIS B 1 14 ? -23.781 50.875 5.438 1 26.53 14 HIS B N 1
ATOM 3124 C CA . HIS B 1 14 ? -24.109 52.125 6.098 1 26.53 14 HIS B CA 1
ATOM 3125 C C . HIS B 1 14 ? -24.359 53.219 5.082 1 26.53 14 HIS B C 1
ATOM 3127 O O . HIS B 1 14 ? -23.438 53.656 4.395 1 26.53 14 HIS B O 1
ATOM 3133 N N . THR B 1 15 ? -25.656 53.281 4.441 1 26.5 15 THR B N 1
ATOM 3134 C CA . THR B 1 15 ? -26.141 54.406 3.635 1 26.5 15 THR B CA 1
ATOM 3135 C C . THR B 1 15 ? -26.125 55.688 4.434 1 26.5 15 THR B C 1
ATOM 3137 O O . THR B 1 15 ? -26.828 55.812 5.438 1 26.5 15 THR B O 1
ATOM 3140 N N . SER B 1 16 ? -25.078 56.469 4.531 1 22.95 16 SER B N 1
ATOM 3141 C CA . SER B 1 16 ? -25.047 57.844 5.07 1 22.95 16 SER B CA 1
ATOM 3142 C C . SER B 1 16 ? -26.062 58.719 4.367 1 22.95 16 SER B C 1
ATOM 3144 O O . SER B 1 16 ? -26.297 58.594 3.164 1 22.95 16 SER B O 1
ATOM 3146 N N . GLY B 1 17 ? -27.109 59.406 5.098 1 23.39 17 GLY B N 1
ATOM 3147 C CA . GLY B 1 17 ? -28.312 60.219 4.973 1 23.39 17 GLY B CA 1
ATOM 3148 C C . GLY B 1 17 ? -28.078 61.531 4.27 1 23.39 17 GLY B C 1
ATOM 3149 O O . GLY B 1 17 ? -28.938 62.406 4.289 1 23.39 17 GLY B O 1
ATOM 3150 N N . THR B 1 18 ? -27.125 61.844 3.361 1 22.27 18 THR B N 1
ATOM 3151 C CA . THR B 1 18 ? -27.125 63.312 3.205 1 22.27 18 THR B CA 1
ATOM 3152 C C . THR B 1 18 ? -28.422 63.781 2.561 1 22.27 18 THR B C 1
ATOM 3154 O O . THR B 1 18 ? -28.922 63.156 1.624 1 22.27 18 THR B O 1
ATOM 3157 N N . ASP B 1 19 ? -29.203 64.812 3.205 1 21 19 ASP B N 1
ATOM 3158 C CA . ASP B 1 19 ? -30.5 65.5 3.211 1 21 19 ASP B CA 1
ATOM 3159 C C . ASP B 1 19 ? -30.75 66.25 1.909 1 21 19 ASP B C 1
ATOM 3161 O O . ASP B 1 19 ? -31.734 66.938 1.782 1 21 19 ASP B O 1
ATOM 3165 N N . GLN B 1 20 ? -29.922 66.375 0.85 1 21.52 20 GLN B N 1
ATOM 3166 C CA . GLN B 1 20 ? -30.172 67.562 0.125 1 21.52 20 GLN B CA 1
ATOM 3167 C C . GLN B 1 20 ? -31.516 67.562 -0.577 1 21.52 20 GLN B C 1
ATOM 3169 O O . GLN B 1 20 ? -31.906 66.562 -1.156 1 21.52 20 GLN B O 1
ATOM 3174 N N . THR B 1 21 ? -32.406 68.562 -0.328 1 22.39 21 THR B N 1
ATOM 3175 C CA . THR B 1 21 ? -33.812 68.938 -0.484 1 22.39 21 THR B CA 1
ATOM 3176 C C . THR B 1 21 ? -34.188 69.062 -1.959 1 22.39 21 THR B C 1
ATOM 3178 O O . THR B 1 21 ? -35.375 69.25 -2.303 1 22.39 21 THR B O 1
ATOM 3181 N N . CYS B 1 22 ? -33.281 69.125 -2.947 1 23.08 22 CYS B N 1
ATOM 3182 C CA . CYS B 1 22 ? -33.781 70 -4.016 1 23.08 22 CYS B CA 1
ATOM 3183 C C . CYS B 1 22 ? -35 69.375 -4.691 1 23.08 22 CYS B C 1
ATOM 3185 O O . CYS B 1 22 ? -35.031 68.188 -4.906 1 23.08 22 CYS B O 1
ATOM 3187 N N . ALA B 1 23 ? -36.094 70.188 -4.965 1 25.05 23 ALA B N 1
ATOM 3188 C CA . ALA B 1 23 ? -37.531 70.125 -5.277 1 25.05 23 ALA B CA 1
ATOM 3189 C C . ALA B 1 23 ? -37.75 69.562 -6.68 1 25.05 23 ALA B C 1
ATOM 3191 O O . ALA B 1 23 ? -38.875 69.438 -7.117 1 25.05 23 ALA B O 1
ATOM 3192 N N . SER B 1 24 ? -36.656 69.25 -7.445 1 25.28 24 SER B N 1
ATOM 3193 C CA . SER B 1 24 ? -37.031 69.5 -8.828 1 25.28 24 SER B CA 1
ATOM 3194 C C . SER B 1 24 ? -38.188 68.562 -9.242 1 25.28 24 SER B C 1
ATOM 3196 O O . SER B 1 24 ? -38.375 67.5 -8.648 1 25.28 24 SER B O 1
ATOM 3198 N N . PRO B 1 25 ? -38.906 68.938 -10.391 1 29.8 25 PRO B N 1
ATOM 3199 C CA . PRO B 1 25 ? -40.219 68.625 -11.008 1 29.8 25 PRO B CA 1
ATOM 3200 C C . PRO B 1 25 ? -40.344 67.125 -11.32 1 29.8 25 PRO B C 1
ATOM 3202 O O . PRO B 1 25 ? -39.344 66.375 -11.422 1 29.8 25 PRO B O 1
ATOM 3205 N N . SER B 1 26 ? -41.656 66.562 -11.336 1 25.72 26 SER B N 1
ATOM 3206 C CA . SER B 1 26 ? -42.219 65.188 -11.195 1 25.72 26 SER B CA 1
ATOM 3207 C C . SER B 1 26 ? -41.969 64.375 -12.445 1 25.72 26 SER B C 1
ATOM 3209 O O . SER B 1 26 ? -42.562 63.281 -12.617 1 25.72 26 SER B O 1
ATOM 3211 N N . THR B 1 27 ? -41.156 64.75 -13.367 1 28.23 27 THR B N 1
ATOM 3212 C CA . THR B 1 27 ? -41.312 64.062 -14.625 1 28.23 27 THR B CA 1
ATOM 3213 C C . THR B 1 27 ? -41.281 62.531 -14.398 1 28.23 27 THR B C 1
ATOM 3215 O O . THR B 1 27 ? -40.469 62.062 -13.617 1 28.23 27 THR B O 1
ATOM 3218 N N . SER B 1 28 ? -42.406 61.812 -14.867 1 27.62 28 SER B N 1
ATOM 3219 C CA . SER B 1 28 ? -42.688 60.406 -14.688 1 27.62 28 SER B CA 1
ATOM 3220 C C . SER B 1 28 ? -41.5 59.562 -15.172 1 27.62 28 SER B C 1
ATOM 3222 O O . SER B 1 28 ? -41.25 59.469 -16.375 1 27.62 28 SER B O 1
ATOM 3224 N N . LYS B 1 29 ? -40.344 59.781 -14.789 1 27.8 29 LYS B N 1
ATOM 3225 C CA . LYS B 1 29 ? -39.25 58.969 -15.305 1 27.8 29 LYS B CA 1
ATOM 3226 C C . LYS B 1 29 ? -39.531 57.5 -15.148 1 27.8 29 LYS B C 1
ATOM 3228 O O . LYS B 1 29 ? -39.906 57.031 -14.062 1 27.8 29 LYS B O 1
ATOM 3233 N N . GLN B 1 30 ? -40.031 56.906 -16.25 1 28.48 30 GLN B N 1
ATOM 3234 C CA . GLN B 1 30 ? -40.062 55.469 -16.344 1 28.48 30 GLN B CA 1
ATOM 3235 C C . GLN B 1 30 ? -38.844 54.844 -15.688 1 28.48 30 GLN B C 1
ATOM 3237 O O . GLN B 1 30 ? -37.719 55.094 -16.125 1 28.48 30 GLN B O 1
ATOM 3242 N N . SER B 1 31 ? -38.75 54.812 -14.406 1 28.02 31 SER B N 1
ATOM 3243 C CA . SER B 1 31 ? -37.625 54.188 -13.695 1 28.02 31 SER B CA 1
ATOM 3244 C C . SER B 1 31 ? -37.281 52.844 -14.297 1 28.02 31 SER B C 1
ATOM 3246 O O . SER B 1 31 ? -38.094 51.938 -14.328 1 28.02 31 SER B O 1
ATOM 3248 N N . LEU B 1 32 ? -36.625 52.875 -15.547 1 28.86 32 LEU B N 1
ATOM 3249 C CA . LEU B 1 32 ? -35.969 51.625 -15.859 1 28.86 32 LEU B CA 1
ATOM 3250 C C . LEU B 1 32 ? -35.438 50.969 -14.594 1 28.86 32 LEU B C 1
ATOM 3252 O O . LEU B 1 32 ? -34.562 51.531 -13.914 1 28.86 32 LEU B O 1
ATOM 3256 N N . ASP B 1 33 ? -36.312 50.406 -13.867 1 30.61 33 ASP B N 1
ATOM 3257 C CA . ASP B 1 33 ? -35.875 49.5 -12.805 1 30.61 33 ASP B CA 1
ATOM 3258 C C . ASP B 1 33 ? -34.656 48.688 -13.25 1 30.61 33 ASP B C 1
ATOM 3260 O O . ASP B 1 33 ? -34.781 47.812 -14.094 1 30.61 33 ASP B O 1
ATOM 3264 N N . ILE B 1 34 ? -33.625 49.375 -13.664 1 30.88 34 ILE B N 1
ATOM 3265 C CA . ILE B 1 34 ? -32.438 48.562 -13.695 1 30.88 34 ILE B CA 1
ATOM 3266 C C . ILE B 1 34 ? -32.406 47.625 -12.484 1 30.88 34 ILE B C 1
ATOM 3268 O O . ILE B 1 34 ? -32.281 48.094 -11.344 1 30.88 34 ILE B O 1
ATOM 3272 N N . VAL B 1 35 ? -33.312 46.688 -12.539 1 32.75 35 VAL B N 1
ATOM 3273 C CA . VAL B 1 35 ? -32.969 45.594 -11.641 1 32.75 35 VAL B CA 1
ATOM 3274 C C . VAL B 1 35 ? -31.438 45.438 -11.586 1 32.75 35 VAL B C 1
ATOM 3276 O O . VAL B 1 35 ? -30.812 45.094 -12.594 1 32.75 35 VAL B O 1
ATOM 3279 N N . LYS B 1 36 ? -30.828 46.438 -11.047 1 33.78 36 LYS B N 1
ATOM 3280 C CA . LYS B 1 36 ? -29.469 46.031 -10.68 1 33.78 36 LYS B CA 1
ATOM 3281 C C . LYS B 1 36 ? -29.422 44.562 -10.32 1 33.78 36 LYS B C 1
ATOM 3283 O O . LYS B 1 36 ? -30 44.125 -9.328 1 33.78 36 LYS B O 1
ATOM 3288 N N . GLY B 1 37 ? -29.609 43.781 -11.359 1 33.16 37 GLY B N 1
ATOM 3289 C CA . GLY B 1 37 ? -29.328 42.375 -11.141 1 33.16 37 GLY B CA 1
ATOM 3290 C C . GLY B 1 37 ? -28.312 42.156 -10.023 1 33.16 37 GLY B C 1
ATOM 3291 O O . GLY B 1 37 ? -27.188 42.656 -10.086 1 33.16 37 GLY B O 1
ATOM 3292 N N . LYS B 1 38 ? -28.891 42.25 -8.805 1 35.62 38 LYS B N 1
ATOM 3293 C CA . LYS B 1 38 ? -28.016 41.844 -7.715 1 35.62 38 LYS B CA 1
ATOM 3294 C C . LYS B 1 38 ? -27 40.812 -8.195 1 35.62 38 LYS B C 1
ATOM 3296 O O . LYS B 1 38 ? -27.359 39.812 -8.844 1 35.62 38 LYS B O 1
ATOM 3301 N N . LEU B 1 39 ? -25.922 41.156 -8.609 1 36.06 39 LEU B N 1
ATOM 3302 C CA . LEU B 1 39 ? -24.891 40.156 -8.828 1 36.06 39 LEU B CA 1
ATOM 3303 C C . LEU B 1 39 ? -25.125 38.906 -7.961 1 36.06 39 LEU B C 1
ATOM 3305 O O . LEU B 1 39 ? -25.391 39.031 -6.762 1 36.06 39 LEU B O 1
ATOM 3309 N N . PRO B 1 40 ? -25.641 37.875 -8.516 1 39.53 40 PRO B N 1
ATOM 3310 C CA . PRO B 1 40 ? -25.859 36.656 -7.73 1 39.53 40 PRO B CA 1
ATOM 3311 C C . PRO B 1 40 ? -24.922 36.562 -6.527 1 39.53 40 PRO B C 1
ATOM 3313 O O . PRO B 1 40 ? -23.734 36.875 -6.633 1 39.53 40 PRO B O 1
ATOM 3316 N N . ARG B 1 41 ? -25.281 36.938 -5.355 1 44.94 41 ARG B N 1
ATOM 3317 C CA . ARG B 1 41 ? -24.516 36.688 -4.133 1 44.94 41 ARG B CA 1
ATOM 3318 C C . ARG B 1 41 ? -23.609 35.5 -4.289 1 44.94 41 ARG B C 1
ATOM 3320 O O . ARG B 1 41 ? -24.062 34.406 -4.633 1 44.94 41 ARG B O 1
ATOM 3327 N N . LYS B 1 42 ? -22.406 35.562 -4.695 1 54.81 42 LYS B N 1
ATOM 3328 C CA . LYS B 1 42 ? -21.469 34.469 -4.938 1 54.81 42 LYS B CA 1
ATOM 3329 C C . LYS B 1 42 ? -21.469 33.469 -3.789 1 54.81 42 LYS B C 1
ATOM 3331 O O . LYS B 1 42 ? -21.125 33.812 -2.656 1 54.81 42 LYS B O 1
ATOM 3336 N N . SER B 1 43 ? -22.516 32.625 -3.658 1 73.94 43 SER B N 1
ATOM 3337 C CA . SER B 1 43 ? -22.688 31.5 -2.723 1 73.94 43 SER B CA 1
ATOM 3338 C C . SER B 1 43 ? -21.453 30.609 -2.693 1 73.94 43 SER B C 1
ATOM 3340 O O . SER B 1 43 ? -20.812 30.375 -3.727 1 73.94 43 SER B O 1
ATOM 3342 N N . LEU B 1 44 ? -20.812 30.516 -1.415 1 87.81 44 LEU B N 1
ATOM 3343 C CA . LEU B 1 44 ? -19.734 29.562 -1.205 1 87.81 44 LEU B CA 1
ATOM 3344 C C . LEU B 1 44 ? -20.219 28.141 -1.416 1 87.81 44 LEU B C 1
ATOM 3346 O O . LEU B 1 44 ? -21.203 27.719 -0.801 1 87.81 44 LEU B O 1
ATOM 3350 N N . ASN B 1 45 ? -19.766 27.562 -2.406 1 90.19 45 ASN B N 1
ATOM 3351 C CA . ASN B 1 45 ? -20.125 26.172 -2.678 1 90.19 45 ASN B CA 1
ATOM 3352 C C . ASN B 1 45 ? -18.953 25.234 -2.471 1 90.19 45 ASN B C 1
ATOM 3354 O O . ASN B 1 45 ? -18.031 25.188 -3.293 1 90.19 45 ASN B O 1
ATOM 3358 N N . VAL B 1 46 ? -18.984 24.5 -1.381 1 93.69 46 VAL B N 1
ATOM 3359 C CA . VAL B 1 46 ? -17.984 23.484 -1.062 1 93.69 46 VAL B CA 1
ATOM 3360 C C . VAL B 1 46 ? -18.625 22.094 -1.09 1 93.69 46 VAL B C 1
ATOM 3362 O O . VAL B 1 46 ? -19.172 21.641 -0.081 1 93.69 46 VAL B O 1
ATOM 3365 N N . SER B 1 47 ? -18.625 21.516 -2.287 1 93.44 47 SER B N 1
ATOM 3366 C CA . SER B 1 47 ? -19.203 20.188 -2.52 1 93.44 47 SER B CA 1
ATOM 3367 C C . SER B 1 47 ? -18.25 19.281 -3.277 1 93.44 47 SER B C 1
ATOM 3369 O O . SER B 1 47 ? -17.203 19.75 -3.762 1 93.44 47 SER B O 1
ATOM 3371 N N . GLY B 1 48 ? -18.594 18.016 -3.275 1 89.31 48 GLY B N 1
ATOM 3372 C CA . GLY B 1 48 ? -17.688 17.062 -3.896 1 89.31 48 GLY B CA 1
ATOM 3373 C C . GLY B 1 48 ? -18.062 16.734 -5.332 1 89.31 48 GLY B C 1
ATOM 3374 O O . GLY B 1 48 ? -19.016 17.297 -5.871 1 89.31 48 GLY B O 1
ATOM 3375 N N . PRO B 1 49 ? -17.281 15.812 -5.781 1 91.25 49 PRO B N 1
ATOM 3376 C CA . PRO B 1 49 ? -16.062 15.188 -5.262 1 91.25 49 PRO B CA 1
ATOM 3377 C C . PRO B 1 49 ? -14.93 16.188 -5.066 1 91.25 49 PRO B C 1
ATOM 3379 O O . PRO B 1 49 ? -14.906 17.234 -5.719 1 91.25 49 PRO B O 1
ATOM 3382 N N . VAL B 1 50 ? -14.062 15.883 -4.148 1 92.56 50 VAL B N 1
ATOM 3383 C CA . VAL B 1 50 ? -12.914 16.75 -3.898 1 92.56 50 VAL B CA 1
ATOM 3384 C C . VAL B 1 50 ? -12.055 16.844 -5.156 1 92.56 50 VAL B C 1
ATOM 3386 O O . VAL B 1 50 ? -11.703 15.82 -5.754 1 92.56 50 VAL B O 1
ATOM 3389 N N . GLN B 1 51 ? -11.719 17.953 -5.59 1 91.25 51 GLN B N 1
ATOM 3390 C CA . GLN B 1 51 ? -10.945 18.188 -6.801 1 91.25 51 GLN B CA 1
ATOM 3391 C C . GLN B 1 51 ? -9.445 18.094 -6.523 1 91.25 51 GLN B C 1
ATOM 3393 O O . GLN B 1 51 ? -9.008 18.25 -5.379 1 91.25 51 GLN B O 1
ATOM 3398 N N . PRO B 1 52 ? -8.68 17.766 -7.613 1 93 52 PRO B N 1
ATOM 3399 C CA . PRO B 1 52 ? -7.227 17.812 -7.43 1 93 52 PRO B CA 1
ATOM 3400 C C . PRO B 1 52 ? -6.734 19.156 -6.91 1 93 52 PRO B C 1
ATOM 3402 O O . PRO B 1 52 ? -7.297 20.203 -7.258 1 93 52 PRO B O 1
ATOM 3405 N N . TYR B 1 53 ? -5.715 19.172 -6.18 1 95 53 TYR B N 1
ATOM 3406 C CA . TYR B 1 53 ? -5.203 20.406 -5.57 1 95 53 TYR B CA 1
ATOM 3407 C C . TYR B 1 53 ? -4.617 21.328 -6.625 1 95 53 TYR B C 1
ATOM 3409 O O . TYR B 1 53 ? -3.926 20.875 -7.543 1 95 53 TYR B O 1
ATOM 3417 N N . ASN B 1 54 ? -4.973 22.516 -6.488 1 94.31 54 ASN B N 1
ATOM 3418 C CA . ASN B 1 54 ? -4.379 23.531 -7.348 1 94.31 54 ASN B CA 1
ATOM 3419 C C . ASN B 1 54 ? -2.9 23.734 -7.027 1 94.31 54 ASN B C 1
ATOM 3421 O O . ASN B 1 54 ? -2.51 23.75 -5.859 1 94.31 54 ASN B O 1
ATOM 3425 N N . THR B 1 55 ? -2.107 24 -7.988 1 95.44 55 THR B N 1
ATOM 3426 C CA . THR B 1 55 ? -0.666 24.156 -7.816 1 95.44 55 THR B CA 1
ATOM 3427 C C . THR B 1 55 ? -0.343 25.359 -6.957 1 95.44 55 THR B C 1
ATOM 3429 O O . THR B 1 55 ? 0.656 25.375 -6.234 1 95.44 55 THR B O 1
ATOM 3432 N N . ARG B 1 56 ? -1.166 26.375 -6.941 1 96.31 56 ARG B N 1
ATOM 3433 C CA . ARG B 1 56 ? -0.914 27.609 -6.203 1 96.31 56 ARG B CA 1
ATOM 3434 C C . ARG B 1 56 ? -0.937 27.359 -4.695 1 96.31 56 ARG B C 1
ATOM 3436 O O . ARG B 1 56 ? -0.218 28.016 -3.941 1 96.31 56 ARG B O 1
ATOM 3443 N N . LEU B 1 57 ? -1.728 26.422 -4.297 1 97.38 57 LEU B N 1
ATOM 3444 C CA . LEU B 1 57 ? -1.826 26.078 -2.879 1 97.38 57 LEU B CA 1
ATOM 3445 C C . LEU B 1 57 ? -0.539 25.438 -2.381 1 97.38 57 LEU B C 1
ATOM 3447 O O . LEU B 1 57 ? -0.296 25.375 -1.173 1 97.38 57 LEU B O 1
ATOM 3451 N N . LYS B 1 58 ? 0.256 24.969 -3.301 1 98 58 LYS B N 1
ATOM 3452 C CA . LYS B 1 58 ? 1.496 24.281 -2.943 1 98 58 LYS B CA 1
ATOM 3453 C C . LYS B 1 58 ? 2.627 25.281 -2.709 1 98 58 LYS B C 1
ATOM 3455 O O . LYS B 1 58 ? 3.674 24.922 -2.166 1 98 58 LYS B O 1
ATOM 3460 N N . ASN B 1 59 ? 2.42 26.5 -3.135 1 97.31 59 ASN B N 1
ATOM 3461 C CA . ASN B 1 59 ? 3.484 27.5 -3.098 1 97.31 59 ASN B CA 1
ATOM 3462 C C . ASN B 1 59 ? 3.529 28.219 -1.756 1 97.31 59 ASN B C 1
ATOM 3464 O O . ASN B 1 59 ? 3.416 29.453 -1.702 1 97.31 59 ASN B O 1
ATOM 3468 N N . PHE B 1 60 ? 3.715 27.484 -0.701 1 97.81 60 PHE B N 1
ATOM 3469 C CA . PHE B 1 60 ? 3.893 27.938 0.673 1 97.81 60 PHE B CA 1
ATOM 3470 C C . PHE B 1 60 ? 4.871 27.031 1.418 1 97.81 60 PHE B C 1
ATOM 3472 O O . PHE B 1 60 ? 5.199 25.938 0.947 1 97.81 60 PHE B O 1
ATOM 3479 N N . TRP B 1 61 ? 5.422 27.547 2.508 1 98.38 61 TRP B N 1
ATOM 3480 C CA . TRP B 1 61 ? 6.133 26.688 3.453 1 98.38 61 TRP B CA 1
ATOM 3481 C C . TRP B 1 61 ? 5.152 25.875 4.293 1 98.38 61 TRP B C 1
ATOM 3483 O O . TRP B 1 61 ? 4.176 26.406 4.816 1 98.38 61 TRP B O 1
ATOM 3493 N N . PHE B 1 62 ? 5.391 24.578 4.383 1 98.69 62 PHE B N 1
ATOM 3494 C CA . PHE B 1 62 ? 4.57 23.688 5.188 1 98.69 62 PHE B CA 1
ATOM 3495 C C . PHE B 1 62 ? 5.418 22.984 6.238 1 98.69 62 PHE B C 1
ATOM 3497 O O . PHE B 1 62 ? 6.402 22.312 5.91 1 98.69 62 PHE B O 1
ATOM 3504 N N . PRO B 1 63 ? 5.145 23.156 7.52 1 98.5 63 PRO B N 1
ATOM 3505 C CA . PRO B 1 63 ? 5.762 22.25 8.484 1 98.5 63 PRO B CA 1
ATOM 3506 C C . PRO B 1 63 ? 5.23 20.828 8.367 1 98.5 63 PRO B C 1
ATOM 3508 O O . PRO B 1 63 ? 4.02 20.609 8.25 1 98.5 63 PRO B O 1
ATOM 3511 N N . VAL B 1 64 ? 6.133 19.828 8.375 1 98.69 64 VAL B N 1
ATOM 3512 C CA . VAL B 1 64 ? 5.676 18.469 8.078 1 98.69 64 VAL B CA 1
ATOM 3513 C C . VAL B 1 64 ? 6.016 17.547 9.25 1 98.69 64 VAL B C 1
ATOM 3515 O O . VAL B 1 64 ? 5.496 16.422 9.336 1 98.69 64 VAL B O 1
ATOM 3518 N N . ALA B 1 65 ? 6.84 17.984 10.141 1 98.75 65 ALA B N 1
ATOM 3519 C CA . ALA B 1 65 ? 7.238 17.188 11.305 1 98.75 65 ALA B CA 1
ATOM 3520 C C . ALA B 1 65 ? 7.82 18.078 12.398 1 98.75 65 ALA B C 1
ATOM 3522 O O . ALA B 1 65 ? 8.25 19.203 12.133 1 98.75 65 ALA B O 1
ATOM 3523 N N . PHE B 1 66 ? 7.707 17.594 13.602 1 98.44 66 PHE B N 1
ATOM 3524 C CA . PHE B 1 66 ? 8.492 18.203 14.672 1 98.44 66 PHE B CA 1
ATOM 3525 C C . PHE B 1 66 ? 9.93 17.672 14.648 1 98.44 66 PHE B C 1
ATOM 3527 O O . PHE B 1 66 ? 10.164 16.5 14.359 1 98.44 66 PHE B O 1
ATOM 3534 N N . SER B 1 67 ? 10.867 18.531 15.016 1 98.06 67 SER B N 1
ATOM 3535 C CA . SER B 1 67 ? 12.281 18.156 14.992 1 98.06 67 SER B CA 1
ATOM 3536 C C . SER B 1 67 ? 12.555 16.953 15.883 1 98.06 67 SER B C 1
ATOM 3538 O O . SER B 1 67 ? 13.414 16.125 15.57 1 98.06 67 SER B O 1
ATOM 3540 N N . THR B 1 68 ? 11.828 16.844 16.953 1 95.56 68 THR B N 1
ATOM 3541 C CA . THR B 1 68 ? 12.039 15.781 17.922 1 95.56 68 THR B CA 1
ATOM 3542 C C . THR B 1 68 ? 11.688 14.422 17.328 1 95.56 68 THR B C 1
ATOM 3544 O O . THR B 1 68 ? 12.109 13.383 17.844 1 95.56 68 THR B O 1
ATOM 3547 N N . ASP B 1 69 ? 10.922 14.406 16.297 1 95.94 69 ASP B N 1
ATOM 3548 C CA . ASP B 1 69 ? 10.492 13.164 15.672 1 95.94 69 ASP B CA 1
ATOM 3549 C C . ASP B 1 69 ? 11.539 12.648 14.688 1 95.94 69 ASP B C 1
ATOM 3551 O O . ASP B 1 69 ? 11.453 11.508 14.227 1 95.94 69 ASP B O 1
ATOM 3555 N N . LEU B 1 70 ? 12.453 13.422 14.383 1 97.62 70 LEU B N 1
ATOM 3556 C CA . LEU B 1 70 ? 13.445 13.062 13.375 1 97.62 70 LEU B CA 1
ATOM 3557 C C . LEU B 1 70 ? 14.828 12.93 14.008 1 97.62 70 LEU B C 1
ATOM 3559 O O . LEU B 1 70 ? 15.523 13.938 14.211 1 97.62 70 LEU B O 1
ATOM 3563 N N . LYS B 1 71 ? 15.242 11.734 14.211 1 95.94 71 LYS B N 1
ATOM 3564 C CA . LYS B 1 71 ? 16.578 11.469 14.719 1 95.94 71 LYS B CA 1
ATOM 3565 C C . LYS B 1 71 ? 17.547 11.18 13.57 1 95.94 71 LYS B C 1
ATOM 3567 O O . LYS B 1 71 ? 17.188 11.258 12.398 1 95.94 71 LYS B O 1
ATOM 3572 N N . ASP B 1 72 ? 18.75 10.883 13.93 1 94.69 72 ASP B N 1
ATOM 3573 C CA . ASP B 1 72 ? 19.781 10.719 12.914 1 94.69 72 ASP B CA 1
ATOM 3574 C C . ASP B 1 72 ? 19.578 9.422 12.133 1 94.69 72 ASP B C 1
ATOM 3576 O O . ASP B 1 72 ? 19.922 9.344 10.945 1 94.69 72 ASP B O 1
ATOM 3580 N N . ASP B 1 73 ? 19.047 8.43 12.719 1 94.31 73 ASP B N 1
ATOM 3581 C CA . ASP B 1 73 ? 18.953 7.121 12.078 1 94.31 73 ASP B CA 1
ATOM 3582 C C . ASP B 1 73 ? 17.5 6.773 11.758 1 94.31 73 ASP B C 1
ATOM 3584 O O . ASP B 1 73 ? 17.172 5.605 11.516 1 94.31 73 ASP B O 1
ATOM 3588 N N . THR B 1 74 ? 16.703 7.773 11.844 1 95.31 74 THR B N 1
ATOM 3589 C CA . THR B 1 74 ? 15.297 7.508 11.539 1 95.31 74 THR B CA 1
ATOM 3590 C C . THR B 1 74 ? 14.844 8.336 10.336 1 95.31 74 THR B C 1
ATOM 3592 O O . THR B 1 74 ? 15.586 9.188 9.852 1 95.31 74 THR B O 1
ATOM 3595 N N . MET B 1 75 ? 13.805 7.977 9.805 1 98.12 75 MET B N 1
ATOM 3596 C CA . MET B 1 75 ? 13.156 8.719 8.727 1 98.12 75 MET B CA 1
ATOM 3597 C C . MET B 1 75 ? 11.664 8.859 8.984 1 98.12 75 MET B C 1
ATOM 3599 O O . MET B 1 75 ? 11.094 8.125 9.797 1 98.12 75 MET B O 1
ATOM 3603 N N . VAL B 1 76 ? 11.047 9.836 8.406 1 98.5 76 VAL B N 1
ATOM 3604 C CA . VAL B 1 76 ? 9.625 10.102 8.57 1 98.5 76 VAL B CA 1
ATOM 3605 C C . VAL B 1 76 ? 8.945 10.156 7.207 1 98.5 76 VAL B C 1
ATOM 3607 O O . VAL B 1 76 ? 9.141 11.109 6.449 1 98.5 76 VAL B O 1
ATOM 3610 N N . PRO B 1 77 ? 8.211 9.125 6.867 1 98.56 77 PRO B N 1
ATOM 3611 C CA . PRO B 1 77 ? 7.41 9.18 5.641 1 98.56 77 PRO B CA 1
ATOM 3612 C C . PRO B 1 77 ? 6.137 10.008 5.805 1 98.56 77 PRO B C 1
ATOM 3614 O O . PRO B 1 77 ? 5.574 10.07 6.902 1 98.56 77 PRO B O 1
ATOM 3617 N N . PHE B 1 78 ? 5.715 10.648 4.805 1 98.5 78 PHE B N 1
ATOM 3618 C CA . PHE B 1 78 ? 4.449 11.367 4.797 1 98.5 78 PHE B CA 1
ATOM 3619 C C . PHE B 1 78 ? 3.984 11.633 3.371 1 98.5 78 PHE B C 1
ATOM 3621 O O . PHE B 1 78 ? 4.781 11.562 2.432 1 98.5 78 PHE B O 1
ATOM 3628 N N . ASP B 1 79 ? 2.744 11.867 3.209 1 98 79 ASP B N 1
ATOM 3629 C CA . ASP B 1 79 ? 2.174 12.312 1.941 1 98 79 ASP B CA 1
ATOM 3630 C C . ASP B 1 79 ? 1.877 13.812 1.964 1 98 79 ASP B C 1
ATOM 3632 O O . ASP B 1 79 ? 1.488 14.352 2.998 1 98 79 ASP B O 1
ATOM 3636 N N . CYS B 1 80 ? 2.086 14.43 0.965 1 98.31 80 CYS B N 1
ATOM 3637 C CA . CYS B 1 80 ? 1.778 15.836 0.763 1 98.31 80 CYS B CA 1
ATOM 3638 C C . CYS B 1 80 ? 1.232 16.078 -0.639 1 98.31 80 CYS B C 1
ATOM 3640 O O . CYS B 1 80 ? 1.905 15.797 -1.631 1 98.31 80 CYS B O 1
ATOM 3642 N N . PHE B 1 81 ? -0.034 16.562 -0.738 1 97.75 81 PHE B N 1
ATOM 3643 C CA . PHE B 1 81 ? -0.7 16.812 -2.012 1 97.75 81 PHE B CA 1
ATOM 3644 C C . PHE B 1 81 ? -0.632 15.57 -2.902 1 97.75 81 PHE B C 1
ATOM 3646 O O . PHE B 1 81 ? -0.273 15.664 -4.078 1 97.75 81 PHE B O 1
ATOM 3653 N N . GLU B 1 82 ? -0.845 14.414 -2.326 1 95.75 82 GLU B N 1
ATOM 3654 C CA . GLU B 1 82 ? -1.027 13.141 -3.006 1 95.75 82 GLU B CA 1
ATOM 3655 C C . GLU B 1 82 ? 0.304 12.586 -3.502 1 95.75 82 GLU B C 1
ATOM 3657 O O . GLU B 1 82 ? 0.332 11.672 -4.332 1 95.75 82 GLU B O 1
ATOM 3662 N N . GLU B 1 83 ? 1.397 13.102 -3.064 1 96.62 83 GLU B N 1
ATOM 3663 C CA . GLU B 1 83 ? 2.723 12.586 -3.4 1 96.62 83 GLU B CA 1
ATOM 3664 C C . GLU B 1 83 ? 3.443 12.07 -2.158 1 96.62 83 GLU B C 1
ATOM 3666 O O . GLU B 1 83 ? 3.426 12.711 -1.108 1 96.62 83 GLU B O 1
ATOM 3671 N N . PRO B 1 84 ? 4.07 10.898 -2.297 1 98 84 PRO B N 1
ATOM 3672 C CA . PRO B 1 84 ? 4.785 10.336 -1.148 1 98 84 PRO B CA 1
ATOM 3673 C C . PRO B 1 84 ? 6.184 10.914 -0.978 1 98 84 PRO B C 1
ATOM 3675 O O . PRO B 1 84 ? 6.957 10.969 -1.939 1 98 84 PRO B O 1
ATOM 3678 N N . TRP B 1 85 ? 6.457 11.352 0.197 1 98.69 85 TRP B N 1
ATOM 3679 C CA . TRP B 1 85 ? 7.75 11.93 0.539 1 98.69 85 TRP B CA 1
ATOM 3680 C C . TRP B 1 85 ? 8.328 11.273 1.791 1 98.69 85 TRP B C 1
ATOM 3682 O O . TRP B 1 85 ? 7.613 10.586 2.523 1 98.69 85 TRP B O 1
ATOM 3692 N N . VAL B 1 86 ? 9.617 11.469 1.983 1 98.88 86 VAL B N 1
ATOM 3693 C CA . VAL B 1 86 ? 10.266 10.992 3.197 1 98.88 86 VAL B CA 1
ATOM 3694 C C . VAL B 1 86 ? 11.367 11.961 3.609 1 98.88 86 VAL B C 1
ATOM 3696 O O . VAL B 1 86 ? 12.102 12.477 2.76 1 98.88 86 VAL B O 1
ATOM 3699 N N . ILE B 1 87 ? 11.453 12.281 4.883 1 98.81 87 ILE B N 1
ATOM 3700 C CA . ILE B 1 87 ? 12.508 13.141 5.402 1 98.81 87 ILE B CA 1
ATOM 3701 C C . ILE B 1 87 ? 13.484 12.32 6.234 1 98.81 87 ILE B C 1
ATOM 3703 O O . ILE B 1 87 ? 13.086 11.375 6.922 1 98.81 87 ILE B O 1
ATOM 3707 N N . PHE B 1 88 ? 14.664 12.609 6.199 1 98.81 88 PHE B N 1
ATOM 3708 C CA . PHE B 1 88 ? 15.758 12.039 6.98 1 98.81 88 PHE B CA 1
ATOM 3709 C C . PHE B 1 88 ? 16.922 13.016 7.086 1 98.81 88 PHE B C 1
ATOM 3711 O O . PHE B 1 88 ? 16.938 14.047 6.402 1 98.81 88 PHE B O 1
ATOM 3718 N N . ARG B 1 89 ? 17.812 12.812 8.031 1 98.62 89 ARG B N 1
ATOM 3719 C CA . ARG B 1 89 ? 18.953 13.711 8.211 1 98.62 89 ARG B CA 1
ATOM 3720 C C . ARG B 1 89 ? 20.141 13.242 7.383 1 98.62 89 ARG B C 1
ATOM 3722 O O . ARG B 1 89 ? 20.438 12.047 7.324 1 98.62 89 ARG B O 1
ATOM 3729 N N . GLY B 1 90 ? 20.781 14.172 6.746 1 97.69 90 GLY B N 1
ATOM 3730 C CA . GLY B 1 90 ? 22 13.898 6.008 1 97.69 90 GLY B CA 1
ATOM 3731 C C . GLY B 1 90 ? 23.203 13.703 6.898 1 97.69 90 GLY B C 1
ATOM 3732 O O . GLY B 1 90 ? 23.094 13.719 8.125 1 97.69 90 GLY B O 1
ATOM 3733 N N . LYS B 1 91 ? 24.344 13.5 6.188 1 95.38 91 LYS B N 1
ATOM 3734 C CA . LYS B 1 91 ? 25.594 13.289 6.902 1 95.38 91 LYS B CA 1
ATOM 3735 C C . LYS B 1 91 ? 25.938 14.477 7.793 1 95.38 91 LYS B C 1
ATOM 3737 O O . LYS B 1 91 ? 26.516 14.312 8.859 1 95.38 91 LYS B O 1
ATOM 3742 N N . ASP B 1 92 ? 25.516 15.594 7.465 1 96.19 92 ASP B N 1
ATOM 3743 C CA . ASP B 1 92 ? 25.812 16.828 8.195 1 96.19 92 ASP B CA 1
ATOM 3744 C C . ASP B 1 92 ? 24.75 17.078 9.273 1 96.19 92 ASP B C 1
ATOM 3746 O O . ASP B 1 92 ? 24.797 18.094 9.969 1 96.19 92 ASP B O 1
ATOM 3750 N N . GLY B 1 93 ? 23.781 16.234 9.328 1 96.62 93 GLY B N 1
ATOM 3751 C CA . GLY B 1 93 ? 22.734 16.391 10.328 1 96.62 93 GLY B CA 1
ATOM 3752 C C . GLY B 1 93 ? 21.578 17.25 9.859 1 96.62 93 GLY B C 1
ATOM 3753 O O . GLY B 1 93 ? 20.578 17.391 10.57 1 96.62 93 GLY B O 1
ATOM 3754 N N . ILE B 1 94 ? 21.719 17.828 8.742 1 97.56 94 ILE B N 1
ATOM 3755 C CA . ILE B 1 94 ? 20.688 18.672 8.195 1 97.56 94 ILE B CA 1
ATOM 3756 C C . ILE B 1 94 ? 19.594 17.828 7.543 1 97.56 94 ILE B C 1
ATOM 3758 O O . ILE B 1 94 ? 19.906 16.906 6.773 1 97.56 94 ILE B O 1
ATOM 3762 N N . PRO B 1 95 ? 18.375 18.141 7.809 1 98.38 95 PRO B N 1
ATOM 3763 C CA . PRO B 1 95 ? 17.312 17.312 7.227 1 98.38 95 PRO B CA 1
ATOM 3764 C C . PRO B 1 95 ? 17.125 17.562 5.73 1 98.38 95 PRO B C 1
ATOM 3766 O O . PRO B 1 95 ? 17.359 18.672 5.254 1 98.38 95 PRO B O 1
ATOM 3769 N N . GLY B 1 96 ? 16.766 16.547 5.02 1 98.56 96 GLY B N 1
ATOM 3770 C CA . GLY B 1 96 ? 16.328 16.625 3.635 1 98.56 96 GLY B CA 1
ATOM 3771 C C . GLY B 1 96 ? 15.023 15.891 3.381 1 98.56 96 GLY B C 1
ATOM 3772 O O . GLY B 1 96 ? 14.586 15.086 4.207 1 98.56 96 GLY B O 1
ATOM 3773 N N . CYS B 1 97 ? 14.367 16.219 2.295 1 98.88 97 CYS B N 1
ATOM 3774 C CA . CYS B 1 97 ? 13.109 15.625 1.875 1 98.88 97 CYS B CA 1
ATOM 3775 C C . CYS B 1 97 ? 13.195 15.133 0.435 1 98.88 97 CYS B C 1
ATOM 3777 O O . CYS B 1 97 ? 13.422 15.922 -0.483 1 98.88 97 CYS B O 1
ATOM 3779 N N . VAL B 1 98 ? 13.008 13.836 0.239 1 98.81 98 VAL B N 1
ATOM 3780 C CA . VAL B 1 98 ? 13.086 13.273 -1.104 1 98.81 98 VAL B CA 1
ATOM 3781 C C . VAL B 1 98 ? 11.82 12.477 -1.408 1 98.81 98 VAL B C 1
ATOM 3783 O O . VAL B 1 98 ? 11.062 12.125 -0.498 1 98.81 98 VAL B O 1
ATOM 3786 N N . GLN B 1 99 ? 11.633 12.305 -2.709 1 98.5 99 GLN B N 1
ATOM 3787 C CA . GLN B 1 99 ? 10.531 11.43 -3.115 1 98.5 99 GLN B CA 1
ATOM 3788 C C . GLN B 1 99 ? 10.688 10.039 -2.512 1 98.5 99 GLN B C 1
ATOM 3790 O O . GLN B 1 99 ? 11.773 9.461 -2.547 1 98.5 99 GLN B O 1
ATOM 3795 N N . ASN B 1 100 ? 9.633 9.5 -1.893 1 98.69 100 ASN B N 1
ATOM 3796 C CA . ASN B 1 100 ? 9.672 8.211 -1.217 1 98.69 100 ASN B CA 1
ATOM 3797 C C . ASN B 1 100 ? 9.461 7.059 -2.197 1 98.69 100 ASN B C 1
ATOM 3799 O O . ASN B 1 100 ? 8.594 6.207 -1.985 1 98.69 100 ASN B O 1
ATOM 3803 N N . THR B 1 101 ? 10.164 7.055 -3.238 1 98.38 101 THR B N 1
ATOM 3804 C CA . THR B 1 101 ? 10.07 6.086 -4.324 1 98.38 101 THR B CA 1
ATOM 3805 C C . THR B 1 101 ? 11.43 5.887 -4.988 1 98.38 101 THR B C 1
ATOM 3807 O O . THR B 1 101 ? 11.992 6.824 -5.559 1 98.38 101 THR B O 1
ATOM 3810 N N . CYS B 1 102 ? 11.945 4.715 -4.93 1 98.38 102 CYS B N 1
ATOM 3811 C CA . CYS B 1 102 ? 13.25 4.426 -5.516 1 98.38 102 CYS B CA 1
ATOM 3812 C C . CYS B 1 102 ? 13.203 4.551 -7.031 1 98.38 102 CYS B C 1
ATOM 3814 O O . CYS B 1 102 ? 12.242 4.113 -7.668 1 98.38 102 CYS B O 1
ATOM 3816 N N . ALA B 1 103 ? 14.211 5.059 -7.609 1 97.62 103 ALA B N 1
ATOM 3817 C CA . ALA B 1 103 ? 14.305 5.289 -9.047 1 97.62 103 ALA B CA 1
ATOM 3818 C C . ALA B 1 103 ? 14.359 3.971 -9.812 1 97.62 103 ALA B C 1
ATOM 3820 O O . ALA B 1 103 ? 14.062 3.924 -11.008 1 97.62 103 ALA B O 1
ATOM 3821 N N . HIS B 1 104 ? 14.797 2.861 -9.211 1 97.12 104 HIS B N 1
ATOM 3822 C CA . HIS B 1 104 ? 15.016 1.578 -9.875 1 97.12 104 HIS B CA 1
ATOM 3823 C C . HIS B 1 104 ? 13.695 0.899 -10.211 1 97.12 104 HIS B C 1
ATOM 3825 O O . HIS B 1 104 ? 13.305 0.832 -11.383 1 97.12 104 HIS B O 1
ATOM 3831 N N . ARG B 1 105 ? 12.953 0.587 -9.234 1 97.06 105 ARG B N 1
ATOM 3832 C CA . ARG B 1 105 ? 11.742 -0.201 -9.422 1 97.06 105 ARG B CA 1
ATOM 3833 C C . ARG B 1 105 ? 10.602 0.33 -8.562 1 97.06 105 ARG B C 1
ATOM 3835 O O . ARG B 1 105 ? 9.734 -0.433 -8.125 1 97.06 105 ARG B O 1
ATOM 3842 N N . ALA B 1 106 ? 10.68 1.567 -8.164 1 97.62 106 ALA B N 1
ATOM 3843 C CA . ALA B 1 106 ? 9.602 2.309 -7.508 1 97.62 106 ALA B CA 1
ATOM 3844 C C . ALA B 1 106 ? 9.305 1.736 -6.125 1 97.62 106 ALA B C 1
ATOM 3846 O O . ALA B 1 106 ? 8.172 1.824 -5.641 1 97.62 106 ALA B O 1
ATOM 3847 N N . CYS B 1 107 ? 10.242 1.113 -5.516 1 98 107 CYS B N 1
ATOM 3848 C CA . CYS B 1 107 ? 10.086 0.632 -4.145 1 98 107 CYS B CA 1
ATOM 3849 C C . CYS B 1 107 ? 10.055 1.794 -3.16 1 98 107 CYS B C 1
ATOM 3851 O O . CYS B 1 107 ? 10.836 2.736 -3.277 1 98 107 CYS B O 1
ATOM 3853 N N . PRO B 1 108 ? 9.133 1.775 -2.154 1 98.44 108 PRO B N 1
ATOM 3854 C CA . PRO B 1 108 ? 9.156 2.826 -1.133 1 98.44 108 PRO B CA 1
ATOM 3855 C C . PRO B 1 108 ? 10.445 2.832 -0.318 1 98.44 108 PRO B C 1
ATOM 3857 O O . PRO B 1 108 ? 10.797 1.823 0.301 1 98.44 108 PRO B O 1
ATOM 3860 N N . LEU B 1 109 ? 11.008 3.914 -0.225 1 98.62 109 LEU B N 1
ATOM 3861 C CA . LEU B 1 109 ? 12.32 4.031 0.404 1 98.62 109 LEU B CA 1
ATOM 3862 C C . LEU B 1 109 ? 12.203 3.963 1.923 1 98.62 109 LEU B C 1
ATOM 3864 O O . LEU B 1 109 ? 13.109 3.475 2.598 1 98.62 109 LEU B O 1
ATOM 3868 N N . HIS B 1 110 ? 11.086 4.422 2.445 1 98.25 110 HIS B N 1
ATOM 3869 C CA . HIS B 1 110 ? 10.961 4.535 3.895 1 98.25 110 HIS B CA 1
ATOM 3870 C C . HIS B 1 110 ? 10.938 3.16 4.555 1 98.25 110 HIS B C 1
ATOM 3872 O O . HIS B 1 110 ? 11.07 3.049 5.773 1 98.25 110 HIS B O 1
ATOM 3878 N N . LEU B 1 111 ? 10.703 2.082 3.826 1 97.5 111 LEU B N 1
ATOM 3879 C CA . LEU B 1 111 ? 10.727 0.724 4.359 1 97.5 111 LEU B CA 1
ATOM 3880 C C . LEU B 1 111 ? 12.156 0.271 4.629 1 97.5 111 LEU B C 1
ATOM 3882 O O . LEU B 1 111 ? 12.375 -0.781 5.234 1 97.5 111 LEU B O 1
ATOM 3886 N N . GLY B 1 112 ? 13.125 1.009 4.145 1 97.56 112 GLY B N 1
ATOM 3887 C CA . GLY B 1 112 ? 14.531 0.674 4.309 1 97.56 112 GLY B CA 1
ATOM 3888 C C . GLY B 1 112 ? 15.148 1.271 5.559 1 97.56 112 GLY B C 1
ATOM 3889 O O . GLY B 1 112 ? 14.539 1.235 6.633 1 97.56 112 GLY B O 1
ATOM 3890 N N . SER B 1 113 ? 16.391 1.748 5.387 1 97.38 113 SER B N 1
ATOM 3891 C CA . SER B 1 113 ? 17.141 2.273 6.527 1 97.38 113 SER B CA 1
ATOM 3892 C C . SER B 1 113 ? 17.922 3.527 6.148 1 97.38 113 SER B C 1
ATOM 3894 O O . SER B 1 113 ? 18.031 3.863 4.969 1 97.38 113 SER B O 1
ATOM 3896 N N . VAL B 1 114 ? 18.297 4.254 7.164 1 97.75 114 VAL B N 1
ATOM 3897 C CA . VAL B 1 114 ? 19.203 5.379 6.977 1 97.75 114 VAL B CA 1
ATOM 3898 C C . VAL B 1 114 ? 20.609 4.973 7.395 1 97.75 114 VAL B C 1
ATOM 3900 O O . VAL B 1 114 ? 20.828 4.512 8.516 1 97.75 114 VAL B O 1
ATOM 3903 N N . ASN B 1 115 ? 21.5 5.035 6.445 1 93.81 115 ASN B N 1
ATOM 3904 C CA . ASN B 1 115 ? 22.891 4.664 6.668 1 93.81 115 ASN B CA 1
ATOM 3905 C C . ASN B 1 115 ? 23.828 5.828 6.371 1 93.81 115 ASN B C 1
ATOM 3907 O O . ASN B 1 115 ? 23.984 6.238 5.219 1 93.81 115 ASN B O 1
ATOM 3911 N N . GLU B 1 116 ? 24.531 6.355 7.395 1 94.69 116 GLU B N 1
ATOM 3912 C CA . GLU B 1 116 ? 25.516 7.422 7.227 1 94.69 116 GLU B CA 1
ATOM 3913 C C . GLU B 1 116 ? 24.922 8.602 6.457 1 94.69 116 GLU B C 1
ATOM 3915 O O . GLU B 1 116 ? 25.531 9.094 5.504 1 94.69 116 GLU B O 1
ATOM 3920 N N . GLY B 1 117 ? 23.766 8.93 6.77 1 96.88 117 GLY B N 1
ATOM 3921 C CA . GLY B 1 117 ? 23.141 10.109 6.195 1 96.88 117 GLY B CA 1
ATOM 3922 C C . GLY B 1 117 ? 22.531 9.852 4.828 1 96.88 117 GLY B C 1
ATOM 3923 O O . GLY B 1 117 ? 22.25 10.797 4.082 1 96.88 117 GLY B O 1
ATOM 3924 N N . ARG B 1 118 ? 22.406 8.625 4.41 1 98.19 118 ARG B N 1
ATOM 3925 C CA . ARG B 1 118 ? 21.766 8.242 3.162 1 98.19 118 ARG B CA 1
ATOM 3926 C C . ARG B 1 118 ? 20.609 7.27 3.418 1 98.19 118 ARG B C 1
ATOM 3928 O O . ARG B 1 118 ? 20.719 6.406 4.293 1 98.19 118 ARG B O 1
ATOM 3935 N N . ILE B 1 119 ? 19.594 7.488 2.686 1 98.56 119 ILE B N 1
ATOM 3936 C CA . ILE B 1 119 ? 18.484 6.539 2.789 1 98.56 119 ILE B CA 1
ATOM 3937 C C . ILE B 1 119 ? 18.719 5.375 1.831 1 98.56 119 ILE B C 1
ATOM 3939 O O . ILE B 1 119 ? 19.047 5.578 0.661 1 98.56 119 ILE B O 1
ATOM 3943 N N . GLN B 1 120 ? 18.578 4.156 2.32 1 98.31 120 GLN B N 1
ATOM 3944 C CA . GLN B 1 120 ? 18.859 2.949 1.552 1 98.31 120 GLN B CA 1
ATOM 3945 C C . GLN B 1 120 ? 17.578 2.18 1.242 1 98.31 120 GLN B C 1
ATOM 3947 O O . GLN B 1 120 ? 16.797 1.869 2.146 1 98.31 120 GLN B O 1
ATOM 3952 N N . CYS B 1 121 ? 17.391 1.896 -0.028 1 98.19 121 CYS B N 1
ATOM 3953 C CA . CYS B 1 121 ? 16.25 1.103 -0.464 1 98.19 121 CYS B CA 1
ATOM 3954 C C . CYS B 1 121 ? 16.375 -0.335 0.029 1 98.19 121 CYS B C 1
ATOM 3956 O O . CYS B 1 121 ? 17.422 -0.958 -0.101 1 98.19 121 CYS B O 1
ATOM 3958 N N . PRO B 1 122 ? 15.32 -0.887 0.566 1 97.69 122 PRO B N 1
ATOM 3959 C CA . PRO B 1 122 ? 15.375 -2.242 1.116 1 97.69 122 PRO B CA 1
ATOM 3960 C C . PRO B 1 122 ? 15.352 -3.32 0.035 1 97.69 122 PRO B C 1
ATOM 3962 O O . PRO B 1 122 ? 15.492 -4.508 0.337 1 97.69 122 PRO B O 1
ATOM 3965 N N . TYR B 1 123 ? 15.125 -3.035 -1.185 1 97.38 123 TYR B N 1
ATOM 3966 C CA . TYR B 1 123 ? 15.016 -4 -2.27 1 97.38 123 TYR B CA 1
ATOM 3967 C C . TYR B 1 123 ? 16.391 -4.387 -2.797 1 97.38 123 TYR B C 1
ATOM 3969 O O . TYR B 1 123 ? 16.828 -5.531 -2.641 1 97.38 123 TYR B O 1
ATOM 3977 N N . HIS B 1 124 ? 17.172 -3.352 -3.357 1 97.56 124 HIS B N 1
ATOM 3978 C CA . HIS B 1 124 ? 18.5 -3.652 -3.908 1 97.56 124 HIS B CA 1
ATOM 3979 C C . HIS B 1 124 ? 19.562 -2.775 -3.277 1 97.56 124 HIS B C 1
ATOM 3981 O O . HIS B 1 124 ? 20.656 -2.613 -3.84 1 97.56 124 HIS B O 1
ATOM 3987 N N . GLY B 1 125 ? 19.203 -1.996 -2.318 1 97.69 125 GLY B N 1
ATOM 3988 C CA . GLY B 1 125 ? 20.188 -1.306 -1.501 1 97.69 125 GLY B CA 1
ATOM 3989 C C . GLY B 1 125 ? 20.641 0.01 -2.102 1 97.69 125 GLY B C 1
ATOM 3990 O O . GLY B 1 125 ? 21.656 0.574 -1.676 1 97.69 125 GLY B O 1
ATOM 3991 N N . TRP B 1 126 ? 19.984 0.5 -3.141 1 98.25 126 TRP B N 1
ATOM 3992 C CA . TRP B 1 126 ? 20.344 1.817 -3.652 1 98.25 126 TRP B CA 1
ATOM 3993 C C . TRP B 1 126 ? 20.219 2.877 -2.562 1 98.25 126 TRP B C 1
ATOM 3995 O O . TRP B 1 126 ? 19.25 2.885 -1.802 1 98.25 126 TRP B O 1
ATOM 4005 N N . GLU B 1 127 ? 21.234 3.756 -2.479 1 98.5 127 GLU B N 1
ATOM 4006 C CA . GLU B 1 127 ? 21.25 4.773 -1.433 1 98.5 127 GLU B CA 1
ATOM 4007 C C . GLU B 1 127 ? 21.172 6.176 -2.027 1 98.5 127 GLU B C 1
ATOM 4009 O O . GLU B 1 127 ? 21.844 6.473 -3.018 1 98.5 127 GLU B O 1
ATOM 4014 N N . TYR B 1 128 ? 20.406 7.004 -1.406 1 98.75 128 TYR B N 1
ATOM 4015 C CA . TYR B 1 128 ? 20.203 8.367 -1.877 1 98.75 128 TYR B CA 1
ATOM 4016 C C . TYR B 1 128 ? 20.594 9.375 -0.801 1 98.75 128 TYR B C 1
ATOM 4018 O O . TYR B 1 128 ? 20.297 9.18 0.38 1 98.75 128 TYR B O 1
ATOM 4026 N N . SER B 1 129 ? 21.219 10.484 -1.202 1 98.5 129 SER B N 1
ATOM 4027 C CA . SER B 1 129 ? 21.469 11.609 -0.313 1 98.5 129 SER B CA 1
ATOM 4028 C C . SER B 1 129 ? 20.219 12.484 -0.162 1 98.5 129 SER B C 1
ATOM 4030 O O . SER B 1 129 ? 19.203 12.227 -0.796 1 98.5 129 SER B O 1
ATOM 4032 N N . THR B 1 130 ? 20.344 13.531 0.69 1 98.31 130 THR B N 1
ATOM 4033 C CA . THR B 1 130 ? 19.188 14.359 1.026 1 98.31 130 THR B CA 1
ATOM 4034 C C . THR B 1 130 ? 18.781 15.219 -0.165 1 98.31 130 THR B C 1
ATOM 4036 O O . THR B 1 130 ? 17.688 15.781 -0.183 1 98.31 130 THR B O 1
ATOM 4039 N N . ASP B 1 131 ? 19.625 15.344 -1.142 1 97.62 131 ASP B N 1
ATOM 4040 C CA . ASP B 1 131 ? 19.266 16.094 -2.338 1 97.62 131 ASP B CA 1
ATOM 4041 C C . ASP B 1 131 ? 18.734 15.172 -3.432 1 97.62 131 ASP B C 1
ATOM 4043 O O . ASP B 1 131 ? 18.469 15.617 -4.551 1 97.62 131 ASP B O 1
ATOM 4047 N N . GLY B 1 132 ? 18.688 13.898 -3.168 1 98.5 132 GLY B N 1
ATOM 4048 C CA . GLY B 1 132 ? 18.062 12.953 -4.078 1 98.5 132 GLY B CA 1
ATOM 4049 C C . GLY B 1 132 ? 19.062 12.211 -4.945 1 98.5 132 GLY B C 1
ATOM 4050 O O . GLY B 1 132 ? 18.688 11.305 -5.695 1 98.5 132 GLY B O 1
ATOM 4051 N N . LYS B 1 133 ? 20.297 12.547 -4.891 1 98.31 133 LYS B N 1
ATOM 4052 C CA . LYS B 1 133 ? 21.312 11.891 -5.715 1 98.31 133 LYS B CA 1
ATOM 4053 C C . LYS B 1 133 ? 21.578 10.469 -5.234 1 98.31 133 LYS B C 1
ATOM 4055 O O . LYS B 1 133 ? 21.703 10.227 -4.031 1 98.31 133 LYS B O 1
ATOM 4060 N N . CYS B 1 134 ? 21.594 9.539 -6.172 1 98.31 134 CYS B N 1
ATOM 4061 C CA . CYS B 1 134 ? 21.984 8.18 -5.824 1 98.31 134 CYS B CA 1
ATOM 4062 C C . CYS B 1 134 ? 23.484 8.055 -5.66 1 98.31 134 CYS B C 1
ATOM 4064 O O . CYS B 1 134 ? 24.234 8.32 -6.602 1 98.31 134 CYS B O 1
ATOM 4066 N N . GLU B 1 135 ? 23.922 7.617 -4.555 1 97.94 135 GLU B N 1
ATOM 4067 C CA . GLU B 1 135 ? 25.344 7.598 -4.25 1 97.94 135 GLU B CA 1
ATOM 4068 C C . GLU B 1 135 ? 25.891 6.176 -4.277 1 97.94 135 GLU B C 1
ATOM 4070 O O . GLU B 1 135 ? 27.109 5.977 -4.348 1 97.94 135 GLU B O 1
ATOM 4075 N N . LYS B 1 136 ? 25.047 5.215 -4.094 1 97.31 136 LYS B N 1
ATOM 4076 C CA . LYS B 1 136 ? 25.453 3.811 -4.109 1 97.31 136 LYS B CA 1
ATOM 4077 C C . LYS B 1 136 ? 24.453 2.959 -4.883 1 97.31 136 LYS B C 1
ATOM 4079 O O . LYS B 1 136 ? 23.25 3.148 -4.754 1 97.31 136 LYS B O 1
ATOM 4084 N N . MET B 1 137 ? 24.969 2.094 -5.691 1 96.81 137 MET B N 1
ATOM 4085 C CA . MET B 1 137 ? 24.219 1.065 -6.41 1 96.81 137 MET B CA 1
ATOM 4086 C C . MET B 1 137 ? 24.891 -0.296 -6.27 1 96.81 137 MET B C 1
ATOM 4088 O O . MET B 1 137 ? 25.609 -0.733 -7.172 1 96.81 137 MET B O 1
ATOM 4092 N N . PRO B 1 138 ? 24.531 -0.931 -5.16 1 96.5 138 PRO B N 1
ATOM 4093 C CA . PRO B 1 138 ? 25.203 -2.221 -4.965 1 96.5 138 PRO B CA 1
ATOM 4094 C C . PRO B 1 138 ? 24.938 -3.203 -6.102 1 96.5 138 PRO B C 1
ATOM 4096 O O . PRO B 1 138 ? 23.859 -3.162 -6.719 1 96.5 138 PRO B O 1
ATOM 4099 N N . SER B 1 139 ? 25.953 -4.055 -6.387 1 95 139 SER B N 1
ATOM 4100 C CA . SER B 1 139 ? 25.844 -5.227 -7.25 1 95 139 SER B CA 1
ATOM 4101 C C . SER B 1 139 ? 25.688 -4.828 -8.711 1 95 139 SER B C 1
ATOM 4103 O O . SER B 1 139 ? 25.219 -5.629 -9.531 1 95 139 SER B O 1
ATOM 4105 N N . THR B 1 140 ? 25.844 -3.527 -9.031 1 95.25 140 THR B N 1
ATOM 4106 C CA . THR B 1 140 ? 25.797 -3.047 -10.414 1 95.25 140 THR B CA 1
ATOM 4107 C C . THR B 1 140 ? 26.641 -1.784 -10.57 1 95.25 140 THR B C 1
ATOM 4109 O O . THR B 1 140 ? 27.234 -1.299 -9.594 1 95.25 140 THR B O 1
ATOM 4112 N N . GLN B 1 141 ? 26.719 -1.292 -11.781 1 94.25 141 GLN B N 1
ATOM 4113 C CA . GLN B 1 141 ? 27.469 -0.071 -12.047 1 94.25 141 GLN B CA 1
ATOM 4114 C C . GLN B 1 141 ? 26.688 1.163 -11.602 1 94.25 141 GLN B C 1
ATOM 4116 O O . GLN B 1 141 ? 25.5 1.284 -11.883 1 94.25 141 GLN B O 1
ATOM 4121 N N . LEU B 1 142 ? 27.438 1.988 -10.914 1 95.19 142 LEU B N 1
ATOM 4122 C CA . LEU B 1 142 ? 26.844 3.236 -10.461 1 95.19 142 LEU B CA 1
ATOM 4123 C C . LEU B 1 142 ? 26.547 4.156 -11.641 1 95.19 142 LEU B C 1
ATOM 4125 O O . LEU B 1 142 ? 27.391 4.344 -12.516 1 95.19 142 LEU B O 1
ATOM 4129 N N . ARG B 1 143 ? 25.375 4.648 -11.68 1 94.62 143 ARG B N 1
ATOM 4130 C CA . ARG B 1 143 ? 24.938 5.605 -12.688 1 94.62 143 ARG B CA 1
ATOM 4131 C C . ARG B 1 143 ? 24.516 6.922 -12.047 1 94.62 143 ARG B C 1
ATOM 4133 O O . ARG B 1 143 ? 24.297 6.988 -10.836 1 94.62 143 ARG B O 1
ATOM 4140 N N . ASN B 1 144 ? 24.531 7.918 -12.914 1 95.88 144 ASN B N 1
ATOM 4141 C CA . ASN B 1 144 ? 24.031 9.203 -12.438 1 95.88 144 ASN B CA 1
ATOM 4142 C C . ASN B 1 144 ? 22.516 9.234 -12.391 1 95.88 144 ASN B C 1
ATOM 4144 O O . ASN B 1 144 ? 21.859 9.5 -13.406 1 95.88 144 ASN B O 1
ATOM 4148 N N . VAL B 1 145 ? 21.984 8.938 -11.305 1 97 145 VAL B N 1
ATOM 4149 C CA . VAL B 1 145 ? 20.547 8.867 -11.094 1 97 145 VAL B CA 1
ATOM 4150 C C . VAL B 1 145 ? 20.156 9.773 -9.93 1 97 145 VAL B C 1
ATOM 4152 O O . VAL B 1 145 ? 20.859 9.859 -8.93 1 97 145 VAL B O 1
ATOM 4155 N N . LYS B 1 146 ? 19.062 10.484 -10.109 1 97.75 146 LYS B N 1
ATOM 4156 C CA . LYS B 1 146 ? 18.562 11.375 -9.055 1 97.75 146 LYS B CA 1
ATOM 4157 C C . LYS B 1 146 ? 17.047 11.266 -8.914 1 97.75 146 LYS B C 1
ATOM 4159 O O . LYS B 1 146 ? 16.328 11.195 -9.906 1 97.75 146 LYS B O 1
ATOM 4164 N N . ILE B 1 147 ? 16.578 11.219 -7.699 1 98.19 147 ILE B N 1
ATOM 4165 C CA . ILE B 1 147 ? 15.148 11.328 -7.441 1 98.19 147 ILE B CA 1
ATOM 4166 C C . ILE B 1 147 ? 14.812 12.75 -7.004 1 98.19 147 ILE B C 1
ATOM 4168 O O . ILE B 1 147 ? 15.703 13.516 -6.617 1 98.19 147 ILE B O 1
ATOM 4172 N N . LYS B 1 148 ? 13.539 13.109 -7.137 1 97.88 148 LYS B N 1
ATOM 4173 C CA . LYS B 1 148 ? 13.094 14.461 -6.793 1 97.88 148 LYS B CA 1
ATOM 4174 C C . LYS B 1 148 ? 13.32 14.75 -5.312 1 97.88 148 LYS B C 1
ATOM 4176 O O . LYS B 1 148 ? 13.117 13.875 -4.465 1 97.88 148 LYS B O 1
ATOM 4181 N N . SER B 1 149 ? 13.719 15.914 -5.031 1 98.56 149 SER B N 1
ATOM 4182 C CA . SER B 1 149 ? 13.828 16.406 -3.662 1 98.56 149 SER B CA 1
ATOM 4183 C C . SER B 1 149 ? 13.141 17.766 -3.504 1 98.56 149 SER B C 1
ATOM 4185 O O . SER B 1 149 ? 12.961 18.484 -4.48 1 98.56 149 SER B O 1
ATOM 4187 N N . LEU B 1 150 ? 12.734 18.094 -2.32 1 98.69 150 LEU B N 1
ATOM 4188 C CA . LEU B 1 150 ? 12.102 19.375 -2.012 1 98.69 150 LEU B CA 1
ATOM 4189 C C . LEU B 1 150 ? 13 20.219 -1.117 1 98.69 150 LEU B C 1
ATOM 4191 O O . LEU B 1 150 ? 13.766 19.688 -0.314 1 98.69 150 LEU B O 1
ATOM 4195 N N . PRO B 1 151 ? 12.859 21.578 -1.283 1 98.31 151 PRO B N 1
ATOM 4196 C CA . PRO B 1 151 ? 13.477 22.406 -0.237 1 98.31 151 PRO B CA 1
ATOM 4197 C C . PRO B 1 151 ? 13.023 22.016 1.166 1 98.31 151 PRO B C 1
ATOM 4199 O O . PRO B 1 151 ? 11.828 21.812 1.396 1 98.31 151 PRO B O 1
ATOM 4202 N N . CYS B 1 152 ? 13.961 21.844 2.004 1 98.5 152 CYS B N 1
ATOM 4203 C CA . CYS B 1 152 ? 13.703 21.344 3.35 1 98.5 152 CYS B CA 1
ATOM 4204 C C . CYS B 1 152 ? 14.562 22.078 4.375 1 98.5 152 CYS B C 1
ATOM 4206 O O . CYS B 1 152 ? 15.781 22.156 4.234 1 98.5 152 CYS B O 1
ATOM 4208 N N . PHE B 1 153 ? 13.914 22.672 5.387 1 97.81 153 PHE B N 1
ATOM 4209 C CA . PHE B 1 153 ? 14.617 23.453 6.398 1 97.81 153 PHE B CA 1
ATOM 4210 C C . PHE B 1 153 ? 14.094 23.125 7.793 1 97.81 153 PHE B C 1
ATOM 4212 O O . PHE B 1 153 ? 12.906 22.844 7.969 1 97.81 153 PHE B O 1
ATOM 4219 N N . GLU B 1 154 ? 15.016 23.141 8.719 1 98.06 154 GLU B N 1
ATOM 4220 C CA . GLU B 1 154 ? 14.648 23 10.125 1 98.06 154 GLU B CA 1
ATOM 4221 C C . GLU B 1 154 ? 14.656 24.359 10.82 1 98.06 154 GLU B C 1
ATOM 4223 O O . GLU B 1 154 ? 15.664 25.062 10.812 1 98.06 154 GLU B O 1
ATOM 4228 N N . GLN B 1 155 ? 13.523 24.719 11.383 1 97.25 155 GLN B N 1
ATOM 4229 C CA . GLN B 1 155 ? 13.398 26 12.062 1 97.25 155 GLN B CA 1
ATOM 4230 C C . GLN B 1 155 ? 12.461 25.891 13.266 1 97.25 155 GLN B C 1
ATOM 4232 O O . GLN B 1 155 ? 11.359 25.359 13.148 1 97.25 155 GLN B O 1
ATOM 4237 N N . GLU B 1 156 ? 12.914 26.406 14.383 1 96.31 156 GLU B N 1
ATOM 4238 C CA . GLU B 1 156 ? 12.102 26.578 15.586 1 96.31 156 GLU B CA 1
ATOM 4239 C C . GLU B 1 156 ? 11.414 25.266 15.969 1 96.31 156 GLU B C 1
ATOM 4241 O O . GLU B 1 156 ? 10.219 25.25 16.266 1 96.31 156 GLU B O 1
ATOM 4246 N N . GLY B 1 157 ? 12.109 24.203 15.82 1 97.5 157 GLY B N 1
ATOM 4247 C CA . GLY B 1 157 ? 11.656 22.922 16.312 1 97.5 157 GLY B CA 1
ATOM 4248 C C . GLY B 1 157 ? 10.766 22.188 15.328 1 97.5 157 GLY B C 1
ATOM 4249 O O . GLY B 1 157 ? 10.125 21.188 15.68 1 97.5 157 GLY B O 1
ATOM 4250 N N . MET B 1 158 ? 10.719 22.625 14.125 1 98.44 158 MET B N 1
ATOM 4251 C CA . MET B 1 158 ? 9.898 21.984 13.102 1 98.44 158 MET B CA 1
ATOM 4252 C C . MET B 1 158 ? 10.68 21.828 11.797 1 98.44 158 MET B C 1
ATOM 4254 O O . MET B 1 158 ? 11.625 22.578 11.539 1 98.44 158 MET B O 1
ATOM 4258 N N . ILE B 1 159 ? 10.328 20.844 11.031 1 98.69 159 ILE B N 1
ATOM 4259 C CA . ILE B 1 159 ? 10.875 20.609 9.695 1 98.69 159 ILE B CA 1
ATOM 4260 C C . ILE B 1 159 ? 9.898 21.125 8.641 1 98.69 159 ILE B C 1
ATOM 4262 O O . ILE B 1 159 ? 8.734 20.734 8.625 1 98.69 159 ILE B O 1
ATOM 4266 N N . TRP B 1 160 ? 10.398 22.031 7.797 1 98.81 160 TRP B N 1
ATOM 4267 C CA . TRP B 1 160 ? 9.578 22.719 6.797 1 98.81 160 TRP B CA 1
ATOM 4268 C C . TRP B 1 160 ? 9.961 22.281 5.387 1 98.81 160 TRP B C 1
ATOM 4270 O O . TRP B 1 160 ? 11.141 22.078 5.094 1 98.81 160 TRP B O 1
ATOM 4280 N N . ILE B 1 161 ? 8.969 22.172 4.496 1 98.81 161 ILE B N 1
ATOM 4281 C CA . ILE B 1 161 ? 9.25 21.906 3.088 1 98.81 161 ILE B CA 1
ATOM 4282 C C . ILE B 1 161 ? 8.5 22.922 2.219 1 98.81 161 ILE B C 1
ATOM 4284 O O . ILE B 1 161 ? 7.602 23.609 2.697 1 98.81 161 ILE B O 1
ATOM 4288 N N . TRP B 1 162 ? 8.867 23.047 1.019 1 98.69 162 TRP B N 1
ATOM 4289 C CA . TRP B 1 162 ? 8.219 23.828 -0.034 1 98.69 162 TRP B CA 1
ATOM 4290 C C . TRP B 1 162 ? 7.883 22.938 -1.231 1 98.69 162 TRP B C 1
ATOM 4292 O O . TRP B 1 162 ? 8.734 22.688 -2.088 1 98.69 162 TRP B O 1
ATOM 4302 N N . PRO B 1 163 ? 6.68 22.469 -1.339 1 98.31 163 PRO B N 1
ATOM 4303 C CA . PRO B 1 163 ? 6.32 21.531 -2.4 1 98.31 163 PRO B CA 1
ATOM 4304 C C . PRO B 1 163 ? 5.953 22.219 -3.709 1 98.31 163 PRO B C 1
ATOM 4306 O O . PRO B 1 163 ? 5.715 21.547 -4.719 1 98.31 163 PRO B O 1
ATOM 4309 N N . GLY B 1 164 ? 5.902 23.516 -3.732 1 97.69 164 GLY B N 1
ATOM 4310 C CA . GLY B 1 164 ? 5.449 24.25 -4.895 1 97.69 164 GLY B CA 1
ATOM 4311 C C . GLY B 1 164 ? 6.496 24.359 -5.984 1 97.69 164 GLY B C 1
ATOM 4312 O O . GLY B 1 164 ? 7.648 23.969 -5.785 1 97.69 164 GLY B O 1
ATOM 4313 N N . ASP B 1 165 ? 6.082 24.828 -7.125 1 95.56 165 ASP B N 1
ATOM 4314 C CA . ASP B 1 165 ? 6.949 24.922 -8.297 1 95.56 165 ASP B CA 1
ATOM 4315 C C . ASP B 1 165 ? 7.547 26.328 -8.422 1 95.56 165 ASP B C 1
ATOM 4317 O O . ASP B 1 165 ? 8.453 26.562 -9.227 1 95.56 165 ASP B O 1
ATOM 4321 N N . GLU B 1 166 ? 7.07 27.266 -7.652 1 96.12 166 GLU B N 1
ATOM 4322 C CA . GLU B 1 166 ? 7.672 28.594 -7.594 1 96.12 166 GLU B CA 1
ATOM 4323 C C . GLU B 1 166 ? 8.82 28.625 -6.594 1 96.12 166 GLU B C 1
ATOM 4325 O O . GLU B 1 166 ? 8.93 27.75 -5.727 1 96.12 166 GLU B O 1
ATOM 4330 N N . PRO B 1 167 ? 9.656 29.594 -6.793 1 96.56 167 PRO B N 1
ATOM 4331 C CA . PRO B 1 167 ? 10.719 29.703 -5.789 1 96.56 167 PRO B CA 1
ATOM 4332 C C . PRO B 1 167 ? 10.172 29.922 -4.379 1 96.56 167 PRO B C 1
ATOM 4334 O O . PRO B 1 167 ? 9.195 30.641 -4.188 1 96.56 167 PRO B O 1
ATOM 4337 N N . PRO B 1 168 ? 10.766 29.266 -3.482 1 96.88 168 PRO B N 1
ATOM 4338 C CA . PRO B 1 168 ? 10.305 29.438 -2.102 1 96.88 168 PRO B CA 1
ATOM 4339 C C . PRO B 1 168 ? 10.461 30.875 -1.598 1 96.88 168 PRO B C 1
ATOM 4341 O O . PRO B 1 168 ? 11.406 31.562 -1.982 1 96.88 168 PRO B O 1
ATOM 4344 N N . THR B 1 169 ? 9.547 31.234 -0.743 1 94.94 169 THR B N 1
ATOM 4345 C CA . THR B 1 169 ? 9.703 32.531 -0.086 1 94.94 169 THR B CA 1
ATOM 4346 C C . THR B 1 169 ? 10.906 32.5 0.854 1 94.94 169 THR B C 1
ATOM 4348 O O . THR B 1 169 ? 11.258 31.469 1.403 1 94.94 169 THR B O 1
ATOM 4351 N N . ALA B 1 170 ? 11.43 33.562 1.079 1 90.88 170 ALA B N 1
ATOM 4352 C CA . ALA B 1 170 ? 12.656 33.688 1.851 1 90.88 170 ALA B CA 1
ATOM 4353 C C . ALA B 1 170 ? 12.406 33.469 3.336 1 90.88 170 ALA B C 1
ATOM 4355 O O . ALA B 1 170 ? 13.281 32.969 4.055 1 90.88 170 ALA B O 1
ATOM 4356 N N . THR B 1 171 ? 11.234 33.844 3.725 1 93.81 171 THR B N 1
ATOM 4357 C CA . THR B 1 171 ? 10.969 33.781 5.156 1 93.81 171 THR B CA 1
ATOM 4358 C C . THR B 1 171 ? 10.023 32.625 5.48 1 93.81 171 THR B C 1
ATOM 4360 O O . THR B 1 171 ? 8.992 32.469 4.828 1 93.81 171 THR B O 1
ATOM 4363 N N . ILE B 1 172 ? 10.398 31.844 6.469 1 95.69 172 ILE B N 1
ATOM 4364 C CA . ILE B 1 172 ? 9.547 30.812 7.051 1 95.69 172 ILE B CA 1
ATOM 4365 C C . ILE B 1 172 ? 8.758 31.406 8.227 1 95.69 172 ILE B C 1
ATOM 4367 O O . ILE B 1 172 ? 9.328 32.094 9.086 1 95.69 172 ILE B O 1
ATOM 4371 N N . PRO B 1 173 ? 7.48 31.188 8.234 1 94.38 173 PRO B N 1
ATOM 4372 C CA . PRO B 1 173 ? 6.672 31.75 9.32 1 94.38 173 PRO B CA 1
ATOM 4373 C C . PRO B 1 173 ? 7.129 31.281 10.695 1 94.38 173 PRO B C 1
ATOM 4375 O O . PRO B 1 173 ? 7.602 30.141 10.844 1 94.38 173 PRO B O 1
ATOM 4378 N N . CYS B 1 174 ? 6.984 32.156 11.68 1 95.25 174 CYS B N 1
ATOM 4379 C CA . CYS B 1 174 ? 7.242 31.797 13.062 1 95.25 174 CYS B CA 1
ATOM 4380 C C . CYS B 1 174 ? 5.996 31.203 13.711 1 95.25 174 CYS B C 1
ATOM 4382 O O . CYS B 1 174 ? 4.934 31.828 13.711 1 95.25 174 CYS B O 1
ATOM 4384 N N . LEU B 1 175 ? 6.172 30.016 14.25 1 96.69 175 LEU B N 1
ATOM 4385 C CA . LEU B 1 175 ? 5.023 29.359 14.867 1 96.69 175 LEU B CA 1
ATOM 4386 C C . LEU B 1 175 ? 5.277 29.109 16.359 1 96.69 175 LEU B C 1
ATOM 4388 O O . LEU B 1 175 ? 4.57 28.328 16.984 1 96.69 175 LEU B O 1
ATOM 4392 N N . LEU B 1 176 ? 6.242 29.75 16.891 1 96.38 176 LEU B N 1
ATOM 4393 C CA . LEU B 1 176 ? 6.492 29.625 18.328 1 96.38 176 LEU B CA 1
ATOM 4394 C C . LEU B 1 176 ? 5.32 30.188 19.141 1 96.38 176 LEU B C 1
ATOM 4396 O O . LEU B 1 176 ? 4.695 31.172 18.719 1 96.38 176 LEU B O 1
ATOM 4400 N N . PRO B 1 177 ? 5.121 29.562 20.266 1 97 177 PRO B N 1
ATOM 4401 C CA . PRO B 1 177 ? 4.105 30.156 21.141 1 97 177 PRO B CA 1
ATOM 4402 C C . PRO B 1 177 ? 4.52 31.531 21.656 1 97 177 PRO B C 1
ATOM 4404 O O . PRO B 1 177 ? 5.699 31.891 21.609 1 97 177 PRO B O 1
ATOM 4407 N N . PRO B 1 178 ? 3.498 32.281 22.125 1 95.12 178 PRO B N 1
ATOM 4408 C CA . PRO B 1 178 ? 3.828 33.594 22.688 1 95.12 178 PRO B CA 1
ATOM 4409 C C . PRO B 1 178 ? 4.77 33.5 23.891 1 95.12 178 PRO B C 1
ATOM 4411 O O . PRO B 1 178 ? 4.93 32.406 24.469 1 95.12 178 PRO B O 1
ATOM 4414 N N . SER B 1 179 ? 5.398 34.656 24.156 1 94.81 179 SER B N 1
ATOM 4415 C CA . SER B 1 179 ? 6.293 34.688 25.312 1 94.81 179 SER B CA 1
ATOM 4416 C C . SER B 1 179 ? 5.574 34.25 26.594 1 94.81 179 SER B C 1
ATOM 4418 O O . SER B 1 179 ? 4.418 34.625 26.812 1 94.81 179 SER B O 1
ATOM 4420 N N . GLY B 1 180 ? 6.25 33.531 27.391 1 94.56 180 GLY B N 1
ATOM 4421 C CA . GLY B 1 180 ? 5.688 33.094 28.672 1 94.56 180 GLY B CA 1
ATOM 4422 C C . GLY B 1 180 ? 5.074 31.688 28.594 1 94.56 180 GLY B C 1
ATOM 4423 O O . GLY B 1 180 ? 4.793 31.078 29.625 1 94.56 180 GLY B O 1
ATOM 4424 N N . PHE B 1 181 ? 4.883 31.25 27.453 1 96.44 181 PHE B N 1
ATOM 4425 C CA . PHE B 1 181 ? 4.305 29.922 27.281 1 96.44 181 PHE B CA 1
ATOM 4426 C C . PHE B 1 181 ? 5.402 28.859 27.172 1 96.44 181 PHE B C 1
ATOM 4428 O O . PHE B 1 181 ? 6.477 29.141 26.641 1 96.44 181 PHE B O 1
ATOM 4435 N N . GLU B 1 182 ? 5.035 27.703 27.641 1 95.69 182 GLU B N 1
ATOM 4436 C CA . GLU B 1 182 ? 5.906 26.531 27.484 1 95.69 182 GLU B CA 1
ATOM 4437 C C . GLU B 1 182 ? 5.199 25.406 26.75 1 95.69 182 GLU B C 1
ATOM 4439 O O . GLU B 1 182 ? 4.027 25.125 27.016 1 95.69 182 GLU B O 1
ATOM 4444 N N . ILE B 1 183 ? 5.98 24.781 25.875 1 95.5 183 ILE B N 1
ATOM 4445 C CA . ILE B 1 183 ? 5.426 23.688 25.094 1 95.5 183 ILE B CA 1
ATOM 4446 C C . ILE B 1 183 ? 5.309 22.438 25.969 1 95.5 183 ILE B C 1
ATOM 4448 O O . ILE B 1 183 ? 6.289 22.016 26.578 1 95.5 183 ILE B O 1
ATOM 4452 N N . HIS B 1 184 ? 4.16 21.875 25.984 1 94.38 184 HIS B N 1
ATOM 4453 C CA . HIS B 1 184 ? 3.922 20.719 26.828 1 94.38 184 HIS B CA 1
ATOM 4454 C C . HIS B 1 184 ? 3.723 19.453 25.984 1 94.38 184 HIS B C 1
ATOM 4456 O O . HIS B 1 184 ? 3.998 18.344 26.453 1 94.38 184 HIS B O 1
ATOM 4462 N N . ALA B 1 185 ? 3.23 19.609 24.797 1 94.81 185 ALA B N 1
ATOM 4463 C CA . ALA B 1 185 ? 2.977 18.438 23.953 1 94.81 185 ALA B CA 1
ATOM 4464 C C . ALA B 1 185 ? 3.125 18.781 22.484 1 94.81 185 ALA B C 1
ATOM 4466 O O . ALA B 1 185 ? 2.734 19.875 22.047 1 94.81 185 ALA B O 1
ATOM 4467 N N . GLU B 1 186 ? 3.664 17.906 21.75 1 96.38 186 GLU B N 1
ATOM 4468 C CA . GLU B 1 186 ? 3.746 17.891 20.297 1 96.38 186 GLU B CA 1
ATOM 4469 C C . GLU B 1 186 ? 3.332 16.547 19.734 1 96.38 186 GLU B C 1
ATOM 4471 O O . GLU B 1 186 ? 3.979 15.523 20 1 96.38 186 GLU B O 1
ATOM 4476 N N . ILE B 1 187 ? 2.279 16.578 18.953 1 96.62 187 ILE B N 1
ATOM 4477 C CA . ILE B 1 187 ? 1.664 15.328 18.5 1 96.62 187 ILE B CA 1
ATOM 4478 C C . ILE B 1 187 ? 1.431 15.375 17 1 96.62 187 ILE B C 1
ATOM 4480 O O . ILE B 1 187 ? 1.01 16.406 16.453 1 96.62 187 ILE B O 1
ATOM 4484 N N . VAL B 1 188 ? 1.699 14.281 16.312 1 97.5 188 VAL B N 1
ATOM 4485 C CA . VAL B 1 188 ? 1.391 14.148 14.883 1 97.5 188 VAL B CA 1
ATOM 4486 C C . VAL B 1 188 ? 0.359 13.039 14.68 1 97.5 188 VAL B C 1
ATOM 4488 O O . VAL B 1 188 ? 0.482 11.953 15.25 1 97.5 188 VAL B O 1
ATOM 4491 N N . MET B 1 189 ? -0.674 13.328 13.883 1 97.12 189 MET B N 1
ATOM 4492 C CA . MET B 1 189 ? -1.734 12.367 13.594 1 97.12 189 MET B CA 1
ATOM 4493 C C . MET B 1 189 ? -2.096 12.383 12.109 1 97.12 189 MET B C 1
ATOM 4495 O O . MET B 1 189 ? -2.016 13.43 11.461 1 97.12 189 MET B O 1
ATOM 4499 N N . GLU B 1 190 ? -2.471 11.219 11.609 1 97.69 190 GLU B N 1
ATOM 4500 C CA . GLU B 1 190 ? -3.057 11.094 10.273 1 97.69 190 GLU B CA 1
ATOM 4501 C C . GLU B 1 190 ? -4.574 10.945 10.352 1 97.69 190 GLU B C 1
ATOM 4503 O O . GLU B 1 190 ? -5.082 10.008 10.961 1 97.69 190 GLU B O 1
ATOM 4508 N N . LEU B 1 191 ? -5.242 11.867 9.75 1 98.12 191 LEU B N 1
ATOM 4509 C CA . LEU B 1 191 ? -6.699 11.883 9.852 1 98.12 191 LEU B CA 1
ATOM 4510 C C . LEU B 1 191 ? -7.336 11.609 8.492 1 98.12 191 LEU B C 1
ATOM 4512 O O . LEU B 1 191 ? -6.914 12.172 7.477 1 98.12 191 LEU B O 1
ATOM 4516 N N . PRO B 1 192 ? -8.391 10.758 8.391 1 97.81 192 PRO B N 1
ATOM 4517 C CA . PRO B 1 192 ? -9.016 10.359 7.125 1 97.81 192 PRO B CA 1
ATOM 4518 C C . PRO B 1 192 ? -10.062 11.352 6.641 1 97.81 192 PRO B C 1
ATOM 4520 O O . PRO B 1 192 ? -11.164 10.953 6.254 1 97.81 192 PRO B O 1
ATOM 4523 N N . ILE B 1 193 ? -9.703 12.594 6.598 1 97.31 193 ILE B N 1
ATOM 4524 C CA . ILE B 1 193 ? -10.641 13.617 6.129 1 97.31 193 ILE B CA 1
ATOM 4525 C C . ILE B 1 193 ? -9.898 14.641 5.281 1 97.31 193 ILE B C 1
ATOM 4527 O O . ILE B 1 193 ? -8.672 14.773 5.383 1 97.31 193 ILE B O 1
ATOM 4531 N N . GLU B 1 194 ? -10.68 15.344 4.441 1 97 194 GLU B N 1
ATOM 4532 C CA . GLU B 1 194 ? -10.148 16.438 3.633 1 97 194 GLU B CA 1
ATOM 4533 C C . GLU B 1 194 ? -9.703 17.594 4.504 1 97 194 GLU B C 1
ATOM 4535 O O . GLU B 1 194 ? -10.367 17.938 5.484 1 97 194 GLU B O 1
ATOM 4540 N N . HIS B 1 195 ? -8.57 18.188 4.199 1 97.31 195 HIS B N 1
ATOM 4541 C CA . HIS B 1 195 ? -7.953 19.141 5.117 1 97.31 195 HIS B CA 1
ATOM 4542 C C . HIS B 1 195 ? -8.828 20.359 5.309 1 97.31 195 HIS B C 1
ATOM 4544 O O . HIS B 1 195 ? -8.883 20.938 6.402 1 97.31 195 HIS B O 1
ATOM 4550 N N . GLY B 1 196 ? -9.547 20.781 4.273 1 97.25 196 GLY B N 1
ATOM 4551 C CA . GLY B 1 196 ? -10.43 21.938 4.41 1 97.25 196 GLY B CA 1
ATOM 4552 C C . GLY B 1 196 ? -11.555 21.703 5.406 1 97.25 196 GLY B C 1
ATOM 4553 O O . GLY B 1 196 ? -11.945 22.625 6.125 1 97.25 196 GLY B O 1
ATOM 4554 N N . LEU B 1 197 ? -12.062 20.531 5.418 1 97.56 197 LEU B N 1
ATOM 4555 C CA . LEU B 1 197 ? -13.117 20.203 6.371 1 97.56 197 LEU B CA 1
ATOM 4556 C C . LEU B 1 197 ? -12.602 20.266 7.801 1 97.56 197 LEU B C 1
ATOM 4558 O O . LEU B 1 197 ? -13.312 20.719 8.703 1 97.56 197 LEU B O 1
ATOM 4562 N N . LEU B 1 198 ? -11.406 19.781 7.98 1 98.25 198 LEU B N 1
ATOM 4563 C CA . LEU B 1 198 ? -10.812 19.875 9.305 1 98.25 198 LEU B CA 1
ATOM 4564 C C . LEU B 1 198 ? -10.648 21.328 9.727 1 98.25 198 LEU B C 1
ATOM 4566 O O . LEU B 1 198 ? -10.969 21.688 10.859 1 98.25 198 LEU B O 1
ATOM 4570 N N . LEU B 1 199 ? -10.148 22.156 8.812 1 98.31 199 LEU B N 1
ATOM 4571 C CA . LEU B 1 199 ? -9.992 23.578 9.086 1 98.31 199 LEU B CA 1
ATOM 4572 C C . LEU B 1 199 ? -11.336 24.219 9.43 1 98.31 199 LEU B C 1
ATOM 4574 O O . LEU B 1 199 ? -11.438 24.984 10.391 1 98.31 199 LEU B O 1
ATOM 4578 N N . ASP B 1 200 ? -12.336 23.844 8.672 1 97.44 200 ASP B N 1
ATOM 4579 C CA . ASP B 1 200 ? -13.68 24.344 8.945 1 97.44 200 ASP B CA 1
ATOM 4580 C C . ASP B 1 200 ? -14.102 24.031 10.375 1 97.44 200 ASP B C 1
ATOM 4582 O O . ASP B 1 200 ? -14.672 24.891 11.062 1 97.44 200 ASP B O 1
ATOM 4586 N N . ASN B 1 201 ? -13.82 22.875 10.75 1 97.56 201 ASN B N 1
ATOM 4587 C CA . ASN B 1 201 ? -14.211 22.422 12.078 1 97.56 201 ASN B CA 1
ATOM 4588 C C . ASN B 1 201 ? -13.422 23.156 13.172 1 97.56 201 ASN B C 1
ATOM 4590 O O . ASN B 1 201 ? -14 23.625 14.156 1 97.56 201 ASN B O 1
ATOM 4594 N N . LEU B 1 202 ? -12.156 23.266 12.977 1 97.56 202 LEU B N 1
ATOM 4595 C CA . LEU B 1 202 ? -11.273 23.859 13.984 1 97.56 202 LEU B CA 1
ATOM 4596 C C . LEU B 1 202 ? -11.547 25.344 14.148 1 97.56 202 LEU B C 1
ATOM 4598 O O . LEU B 1 202 ? -11.398 25.891 15.242 1 97.56 202 LEU B O 1
ATOM 4602 N N . LEU B 1 203 ? -11.945 25.938 13.078 1 97.12 203 LEU B N 1
ATOM 4603 C CA . LEU B 1 203 ? -12.156 27.391 13.086 1 97.12 203 LEU B CA 1
ATOM 4604 C C . LEU B 1 203 ? -13.539 27.719 13.648 1 97.12 203 LEU B C 1
ATOM 4606 O O . LEU B 1 203 ? -13.898 28.906 13.742 1 97.12 203 LEU B O 1
ATOM 4610 N N . ASP B 1 204 ? -14.273 26.719 14.023 1 94.69 204 ASP B N 1
ATOM 4611 C CA . ASP B 1 204 ? -15.617 26.891 14.562 1 94.69 204 ASP B CA 1
ATOM 4612 C C . ASP B 1 204 ? -15.703 26.406 16.016 1 94.69 204 ASP B C 1
ATOM 4614 O O . ASP B 1 204 ? -15.93 25.219 16.266 1 94.69 204 ASP B O 1
ATOM 4618 N N . LEU B 1 205 ? -15.711 27.359 16.891 1 91.19 205 LEU B N 1
ATOM 4619 C CA . LEU B 1 205 ? -15.75 26.984 18.297 1 91.19 205 LEU B CA 1
ATOM 4620 C C . LEU B 1 205 ? -17.188 26.953 18.812 1 91.19 205 LEU B C 1
ATOM 4622 O O . LEU B 1 205 ? -17.453 26.422 19.891 1 91.19 205 LEU B O 1
ATOM 4626 N N . ALA B 1 206 ? -18.094 27.422 18.094 1 91.25 206 ALA B N 1
ATOM 4627 C CA . ALA B 1 206 ? -19.484 27.484 18.531 1 91.25 206 ALA B CA 1
ATOM 4628 C C . ALA B 1 206 ? -20.062 26.094 18.734 1 91.25 206 ALA B C 1
ATOM 4630 O O . ALA B 1 206 ? -21.047 25.922 19.453 1 91.25 206 ALA B O 1
ATOM 4631 N N . HIS B 1 207 ? -19.422 25.109 18.203 1 94.06 207 HIS B N 1
ATOM 4632 C CA . HIS B 1 207 ? -19.984 23.766 18.312 1 94.06 207 HIS B CA 1
ATOM 4633 C C . HIS B 1 207 ? -19.578 23.109 19.625 1 94.06 207 HIS B C 1
ATOM 4635 O O . HIS B 1 207 ? -20.109 22.062 19.984 1 94.06 207 HIS B O 1
ATOM 4641 N N . ALA B 1 208 ? -18.734 23.656 20.391 1 90.88 208 ALA B N 1
ATOM 4642 C CA . ALA B 1 208 ? -18.078 23.031 21.531 1 90.88 208 ALA B CA 1
ATOM 4643 C C . ALA B 1 208 ? -19.094 22.531 22.547 1 90.88 208 ALA B C 1
ATOM 4645 O O . ALA B 1 208 ? -19.031 21.391 23 1 90.88 208 ALA B O 1
ATOM 4646 N N . PRO B 1 209 ? -20.125 23.312 22.891 1 89.81 209 PRO B N 1
ATOM 4647 C CA . PRO B 1 209 ? -21.078 22.875 23.922 1 89.81 209 PRO B CA 1
ATOM 4648 C C . PRO B 1 209 ? -21.891 21.656 23.484 1 89.81 209 PRO B C 1
ATOM 4650 O O . PRO B 1 209 ? -22.484 20.984 24.328 1 89.81 209 PRO B O 1
ATOM 4653 N N . PHE B 1 210 ? -21.891 21.375 22.234 1 92.38 210 PHE B N 1
ATOM 4654 C CA . PHE B 1 210 ? -22.719 20.297 21.719 1 92.38 210 PHE B CA 1
ATOM 4655 C C . PHE B 1 210 ? -21.859 19.062 21.422 1 92.38 210 PHE B C 1
ATOM 4657 O O . PHE B 1 210 ? -22.281 17.938 21.625 1 92.38 210 PHE B O 1
ATOM 4664 N N . THR B 1 211 ? -20.641 19.281 20.938 1 92.44 211 THR B N 1
ATOM 4665 C CA . THR B 1 211 ? -19.781 18.219 20.438 1 92.44 211 THR B CA 1
ATOM 4666 C C . THR B 1 211 ? -18.891 17.688 21.547 1 92.44 211 THR B C 1
ATOM 4668 O O . THR B 1 211 ? -18.609 16.484 21.594 1 92.44 211 THR B O 1
ATOM 4671 N N . HIS B 1 212 ? -18.453 18.5 22.422 1 91.12 212 HIS B N 1
ATOM 4672 C CA . HIS B 1 212 ? -17.438 18.141 23.391 1 91.12 212 HIS B CA 1
ATOM 4673 C C . HIS B 1 212 ? -18.031 18.016 24.797 1 91.12 212 HIS B C 1
ATOM 4675 O O . HIS B 1 212 ? -17.438 18.5 25.766 1 91.12 212 HIS B O 1
ATOM 4681 N N . THR B 1 213 ? -19.078 17.359 24.906 1 87.31 213 THR B N 1
ATOM 4682 C CA . THR B 1 213 ? -19.828 17.25 26.156 1 87.31 213 THR B CA 1
ATOM 4683 C C . THR B 1 213 ? -19.141 16.266 27.109 1 87.31 213 THR B C 1
ATOM 4685 O O . THR B 1 213 ? -19.438 16.25 28.297 1 87.31 213 THR B O 1
ATOM 4688 N N . SER B 1 214 ? -18.266 15.508 26.641 1 85.25 214 SER B N 1
ATOM 4689 C CA . SER B 1 214 ? -17.609 14.516 27.484 1 85.25 214 SER B CA 1
ATOM 4690 C C . SER B 1 214 ? -16.172 14.93 27.781 1 85.25 214 SER B C 1
ATOM 4692 O O . SER B 1 214 ? -15.445 14.219 28.484 1 85.25 214 SER B O 1
ATOM 4694 N N . THR B 1 215 ? -15.773 16.047 27.281 1 87.12 215 THR B N 1
ATOM 4695 C CA . THR B 1 215 ? -14.383 16.469 27.453 1 87.12 215 THR B CA 1
ATOM 4696 C C . THR B 1 215 ? -14.305 17.875 28.016 1 87.12 215 THR B C 1
ATOM 4698 O O . THR B 1 215 ? -14.672 18.125 29.172 1 87.12 215 THR B O 1
ATOM 4701 N N . PHE B 1 216 ? -13.742 18.812 27.219 1 76.94 216 PHE B N 1
ATOM 4702 C CA . PHE B 1 216 ? -13.352 20.078 27.828 1 76.94 216 PHE B CA 1
ATOM 4703 C C . PHE B 1 216 ? -14.57 20.969 28.016 1 76.94 216 PHE B C 1
ATOM 4705 O O . PHE B 1 216 ? -14.547 21.875 28.859 1 76.94 216 PHE B O 1
ATOM 4712 N N . ALA B 1 217 ? -15.578 20.766 27.25 1 72.94 217 ALA B N 1
ATOM 4713 C CA . ALA B 1 217 ? -16.75 21.641 27.359 1 72.94 217 ALA B CA 1
ATOM 4714 C C . ALA B 1 217 ? -17.844 21 28.188 1 72.94 217 ALA B C 1
ATOM 4716 O O . ALA B 1 217 ? -19.016 21.375 28.094 1 72.94 217 ALA B O 1
ATOM 4717 N N . LYS B 1 218 ? -17.469 20.031 28.859 1 77.81 218 LYS B N 1
ATOM 4718 C CA . LYS B 1 218 ? -18.453 19.406 29.734 1 77.81 218 LYS B CA 1
ATOM 4719 C C . LYS B 1 218 ? -19.062 20.438 30.688 1 77.81 218 LYS B C 1
ATOM 4721 O O . LYS B 1 218 ? -18.344 21.141 31.391 1 77.81 218 LYS B O 1
ATOM 4726 N N . GLY B 1 219 ? -20.375 20.641 30.547 1 76.62 219 GLY B N 1
ATOM 4727 C CA . GLY B 1 219 ? -21.078 21.5 31.469 1 76.62 219 GLY B CA 1
ATOM 4728 C C . GLY B 1 219 ? -21.156 22.938 31 1 76.62 219 GLY B C 1
ATOM 4729 O O . GLY B 1 219 ? -21.719 23.797 31.703 1 76.62 219 GLY B O 1
ATOM 4730 N N . TRP B 1 220 ? -20.562 23.234 29.859 1 78.88 220 TRP B N 1
ATOM 4731 C CA . TRP B 1 220 ? -20.672 24.594 29.344 1 78.88 220 TRP B CA 1
ATOM 4732 C C . TRP B 1 220 ? -22.141 24.953 29.062 1 78.88 220 TRP B C 1
ATOM 4734 O O . TRP B 1 220 ? -22.906 24.125 28.578 1 78.88 220 TRP B O 1
ATOM 4744 N N . SER B 1 221 ? -22.422 26.141 29.391 1 82.5 221 SER B N 1
ATOM 4745 C CA . SER B 1 221 ? -23.734 26.641 29 1 82.5 221 SER B CA 1
ATOM 4746 C C . SER B 1 221 ? -23.766 27.031 27.516 1 82.5 221 SER B C 1
ATOM 4748 O O . SER B 1 221 ? -22.719 27.359 26.938 1 82.5 221 SER B O 1
ATOM 4750 N N . VAL B 1 222 ? -24.938 26.984 26.969 1 87.12 222 VAL B N 1
ATOM 4751 C CA . VAL B 1 222 ? -25.125 27.406 25.578 1 87.12 222 VAL B CA 1
ATOM 4752 C C . VAL B 1 222 ? -25.562 28.875 25.547 1 87.12 222 VAL B C 1
ATOM 4754 O O . VAL B 1 222 ? -26.672 29.203 25.938 1 87.12 222 VAL B O 1
ATOM 4757 N N . PRO B 1 223 ? -24.734 29.672 25.031 1 86.81 223 PRO B N 1
ATOM 4758 C CA . PRO B 1 223 ? -25.109 31.094 24.984 1 86.81 223 PRO B CA 1
ATOM 4759 C C . PRO B 1 223 ? -26.234 31.375 23.984 1 86.81 223 PRO B C 1
ATOM 4761 O O . PRO B 1 223 ? -26.422 30.609 23.031 1 86.81 223 PRO B O 1
ATOM 4764 N N . SER B 1 224 ? -26.922 32.469 24.203 1 88.12 224 SER B N 1
ATOM 4765 C CA . SER B 1 224 ? -28.016 32.844 23.312 1 88.12 224 SER B CA 1
ATOM 4766 C C . SER B 1 224 ? -27.484 33.312 21.953 1 88.12 224 SER B C 1
ATOM 4768 O O . SER B 1 224 ? -28.156 33.125 20.938 1 88.12 224 SER B O 1
ATOM 4770 N N . LEU B 1 225 ? -26.297 33.875 22.078 1 89.94 225 LEU B N 1
ATOM 4771 C CA . LEU B 1 225 ? -25.672 34.375 20.859 1 89.94 225 LEU B CA 1
ATOM 4772 C C . LEU B 1 225 ? -24.156 34.219 20.906 1 89.94 225 LEU B C 1
ATOM 4774 O O . LEU B 1 225 ? -23.531 34.5 21.938 1 89.94 225 LEU B O 1
ATOM 4778 N N . VAL B 1 226 ? -23.656 33.656 19.844 1 89.62 226 VAL B N 1
ATOM 4779 C CA . VAL B 1 226 ? -22.203 33.531 19.703 1 89.62 226 VAL B CA 1
ATOM 4780 C C . VAL B 1 226 ? -21.75 34.219 18.422 1 89.62 226 VAL B C 1
ATOM 4782 O O . VAL B 1 226 ? -22.359 34.062 17.359 1 89.62 226 VAL B O 1
ATOM 4785 N N . LYS B 1 227 ? -20.719 35.062 18.609 1 87.12 227 LYS B N 1
ATOM 4786 C CA . LYS B 1 227 ? -20.172 35.781 17.469 1 87.12 227 LYS B CA 1
ATOM 4787 C C . LYS B 1 227 ? -18.656 35.719 17.438 1 87.12 227 LYS B C 1
ATOM 4789 O O . LYS B 1 227 ? -18 35.562 18.469 1 87.12 227 LYS B O 1
ATOM 4794 N N . PHE B 1 228 ? -18.188 35.75 16.312 1 90.44 228 PHE B N 1
ATOM 4795 C CA . PHE B 1 228 ? -16.75 35.938 16.109 1 90.44 228 PHE B CA 1
ATOM 4796 C C . PHE B 1 228 ? -16.453 37.344 15.656 1 90.44 228 PHE B C 1
ATOM 4798 O O . PHE B 1 228 ? -16.922 37.781 14.609 1 90.44 228 PHE B O 1
ATOM 4805 N N . LEU B 1 229 ? -15.68 38 16.469 1 87.88 229 LEU B N 1
ATOM 4806 C CA . LEU B 1 229 ? -15.352 39.406 16.203 1 87.88 229 LEU B CA 1
ATOM 4807 C C . LEU B 1 229 ? -13.969 39.5 15.57 1 87.88 229 LEU B C 1
ATOM 4809 O O . LEU B 1 229 ? -12.984 39.031 16.125 1 87.88 229 LEU B O 1
ATOM 4813 N N . THR B 1 230 ? -13.844 40.031 14.477 1 86.38 230 THR B N 1
ATOM 4814 C CA . THR B 1 230 ? -12.609 40.156 13.711 1 86.38 230 THR B CA 1
ATOM 4815 C C . THR B 1 230 ? -12.562 41.469 12.969 1 86.38 230 THR B C 1
ATOM 4817 O O . THR B 1 230 ? -13.602 42 12.539 1 86.38 230 THR B O 1
ATOM 4820 N N . PRO B 1 231 ? -11.328 42.031 12.938 1 80.06 231 PRO B N 1
ATOM 4821 C CA . PRO B 1 231 ? -11.227 43.188 12.07 1 80.06 231 PRO B CA 1
ATOM 4822 C C . PRO B 1 231 ? -11.57 42.875 10.617 1 80.06 231 PRO B C 1
ATOM 4824 O O . PRO B 1 231 ? -11.523 41.719 10.203 1 80.06 231 PRO B O 1
ATOM 4827 N N . ALA B 1 232 ? -11.992 43.844 9.938 1 70.81 232 ALA B N 1
ATOM 4828 C CA . ALA B 1 232 ? -12.445 43.719 8.555 1 70.81 232 ALA B CA 1
ATOM 4829 C C . ALA B 1 232 ? -11.398 43 7.699 1 70.81 232 ALA B C 1
ATOM 4831 O O . ALA B 1 232 ? -11.742 42.219 6.812 1 70.81 232 ALA B O 1
ATOM 4832 N N . SER B 1 233 ? -10.266 43.25 8.016 1 71 233 SER B N 1
ATOM 4833 C CA . SER B 1 233 ? -9.242 42.688 7.133 1 71 233 SER B CA 1
ATOM 4834 C C . SER B 1 233 ? -8.43 41.625 7.828 1 71 233 SER B C 1
ATOM 4836 O O . SER B 1 233 ? -7.277 41.375 7.473 1 71 233 SER B O 1
ATOM 4838 N N . GLY B 1 234 ? -9.086 40.969 8.625 1 85 234 GLY B N 1
ATOM 4839 C CA . GLY B 1 234 ? -8.203 40.062 9.352 1 85 234 GLY B CA 1
ATOM 4840 C C . GLY B 1 234 ? -8.672 38.625 9.336 1 85 234 GLY B C 1
ATOM 4841 O O . GLY B 1 234 ? -9.844 38.344 9.07 1 85 234 GLY B O 1
ATOM 4842 N N . LEU B 1 235 ? -7.762 37.719 9.406 1 93.44 235 LEU B N 1
ATOM 4843 C CA . LEU B 1 235 ? -8.008 36.281 9.57 1 93.44 235 LEU B CA 1
ATOM 4844 C C . LEU B 1 235 ? -7.832 35.844 11.023 1 93.44 235 LEU B C 1
ATOM 4846 O O . LEU B 1 235 ? -7.473 34.719 11.305 1 93.44 235 LEU B O 1
ATOM 4850 N N . GLN B 1 236 ? -7.965 36.875 11.914 1 93.12 236 GLN B N 1
ATOM 4851 C CA . GLN B 1 236 ? -7.84 36.656 13.352 1 93.12 236 GLN B CA 1
ATOM 4852 C C . GLN B 1 236 ? -8.898 37.438 14.117 1 93.12 236 GLN B C 1
ATOM 4854 O O . GLN B 1 236 ? -9.383 38.469 13.641 1 93.12 236 GLN B O 1
ATOM 4859 N N . GLY B 1 237 ? -9.242 36.938 15.266 1 92.12 237 GLY B N 1
ATOM 4860 C CA . GLY B 1 237 ? -10.234 37.562 16.109 1 92.12 237 GLY B CA 1
ATOM 4861 C C . GLY B 1 237 ? -10.477 36.844 17.406 1 92.12 237 GLY B C 1
ATOM 4862 O O . GLY B 1 237 ? -9.586 36.156 17.922 1 92.12 237 GLY B O 1
ATOM 4863 N N . TYR B 1 238 ? -11.602 37.219 18.016 1 92.06 238 TYR B N 1
ATOM 4864 C CA . TYR B 1 238 ? -11.93 36.594 19.297 1 92.06 238 TYR B CA 1
ATOM 4865 C C . TYR B 1 238 ? -13.398 36.219 19.359 1 92.06 238 TYR B C 1
ATOM 4867 O O . TYR B 1 238 ? -14.234 36.812 18.672 1 92.06 238 TYR B O 1
ATOM 4875 N N . TRP B 1 239 ? -13.625 35.219 20.125 1 91.12 239 TRP B N 1
ATOM 4876 C CA . TRP B 1 239 ? -14.969 34.688 20.281 1 91.12 239 TRP B CA 1
ATOM 4877 C C . TRP B 1 239 ? -15.703 35.406 21.422 1 91.12 239 TRP B C 1
ATOM 4879 O O . TRP B 1 239 ? -15.133 35.594 22.5 1 91.12 239 TRP B O 1
ATOM 4889 N N . ASP B 1 240 ? -16.828 35.781 21.125 1 87.56 240 ASP B N 1
ATOM 4890 C CA . ASP B 1 240 ? -17.734 36.312 22.125 1 87.56 240 ASP B CA 1
ATOM 4891 C C . ASP B 1 240 ? -18.891 35.375 22.406 1 87.56 240 ASP B C 1
ATOM 4893 O O . ASP B 1 240 ? -19.641 35 21.5 1 87.56 240 ASP B O 1
ATOM 4897 N N . PRO B 1 241 ? -19.203 34.875 23.625 1 87.38 241 PRO B N 1
ATOM 4898 C CA . PRO B 1 241 ? -18.703 35.375 24.906 1 87.38 241 PRO B CA 1
ATOM 4899 C C . PRO B 1 241 ? -17.547 34.531 25.438 1 87.38 241 PRO B C 1
ATOM 4901 O O . PRO B 1 241 ? -17.219 34.594 26.625 1 87.38 241 PRO B O 1
ATOM 4904 N N . TYR B 1 242 ? -16.891 33.75 24.672 1 86.19 242 TYR B N 1
ATOM 4905 C CA . TYR B 1 242 ? -15.844 32.875 25.141 1 86.19 242 TYR B CA 1
ATOM 4906 C C . TYR B 1 242 ? -14.484 33.562 25.156 1 86.19 242 TYR B C 1
ATOM 4908 O O . TYR B 1 242 ? -14.172 34.344 24.25 1 86.19 242 TYR B O 1
ATOM 4916 N N . PRO B 1 243 ? -13.656 33.344 26.219 1 88.81 243 PRO B N 1
ATOM 4917 C CA . PRO B 1 243 ? -12.312 33.906 26.25 1 88.81 243 PRO B CA 1
ATOM 4918 C C . PRO B 1 243 ? -11.336 33.188 25.328 1 88.81 243 PRO B C 1
ATOM 4920 O O . PRO B 1 243 ? -10.336 32.625 25.797 1 88.81 243 PRO B O 1
ATOM 4923 N N . ILE B 1 244 ? -11.602 33.281 24.062 1 91.81 244 ILE B N 1
ATOM 4924 C CA . ILE B 1 244 ? -10.82 32.531 23.078 1 91.81 244 ILE B CA 1
ATOM 4925 C C . ILE B 1 244 ? -10.453 33.438 21.906 1 91.81 244 ILE B C 1
ATOM 4927 O O . ILE B 1 244 ? -11.336 34 21.266 1 91.81 244 ILE B O 1
ATOM 4931 N N . ASP B 1 245 ? -9.211 33.562 21.688 1 93.56 245 ASP B N 1
ATOM 4932 C CA . ASP B 1 245 ? -8.688 34.156 20.469 1 93.56 245 ASP B CA 1
ATOM 4933 C C . ASP B 1 245 ? -8.336 33.094 19.438 1 93.56 245 ASP B C 1
ATOM 4935 O O . ASP B 1 245 ? -7.832 32.031 19.766 1 93.56 245 ASP B O 1
ATOM 4939 N N . MET B 1 246 ? -8.609 33.375 18.203 1 95.62 246 MET B N 1
ATOM 4940 C CA . MET B 1 246 ? -8.359 32.406 17.156 1 95.62 246 MET B CA 1
ATOM 4941 C C . MET B 1 246 ? -7.871 33.094 15.875 1 95.62 246 MET B C 1
ATOM 4943 O O . MET B 1 246 ? -8.219 34.25 15.617 1 95.62 246 MET B O 1
ATOM 4947 N N . GLU B 1 247 ? -7.035 32.406 15.188 1 95.81 247 GLU B N 1
ATOM 4948 C CA . GLU B 1 247 ? -6.441 32.906 13.945 1 95.81 247 GLU B CA 1
ATOM 4949 C C . GLU B 1 247 ? -6.301 31.781 12.914 1 95.81 247 GLU B C 1
ATOM 4951 O O . GLU B 1 247 ? -5.91 30.656 13.25 1 95.81 247 GLU B O 1
ATOM 4956 N N . PHE B 1 248 ? -6.789 32.125 11.711 1 97.25 248 PHE B N 1
ATOM 4957 C CA . PHE B 1 248 ? -6.375 31.312 10.562 1 97.25 248 PHE B CA 1
ATOM 4958 C C . PHE B 1 248 ? -5.098 31.875 9.945 1 97.25 248 PHE B C 1
ATOM 4960 O O . PHE B 1 248 ? -5.066 33.031 9.5 1 97.25 248 PHE B O 1
ATOM 4967 N N . ARG B 1 249 ? -4.105 31.078 9.938 1 95.94 249 ARG B N 1
ATOM 4968 C CA . ARG B 1 249 ? -2.846 31.453 9.297 1 95.94 249 ARG B CA 1
ATOM 4969 C C . ARG B 1 249 ? -2.615 30.641 8.031 1 95.94 249 ARG B C 1
ATOM 4971 O O . ARG B 1 249 ? -2.424 29.422 8.094 1 95.94 249 ARG B O 1
ATOM 4978 N N . PRO B 1 250 ? -2.633 31.312 6.906 1 95.69 250 PRO B N 1
ATOM 4979 C CA . PRO B 1 250 ? -2.408 30.578 5.652 1 95.69 250 PRO B CA 1
ATOM 4980 C C . PRO B 1 250 ? -1.093 29.812 5.648 1 95.69 250 PRO B C 1
ATOM 4982 O O . PRO B 1 250 ? -0.12 30.234 6.277 1 95.69 250 PRO B O 1
ATOM 4985 N N . PRO B 1 251 ? -0.96 28.656 4.938 1 96.88 251 PRO B N 1
ATOM 4986 C CA . PRO B 1 251 ? -2.064 28.219 4.086 1 96.88 251 PRO B CA 1
ATOM 4987 C C . PRO B 1 251 ? -2.979 27.219 4.789 1 96.88 251 PRO B C 1
ATOM 4989 O O . PRO B 1 251 ? -4.059 26.891 4.281 1 96.88 251 PRO B O 1
ATOM 4992 N N . CYS B 1 252 ? -2.604 26.703 6.027 1 98.25 252 CYS B N 1
ATOM 4993 C CA . CYS B 1 252 ? -3.406 25.625 6.586 1 98.25 252 CYS B CA 1
ATOM 4994 C C . CYS B 1 252 ? -3.209 25.516 8.094 1 98.25 252 CYS B C 1
ATOM 4996 O O 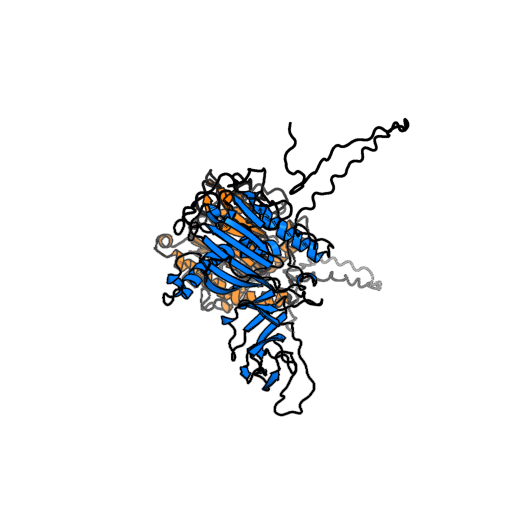. CYS B 1 252 ? -3.188 24.406 8.648 1 98.25 252 CYS B O 1
ATOM 4998 N N . MET B 1 253 ? -3.08 26.609 8.828 1 98.19 253 MET B N 1
ATOM 4999 C CA . MET B 1 253 ? -2.807 26.562 10.258 1 98.19 253 MET B CA 1
ATOM 5000 C C . MET B 1 253 ? -3.891 27.297 11.039 1 98.19 253 MET B C 1
ATOM 5002 O O . MET B 1 253 ? -4.422 28.312 10.57 1 98.19 253 MET B O 1
ATOM 5006 N N . VAL B 1 254 ? -4.148 26.766 12.164 1 98.19 254 VAL B N 1
ATOM 5007 C CA . VAL B 1 254 ? -5.062 27.391 13.117 1 98.19 254 VAL B CA 1
ATOM 5008 C C . VAL B 1 254 ? -4.348 27.609 14.453 1 98.19 254 VAL B C 1
ATOM 5010 O O . VAL B 1 254 ? -3.738 26.688 15 1 98.19 254 VAL B O 1
ATOM 5013 N N . LEU B 1 255 ? -4.359 28.828 14.906 1 97.44 255 LEU B N 1
ATOM 5014 C CA . LEU B 1 255 ? -3.836 29.188 16.219 1 97.44 255 LEU B CA 1
ATOM 5015 C C . LEU B 1 255 ? -4.957 29.625 17.156 1 97.44 255 LEU B C 1
ATOM 5017 O O . LEU B 1 255 ? -5.859 30.359 16.734 1 97.44 255 LEU B O 1
ATOM 5021 N N . SER B 1 256 ? -4.898 29.188 18.344 1 96.44 256 SER B N 1
ATOM 5022 C CA . SER B 1 256 ? -5.887 29.609 19.328 1 96.44 256 SER B CA 1
ATOM 5023 C C . SER B 1 256 ? -5.254 29.812 20.703 1 96.44 256 SER B C 1
ATOM 5025 O O . SER B 1 256 ? -4.285 29.125 21.047 1 96.44 256 SER B O 1
ATOM 5027 N N . THR B 1 257 ? -5.688 30.75 21.406 1 94.5 257 THR B N 1
ATOM 5028 C CA . THR B 1 257 ? -5.379 31 22.797 1 94.5 257 THR B CA 1
ATOM 5029 C C . THR B 1 257 ? -6.652 31 23.641 1 94.5 257 THR B C 1
ATOM 5031 O O . THR B 1 257 ? -7.543 31.828 23.438 1 94.5 257 THR B O 1
ATOM 5034 N N . ILE B 1 258 ? -6.703 30.125 24.547 1 92 258 ILE B N 1
ATOM 5035 C CA . ILE B 1 258 ? -7.898 29.938 25.359 1 92 258 ILE B CA 1
ATOM 5036 C C . ILE B 1 258 ? -7.602 30.297 26.812 1 92 258 ILE B C 1
ATOM 5038 O O . ILE B 1 258 ? -6.652 29.797 27.406 1 92 258 ILE B O 1
ATOM 5042 N N . GLY B 1 259 ? -8.43 31.203 27.297 1 89.44 259 GLY B N 1
ATOM 5043 C CA . GLY B 1 259 ? -8.344 31.5 28.719 1 89.44 259 GLY B CA 1
ATOM 5044 C C . GLY B 1 259 ? -8.953 30.406 29.594 1 89.44 259 GLY B C 1
ATOM 5045 O O . GLY B 1 259 ? -10.109 30.031 29.391 1 89.44 259 GLY B O 1
ATOM 5046 N N . ILE B 1 260 ? -8.078 29.859 30.531 1 80.44 260 ILE B N 1
ATOM 5047 C CA . ILE B 1 260 ? -8.57 28.781 31.391 1 80.44 260 ILE B CA 1
ATOM 5048 C C . ILE B 1 260 ? -8.508 29.203 32.844 1 80.44 260 ILE B C 1
ATOM 5050 O O . ILE B 1 260 ? -7.539 29.844 33.281 1 80.44 260 ILE B O 1
ATOM 5054 N N . SER B 1 261 ? -9.586 29.391 33.562 1 64.38 261 SER B N 1
ATOM 5055 C CA . SER B 1 261 ? -9.492 29.641 35 1 64.38 261 SER B CA 1
ATOM 5056 C C . SER B 1 261 ? -9.188 28.344 35.75 1 64.38 261 SER B C 1
ATOM 5058 O O . SER B 1 261 ? -8.344 28.344 36.656 1 64.38 261 SER B O 1
ATOM 5060 N N . LYS B 1 262 ? -10.008 27.312 35.688 1 55.88 262 LYS B N 1
ATOM 5061 C CA . LYS B 1 262 ? -9.859 25.953 36.156 1 55.88 262 LYS B CA 1
ATOM 5062 C C . LYS B 1 262 ? -10.102 24.938 35.031 1 55.88 262 LYS B C 1
ATOM 5064 O O . LYS B 1 262 ? -10.711 25.266 34.031 1 55.88 262 LYS B O 1
ATOM 5069 N N . PRO B 1 263 ? -9.328 23.828 35.125 1 50.78 263 PRO B N 1
ATOM 5070 C CA . PRO B 1 263 ? -9.617 22.844 34.094 1 50.78 263 PRO B CA 1
ATOM 5071 C C . PRO B 1 263 ? -11.102 22.75 33.75 1 50.78 263 PRO B C 1
ATOM 5073 O O . PRO B 1 263 ? -11.922 22.531 34.656 1 50.78 263 PRO B O 1
ATOM 5076 N N . GLY B 1 264 ? -11.562 23.062 32.594 1 52.28 264 GLY B N 1
ATOM 5077 C CA . GLY B 1 264 ? -12.93 22.953 32.125 1 52.28 264 GLY B CA 1
ATOM 5078 C C . GLY B 1 264 ? -13.75 24.203 32.344 1 52.28 264 GLY B C 1
ATOM 5079 O O . GLY B 1 264 ? -14.914 24.281 31.938 1 52.28 264 GLY B O 1
ATOM 5080 N N . LYS B 1 265 ? -13.25 25.109 33.062 1 59.38 265 LYS B N 1
ATOM 5081 C CA . LYS B 1 265 ? -14.086 26.281 33.375 1 59.38 265 LYS B CA 1
ATOM 5082 C C . LYS B 1 265 ? -13.523 27.547 32.719 1 59.38 265 LYS B C 1
ATOM 5084 O O . LYS B 1 265 ? -12.352 27.875 32.938 1 59.38 265 LYS B O 1
ATOM 5089 N N . LEU B 1 266 ? -14.281 28.031 31.75 1 59.97 266 LEU B N 1
ATOM 5090 C CA . LEU B 1 266 ? -13.961 29.297 31.125 1 59.97 266 LEU B CA 1
ATOM 5091 C C . LEU B 1 266 ? -14.094 30.453 32.125 1 59.97 266 LEU B C 1
ATOM 5093 O O . LEU B 1 266 ? -14.969 30.422 33 1 59.97 266 LEU B O 1
ATOM 5097 N N . GLU B 1 267 ? -12.953 31.172 32.281 1 60.81 267 GLU B N 1
ATOM 5098 C CA . GLU B 1 267 ? -13.109 32.344 33.125 1 60.81 267 GLU B CA 1
ATOM 5099 C C . GLU B 1 267 ? -12.961 33.625 32.312 1 60.81 267 GLU B C 1
ATOM 5101 O O . GLU B 1 267 ? -11.984 33.781 31.562 1 60.81 267 GLU B O 1
ATOM 5106 N N . GLY B 1 268 ? -14.023 34.375 32.25 1 62.94 268 GLY B N 1
ATOM 5107 C CA . GLY B 1 268 ? -13.945 35.719 31.688 1 62.94 268 GLY B CA 1
ATOM 5108 C C . GLY B 1 268 ? -14.539 35.812 30.297 1 62.94 268 GLY B C 1
ATOM 5109 O O . GLY B 1 268 ? -14.984 34.781 29.734 1 62.94 268 GLY B O 1
ATOM 5110 N N . GLN B 1 269 ? -14.547 37.062 29.844 1 67.31 269 GLN B N 1
ATOM 5111 C CA . GLN B 1 269 ? -15.188 37.344 28.562 1 67.31 269 GLN B CA 1
ATOM 5112 C C . GLN B 1 269 ? -14.148 37.531 27.453 1 67.31 269 GLN B C 1
ATOM 5114 O O . GLN B 1 269 ? -14.477 37.469 26.281 1 67.31 269 GLN B O 1
ATOM 5119 N N . ASN B 1 270 ? -12.852 37.688 27.984 1 77.19 270 ASN B N 1
ATOM 5120 C CA . ASN B 1 270 ? -11.758 37.812 27.031 1 77.19 270 ASN B CA 1
ATOM 5121 C C . ASN B 1 270 ? -10.469 37.219 27.562 1 77.19 270 ASN B C 1
ATOM 5123 O O . ASN B 1 270 ? -10.336 36.969 28.766 1 77.19 270 ASN B O 1
ATOM 5127 N N . THR B 1 271 ? -9.555 36.844 26.766 1 81.94 271 THR B N 1
ATOM 5128 C CA . THR B 1 271 ? -8.32 36.188 27.125 1 81.94 271 THR B CA 1
ATOM 5129 C C . THR B 1 271 ? -7.484 37.031 28.062 1 81.94 271 THR B C 1
ATOM 5131 O O . THR B 1 271 ? -6.77 36.5 28.922 1 81.94 271 THR B O 1
ATOM 5134 N N . ARG B 1 272 ? -7.57 38.312 27.906 1 80.88 272 ARG B N 1
ATOM 5135 C CA . ARG B 1 272 ? -6.766 39.219 28.719 1 80.88 272 ARG B CA 1
ATOM 5136 C C . ARG B 1 272 ? -7.199 39.188 30.188 1 80.88 272 ARG B C 1
ATOM 5138 O O . ARG B 1 272 ? -6.422 39.531 31.078 1 80.88 272 ARG B O 1
ATOM 5145 N N . GLN B 1 273 ? -8.383 38.688 30.391 1 79.75 273 GLN B N 1
ATOM 5146 C CA . GLN B 1 273 ? -8.938 38.688 31.734 1 79.75 273 GLN B CA 1
ATOM 5147 C C . GLN B 1 273 ? -8.609 37.375 32.469 1 79.75 273 GLN B C 1
ATOM 5149 O O . GLN B 1 273 ? -8.867 37.25 33.656 1 79.75 273 GLN B O 1
ATOM 5154 N N . CYS B 1 274 ? -8.055 36.562 31.75 1 85.38 274 CYS B N 1
ATOM 5155 C CA . CYS B 1 274 ? -7.75 35.281 32.344 1 85.38 274 CYS B CA 1
ATOM 5156 C C . CYS B 1 274 ? -6.297 35.219 32.781 1 85.38 274 CYS B C 1
ATOM 5158 O O . CYS B 1 274 ? -5.414 35.781 32.156 1 85.38 274 CYS B O 1
ATOM 5160 N N . ALA B 1 275 ? -6.082 34.531 33.844 1 85.62 275 ALA B N 1
ATOM 5161 C CA . ALA B 1 275 ? -4.742 34.438 34.438 1 85.62 275 ALA B CA 1
ATOM 5162 C C . ALA B 1 275 ? -3.914 33.375 33.75 1 85.62 275 ALA B C 1
ATOM 5164 O O . ALA B 1 275 ? -2.688 33.469 33.656 1 85.62 275 ALA B O 1
ATOM 5165 N N . THR B 1 276 ? -4.551 32.344 33.344 1 90.69 276 THR B N 1
ATOM 5166 C CA . THR B 1 276 ? -3.867 31.219 32.719 1 90.69 276 THR B CA 1
ATOM 5167 C C . THR B 1 276 ? -4.457 30.906 31.359 1 90.69 276 THR B C 1
ATOM 5169 O O . THR B 1 276 ? -5.645 31.125 31.109 1 90.69 276 THR B O 1
ATOM 5172 N N . HIS B 1 277 ? -3.518 30.453 30.469 1 93.06 277 HIS B N 1
ATOM 5173 C CA . HIS B 1 277 ? -3.965 30.266 29.094 1 93.06 277 HIS B CA 1
ATOM 5174 C C . HIS B 1 277 ? -3.426 28.953 28.516 1 93.06 277 HIS B C 1
ATOM 5176 O O . HIS B 1 277 ? -2.363 28.484 28.938 1 93.06 277 HIS B O 1
ATOM 5182 N N . LEU B 1 278 ? -4.23 28.391 27.641 1 93.25 278 LEU B N 1
ATOM 5183 C CA . LEU B 1 278 ? -3.828 27.312 26.75 1 93.25 278 LEU B CA 1
ATOM 5184 C C . LEU B 1 278 ? -3.623 27.844 25.328 1 93.25 278 LEU B C 1
ATOM 5186 O O . LEU B 1 278 ? -4.508 28.484 24.766 1 93.25 278 LEU B O 1
ATOM 5190 N N . HIS B 1 279 ? -2.438 27.688 24.797 1 96.31 279 HIS B N 1
ATOM 5191 C CA . HIS B 1 279 ? -2.146 28.047 23.406 1 96.31 279 HIS B CA 1
ATOM 5192 C C . HIS B 1 279 ? -2.025 26.797 22.547 1 96.31 279 HIS B C 1
ATOM 5194 O O . HIS B 1 279 ? -1.309 25.859 22.891 1 96.31 279 HIS B O 1
ATOM 5200 N N . GLN B 1 280 ? -2.721 26.781 21.406 1 97.25 280 GLN B N 1
ATOM 5201 C CA . GLN B 1 280 ? -2.742 25.609 20.531 1 97.25 280 GLN B CA 1
ATOM 5202 C C . GLN B 1 280 ? -2.377 25.969 19.094 1 97.25 280 GLN B C 1
ATOM 5204 O O . GLN B 1 280 ? -2.783 27.031 18.609 1 97.25 280 GLN B O 1
ATOM 5209 N N . LEU B 1 281 ? -1.566 25.203 18.531 1 98.44 281 LEU B N 1
ATOM 5210 C CA . LEU B 1 281 ? -1.248 25.266 17.109 1 98.44 281 LEU B CA 1
ATOM 5211 C C . LEU B 1 281 ? -1.708 24 16.406 1 98.44 281 LEU B C 1
ATOM 5213 O O . LEU B 1 281 ? -1.366 22.891 16.828 1 98.44 281 LEU B O 1
ATOM 5217 N N . HIS B 1 282 ? -2.559 24.109 15.391 1 98.56 282 HIS B N 1
ATOM 5218 C CA . HIS B 1 282 ? -2.947 23.016 14.5 1 98.56 282 HIS B CA 1
ATOM 5219 C C . HIS B 1 282 ? -2.443 23.266 13.078 1 98.56 282 HIS B C 1
ATOM 5221 O O . HIS B 1 282 ? -2.859 24.234 12.422 1 98.56 282 HIS B O 1
ATOM 5227 N N . VAL B 1 283 ? -1.555 22.484 12.633 1 98.69 283 VAL B N 1
ATOM 5228 C CA . VAL B 1 283 ? -1.157 22.484 11.227 1 98.69 283 VAL B CA 1
ATOM 5229 C C . VAL B 1 283 ? -1.905 21.375 10.477 1 98.69 283 VAL B C 1
ATOM 5231 O O . VAL B 1 283 ? -1.723 20.188 10.758 1 98.69 283 VAL B O 1
ATOM 5234 N N . CYS B 1 284 ? -2.701 21.719 9.547 1 98.75 284 CYS B N 1
ATOM 5235 C CA . CYS B 1 284 ? -3.521 20.781 8.797 1 98.75 284 CYS B CA 1
ATOM 5236 C C . CYS B 1 284 ? -2.967 20.562 7.395 1 98.75 284 CYS B C 1
ATOM 5238 O O . CYS B 1 284 ? -3.543 21.031 6.414 1 98.75 284 CYS B O 1
ATOM 5240 N N . LEU B 1 285 ? -1.964 19.797 7.273 1 98.69 285 LEU B N 1
ATOM 5241 C CA . LEU B 1 285 ? -1.267 19.547 6.016 1 98.69 285 LEU B CA 1
ATOM 5242 C C . LEU B 1 285 ? -2.088 18.641 5.102 1 98.69 285 LEU B C 1
ATOM 5244 O O . LEU B 1 285 ? -2.482 17.547 5.5 1 98.69 285 LEU B O 1
ATOM 5248 N N . PRO B 1 286 ? -2.338 19.094 3.85 1 98.25 286 PRO B N 1
ATOM 5249 C CA . PRO B 1 286 ? -3.051 18.219 2.926 1 98.25 286 PRO B CA 1
ATOM 5250 C C . PRO B 1 286 ? -2.199 17.031 2.457 1 98.25 286 PRO B C 1
ATOM 5252 O O . PRO B 1 286 ? -1.312 17.203 1.618 1 98.25 286 PRO B O 1
ATOM 5255 N N . SER B 1 287 ? -2.508 15.891 2.906 1 98.12 287 SER B N 1
ATOM 5256 C CA . SER B 1 287 ? -1.834 14.68 2.453 1 98.12 287 SER B CA 1
ATOM 5257 C C . SER B 1 287 ? -2.404 14.195 1.123 1 98.12 287 SER B C 1
ATOM 5259 O O . SER B 1 287 ? -1.664 14.016 0.155 1 98.12 287 SER B O 1
ATOM 5261 N N . SER B 1 288 ? -3.582 13.961 1.102 1 96.81 288 SER B N 1
ATOM 5262 C CA . SER B 1 288 ? -4.352 13.609 -0.088 1 96.81 288 SER B CA 1
ATOM 5263 C C . SER B 1 288 ? -5.75 14.211 -0.038 1 96.81 288 SER B C 1
ATOM 5265 O O . SER B 1 288 ? -6.082 14.945 0.891 1 96.81 288 SER B O 1
ATOM 5267 N N . ARG B 1 289 ? -6.59 13.922 -1.038 1 95.5 289 ARG B N 1
ATOM 5268 C CA . ARG B 1 289 ? -7.938 14.477 -1.144 1 95.5 289 ARG B CA 1
ATOM 5269 C C . ARG B 1 289 ? -8.836 13.945 -0.032 1 95.5 289 ARG B C 1
ATOM 5271 O O . ARG B 1 289 ? -9.906 14.5 0.224 1 95.5 289 ARG B O 1
ATOM 5278 N N . LYS B 1 290 ? -8.352 12.953 0.703 1 95.19 290 LYS B N 1
ATOM 5279 C CA . LYS B 1 290 ? -9.188 12.367 1.749 1 95.19 290 LYS B CA 1
ATOM 5280 C C . LYS B 1 290 ? -8.391 12.156 3.035 1 95.19 290 LYS B C 1
ATOM 5282 O O . LYS B 1 290 ? -8.805 11.406 3.914 1 95.19 290 LYS B O 1
ATOM 5287 N N . LYS B 1 291 ? -7.293 12.672 3.088 1 97.88 291 LYS B N 1
ATOM 5288 C CA . LYS B 1 291 ? -6.434 12.477 4.254 1 97.88 291 LYS B CA 1
ATOM 5289 C C . LYS B 1 291 ? -5.699 13.766 4.617 1 97.88 291 LYS B C 1
ATOM 5291 O O . LYS B 1 291 ? -5.238 14.492 3.738 1 97.88 291 LYS B O 1
ATOM 5296 N N . THR B 1 292 ? -5.582 14.031 5.895 1 98.56 292 THR B N 1
ATOM 5297 C CA . THR B 1 292 ? -4.883 15.195 6.426 1 98.56 292 THR B CA 1
ATOM 5298 C C . THR B 1 292 ? -3.852 14.781 7.469 1 98.56 292 THR B C 1
ATOM 5300 O O . THR B 1 292 ? -4.133 13.938 8.328 1 98.56 292 THR B O 1
ATOM 5303 N N . ARG B 1 293 ? -2.693 15.25 7.336 1 98.75 293 ARG B N 1
ATOM 5304 C CA . ARG B 1 293 ? -1.691 15.125 8.391 1 98.75 293 ARG B CA 1
ATOM 5305 C C . ARG B 1 293 ? -1.774 16.297 9.359 1 98.75 293 ARG B C 1
ATOM 5307 O O . ARG B 1 293 ? -1.603 17.453 8.969 1 98.75 293 ARG B O 1
ATOM 5314 N N . LEU B 1 294 ? -2.006 16.047 10.602 1 98.69 294 LEU B N 1
ATOM 5315 C CA . LEU B 1 294 ? -2.166 17.078 11.617 1 98.69 294 LEU B CA 1
ATOM 5316 C C . LEU B 1 294 ? -0.942 17.141 12.523 1 98.69 294 LEU B C 1
ATOM 5318 O O . LEU B 1 294 ? -0.555 16.141 13.125 1 98.69 294 LEU B O 1
ATOM 5322 N N . LEU B 1 295 ? -0.276 18.25 12.57 1 98.62 295 LEU B N 1
ATOM 5323 C CA . LEU B 1 295 ? 0.679 18.547 13.625 1 98.62 295 LEU B CA 1
ATOM 5324 C C . LEU B 1 295 ? 0.037 19.422 14.703 1 98.62 295 LEU B C 1
ATOM 5326 O O . LEU B 1 295 ? -0.422 20.531 14.414 1 98.62 295 LEU B O 1
ATOM 5330 N N . TYR B 1 296 ? 0.038 18.922 15.906 1 98.25 296 TYR B N 1
ATOM 5331 C CA . TYR B 1 296 ? -0.593 19.594 17.031 1 98.25 296 TYR B CA 1
ATOM 5332 C C . TYR B 1 296 ? 0.432 19.938 18.109 1 98.25 296 TYR B C 1
ATOM 5334 O O . TYR B 1 296 ? 1.212 19.094 18.531 1 98.25 296 TYR B O 1
ATOM 5342 N N . ARG B 1 297 ? 0.445 21.188 18.516 1 97.75 297 ARG B N 1
ATOM 5343 C CA . ARG B 1 297 ? 1.291 21.625 19.625 1 97.75 297 ARG B CA 1
ATOM 5344 C C . ARG B 1 297 ? 0.464 22.312 20.703 1 97.75 297 ARG B C 1
ATOM 5346 O O . ARG B 1 297 ? -0.329 23.219 20.406 1 97.75 297 ARG B O 1
ATOM 5353 N N . MET B 1 298 ? 0.661 21.891 21.906 1 96.75 298 MET B N 1
ATOM 5354 C CA . MET B 1 298 ? -0.006 22.453 23.062 1 96.75 298 MET B CA 1
ATOM 5355 C C . MET B 1 298 ? 0.994 23.172 23.969 1 96.75 298 MET B C 1
ATOM 5357 O O . MET B 1 298 ? 2.014 22.609 24.359 1 96.75 298 MET B O 1
ATOM 5361 N N . SER B 1 299 ? 0.669 24.406 24.344 1 96.25 299 SER B N 1
ATOM 5362 C CA . SER B 1 299 ? 1.52 25.203 25.219 1 96.25 299 SER B CA 1
ATOM 5363 C C . SER B 1 299 ? 0.707 25.828 26.344 1 96.25 299 SER B C 1
ATOM 5365 O O . SER B 1 299 ? -0.452 26.203 26.141 1 96.25 299 SER B O 1
ATOM 5367 N N . LEU B 1 300 ? 1.36 25.969 27.469 1 94.38 300 LEU B N 1
ATOM 5368 C CA . LEU B 1 300 ? 0.743 26.578 28.641 1 94.38 300 LEU B CA 1
ATOM 5369 C C . LEU B 1 300 ? 1.62 27.703 29.188 1 94.38 300 LEU B C 1
ATOM 5371 O O . LEU B 1 300 ? 2.846 27.656 29.078 1 94.38 300 LEU B O 1
ATOM 5375 N N . ASP B 1 301 ? 0.938 28.688 29.781 1 94.69 301 ASP B N 1
ATOM 5376 C CA . ASP B 1 301 ? 1.699 29.719 30.484 1 94.69 301 ASP B CA 1
ATOM 5377 C C . ASP B 1 301 ? 1.662 29.516 31.984 1 94.69 301 ASP B C 1
ATOM 5379 O O . ASP B 1 301 ? 1.987 30.422 32.75 1 94.69 301 ASP B O 1
ATOM 5383 N N . PHE B 1 302 ? 1.238 28.391 32.375 1 90.88 302 PHE B N 1
ATOM 5384 C CA . PHE B 1 302 ? 1.192 27.984 33.75 1 90.88 302 PHE B CA 1
ATOM 5385 C C . PHE B 1 302 ? 1.58 26.516 33.906 1 90.88 302 PHE B C 1
ATOM 5387 O O . PHE B 1 302 ? 1.8 25.828 32.906 1 90.88 302 PHE B O 1
ATOM 5394 N N . ALA B 1 303 ? 1.829 26.047 35.188 1 89.31 303 ALA B N 1
ATOM 5395 C CA . ALA B 1 303 ? 2.061 24.641 35.531 1 89.31 303 ALA B CA 1
ATOM 5396 C C . ALA B 1 303 ? 3.318 24.109 34.844 1 89.31 303 ALA B C 1
ATOM 5398 O O . ALA B 1 303 ? 3.32 23 34.312 1 89.31 303 ALA B O 1
ATOM 5399 N N . SER B 1 304 ? 4.281 24.828 34.844 1 89.25 304 SER B N 1
ATOM 5400 C CA . SER B 1 304 ? 5.543 24.438 34.219 1 89.25 304 SER B CA 1
ATOM 5401 C C . SER B 1 304 ? 6.055 23.109 34.75 1 89.25 304 SER B C 1
ATOM 5403 O O . SER B 1 304 ? 6.727 22.359 34.031 1 89.25 304 SER B O 1
ATOM 5405 N N . VAL B 1 305 ? 5.645 22.828 35.844 1 89.12 305 VAL B N 1
ATOM 5406 C CA . VAL B 1 305 ? 6.129 21.625 36.531 1 89.12 305 VAL B CA 1
ATOM 5407 C C . VAL B 1 305 ? 5.598 20.375 35.844 1 89.12 305 VAL B C 1
ATOM 5409 O O . VAL B 1 305 ? 6.211 19.312 35.906 1 89.12 305 VAL B O 1
ATOM 5412 N N . LEU B 1 306 ? 4.496 20.5 35.219 1 89.5 306 LEU B N 1
ATOM 5413 C CA . LEU B 1 306 ? 3.857 19.344 34.594 1 89.5 306 LEU B CA 1
ATOM 5414 C C . LEU B 1 306 ? 4.723 18.797 33.469 1 89.5 306 LEU B C 1
ATOM 5416 O O . LEU B 1 306 ? 4.621 17.609 33.125 1 89.5 306 LEU B O 1
ATOM 5420 N N . LYS B 1 307 ? 5.492 19.609 32.906 1 88.06 307 LYS B N 1
ATOM 5421 C CA . LYS B 1 307 ? 6.367 19.188 31.812 1 88.06 307 LYS B CA 1
ATOM 5422 C C . LYS B 1 307 ? 7.375 18.141 32.281 1 88.06 307 LYS B C 1
ATOM 5424 O O . LYS B 1 307 ? 7.871 17.359 31.484 1 88.06 307 LYS B O 1
ATOM 5429 N N . HIS B 1 308 ? 7.559 18.062 33.594 1 89.31 308 HIS B N 1
ATOM 5430 C CA . HIS B 1 308 ? 8.586 17.188 34.156 1 89.31 308 HIS B CA 1
ATOM 5431 C C . HIS B 1 308 ? 7.961 15.945 34.781 1 89.31 308 HIS B C 1
ATOM 5433 O O . HIS B 1 308 ? 8.68 15.07 35.281 1 89.31 308 HIS B O 1
ATOM 5439 N N . VAL B 1 309 ? 6.746 15.883 34.875 1 91.25 309 VAL B N 1
ATOM 5440 C CA . VAL B 1 309 ? 6.066 14.703 35.375 1 91.25 309 VAL B CA 1
ATOM 5441 C C . VAL B 1 309 ? 6.172 13.555 34.375 1 91.25 309 VAL B C 1
ATOM 5443 O O . VAL B 1 309 ? 5.801 13.703 33.219 1 91.25 309 VAL B O 1
ATOM 5446 N N . PRO B 1 310 ? 6.609 12.469 34.906 1 90.75 310 PRO B N 1
ATOM 5447 C CA . PRO B 1 310 ? 6.785 11.336 34 1 90.75 310 PRO B CA 1
ATOM 5448 C C . PRO B 1 310 ? 5.484 10.906 33.344 1 90.75 310 PRO B C 1
ATOM 5450 O O . PRO B 1 310 ? 4.426 10.93 33.969 1 90.75 310 PRO B O 1
ATOM 5453 N N . PHE B 1 311 ? 5.449 10.609 32.094 1 90.19 311 PHE B N 1
ATOM 5454 C CA . PHE B 1 311 ? 4.379 10.016 31.312 1 90.19 311 PHE B CA 1
ATOM 5455 C C . PHE B 1 311 ? 3.277 11.031 31.031 1 90.19 311 PHE B C 1
ATOM 5457 O O . PHE B 1 311 ? 2.207 10.672 30.547 1 90.19 311 PHE B O 1
ATOM 5464 N N . MET B 1 312 ? 3.518 12.281 31.422 1 90.81 312 MET B N 1
ATOM 5465 C CA . MET B 1 312 ? 2.529 13.336 31.188 1 90.81 312 MET B CA 1
ATOM 5466 C C . MET B 1 312 ? 2.242 13.492 29.703 1 90.81 312 MET B C 1
ATOM 5468 O O . MET B 1 312 ? 1.117 13.812 29.312 1 90.81 312 MET B O 1
ATOM 5472 N N . GLN B 1 313 ? 3.219 13.211 28.891 1 86.62 313 GLN B N 1
ATOM 5473 C CA . GLN B 1 313 ? 3.064 13.336 27.453 1 86.62 313 GLN B CA 1
ATOM 5474 C C . GLN B 1 313 ? 2.01 12.375 26.922 1 86.62 313 GLN B C 1
ATOM 5476 O O . GLN B 1 313 ? 1.282 12.695 25.969 1 86.62 313 GLN B O 1
ATOM 5481 N N . TYR B 1 314 ? 1.89 11.242 27.531 1 91.12 314 TYR B N 1
ATOM 5482 C CA . TYR B 1 314 ? 0.897 10.258 27.109 1 91.12 314 TYR B CA 1
ATOM 5483 C C . TYR B 1 314 ? -0.508 10.703 27.5 1 91.12 314 TYR B C 1
ATOM 5485 O O . TYR B 1 314 ? -1.472 10.438 26.781 1 91.12 314 TYR B O 1
ATOM 5493 N N . LEU B 1 315 ? -0.519 11.32 28.609 1 91.5 315 LEU B N 1
ATOM 5494 C CA . LEU B 1 315 ? -1.806 11.844 29.047 1 91.5 315 LEU B CA 1
ATOM 5495 C C . LEU B 1 315 ? -2.299 12.938 28.109 1 91.5 315 LEU B C 1
ATOM 5497 O O . LEU B 1 315 ? -3.463 12.945 27.719 1 91.5 315 LEU B O 1
ATOM 5501 N N . TRP B 1 316 ? -1.416 13.875 27.781 1 91.5 316 TRP B N 1
ATOM 5502 C CA . TRP B 1 316 ? -1.783 14.938 26.844 1 91.5 316 TRP B CA 1
ATOM 5503 C C . TRP B 1 316 ? -2.227 14.359 25.516 1 91.5 316 TRP B C 1
ATOM 5505 O O . TRP B 1 316 ? -3.213 14.82 24.922 1 91.5 316 TRP B O 1
ATOM 5515 N N . ARG B 1 317 ? -1.536 13.375 25.031 1 92.38 317 ARG B N 1
ATOM 5516 C CA . ARG B 1 317 ? -1.878 12.734 23.766 1 92.38 317 ARG B CA 1
ATOM 5517 C C . ARG B 1 317 ? -3.262 12.094 23.828 1 92.38 317 ARG B C 1
ATOM 5519 O O . ARG B 1 317 ? -4.059 12.234 22.906 1 92.38 317 ARG B O 1
ATOM 5526 N N . HIS B 1 318 ? -3.459 11.438 24.875 1 93.5 318 HIS B N 1
ATOM 5527 C CA . HIS B 1 318 ? -4.758 10.797 25.062 1 93.5 318 HIS B CA 1
ATOM 5528 C C . HIS B 1 318 ? -5.887 11.82 25.031 1 93.5 318 HIS B C 1
ATOM 5530 O O . HIS B 1 318 ? -6.883 11.625 24.328 1 93.5 318 HIS B O 1
ATOM 5536 N N . PHE B 1 319 ? -5.703 12.891 25.688 1 90.88 319 PHE B N 1
ATOM 5537 C CA . PHE B 1 319 ? -6.723 13.93 25.75 1 90.88 319 PHE B CA 1
ATOM 5538 C C . PHE B 1 319 ? -6.934 14.555 24.375 1 90.88 319 PHE B C 1
ATOM 5540 O O . PHE B 1 319 ? -8.07 14.758 23.938 1 90.88 319 PHE B O 1
ATOM 5547 N N . ALA B 1 320 ? -5.879 14.859 23.75 1 91.56 320 ALA B N 1
ATOM 5548 C CA . ALA B 1 320 ? -5.965 15.438 22.406 1 91.56 320 ALA B CA 1
ATOM 5549 C C . ALA B 1 320 ? -6.699 14.508 21.453 1 91.56 320 ALA B C 1
ATOM 5551 O O . ALA B 1 320 ? -7.559 14.945 20.688 1 91.56 320 ALA B O 1
ATOM 5552 N N . GLU B 1 321 ? -6.355 13.25 21.5 1 93.06 321 GLU B N 1
ATOM 5553 C CA . GLU B 1 321 ? -6.996 12.25 20.656 1 93.06 321 GLU B CA 1
ATOM 5554 C C . GLU B 1 321 ? -8.492 12.156 20.938 1 93.06 321 GLU B C 1
ATOM 5556 O O . GLU B 1 321 ? -9.305 12 20.031 1 93.06 321 GLU B O 1
ATOM 5561 N N . GLN B 1 322 ? -8.805 12.227 22.156 1 93.12 322 GLN B N 1
ATOM 5562 C CA . GLN B 1 322 ? -10.211 12.156 22.547 1 93.12 322 GLN B CA 1
ATOM 5563 C C . GLN B 1 322 ? -11 13.328 21.953 1 93.12 322 GLN B C 1
ATOM 5565 O O . GLN B 1 322 ? -12.07 13.133 21.375 1 93.12 322 GLN B O 1
ATOM 5570 N N . VAL B 1 323 ? -10.531 14.492 22.156 1 93.31 323 VAL B N 1
ATOM 5571 C CA . VAL B 1 323 ? -11.195 15.695 21.656 1 93.31 323 VAL B CA 1
ATOM 5572 C C . VAL B 1 323 ? -11.32 15.617 20.141 1 93.31 323 VAL B C 1
ATOM 5574 O O . VAL B 1 323 ? -12.391 15.875 19.578 1 93.31 323 VAL B O 1
ATOM 5577 N N . LEU B 1 324 ? -10.273 15.227 19.516 1 94.62 324 LEU B N 1
ATOM 5578 C CA . LEU B 1 324 ? -10.266 15.156 18.062 1 94.62 324 LEU B CA 1
ATOM 5579 C C . LEU B 1 324 ? -11.234 14.094 17.562 1 94.62 324 LEU B C 1
ATOM 5581 O O . LEU B 1 324 ? -11.883 14.266 16.531 1 94.62 324 LEU B O 1
ATOM 5585 N N . ASN B 1 325 ? -11.305 12.984 18.25 1 94.5 325 ASN B N 1
ATOM 5586 C CA . ASN B 1 325 ? -12.203 11.906 17.859 1 94.5 325 ASN B CA 1
ATOM 5587 C C . ASN B 1 325 ? -13.664 12.344 17.906 1 94.5 325 ASN B C 1
ATOM 5589 O O . ASN B 1 325 ? -14.477 11.93 17.078 1 94.5 325 ASN B O 1
ATOM 5593 N N . GLU B 1 326 ? -13.977 13.148 18.875 1 94.12 326 GLU B N 1
ATOM 5594 C CA . GLU B 1 326 ? -15.328 13.711 18.969 1 94.12 326 GLU B CA 1
ATOM 5595 C C . GLU B 1 326 ? -15.656 14.547 17.734 1 94.12 326 GLU B C 1
ATOM 5597 O O . GLU B 1 326 ? -16.766 14.484 17.219 1 94.12 326 GLU B O 1
ATOM 5602 N N . ASP B 1 327 ? -14.742 15.273 17.312 1 96.19 327 ASP B N 1
ATOM 5603 C CA . ASP B 1 327 ? -14.914 16.078 16.109 1 96.19 327 ASP B CA 1
ATOM 5604 C C . ASP B 1 327 ? -14.969 15.195 14.859 1 96.19 327 ASP B C 1
ATOM 5606 O O . ASP B 1 327 ? -15.797 15.406 13.977 1 96.19 327 ASP B O 1
ATOM 5610 N N . LEU B 1 328 ? -14.078 14.219 14.797 1 96.38 328 LEU B N 1
ATOM 5611 C CA . LEU B 1 328 ? -13.906 13.398 13.602 1 96.38 328 LEU B CA 1
ATOM 5612 C C . LEU B 1 328 ? -15.188 12.625 13.297 1 96.38 328 LEU B C 1
ATOM 5614 O O . LEU B 1 328 ? -15.539 12.438 12.125 1 96.38 328 LEU B O 1
ATOM 5618 N N . ARG B 1 329 ? -15.828 12.156 14.266 1 94.69 329 ARG B N 1
ATOM 5619 C CA . ARG B 1 329 ? -17.078 11.422 14.062 1 94.69 329 ARG B CA 1
ATOM 5620 C C . ARG B 1 329 ? -18.062 12.234 13.242 1 94.69 329 ARG B C 1
ATOM 5622 O O . ARG B 1 329 ? -18.781 11.695 12.398 1 94.69 329 ARG B O 1
ATOM 5629 N N . LEU B 1 330 ? -18.062 13.539 13.461 1 95.62 330 LEU B N 1
ATOM 5630 C CA . LEU B 1 330 ? -18.969 14.438 12.742 1 95.62 330 LEU B CA 1
ATOM 5631 C C . LEU B 1 330 ? -18.422 14.758 11.359 1 95.62 330 LEU B C 1
ATOM 5633 O O . LEU B 1 330 ? -19.156 14.703 10.367 1 95.62 330 LEU B O 1
ATOM 5637 N N . VAL B 1 331 ? -17.188 15.039 11.273 1 97.38 331 VAL B N 1
ATOM 5638 C CA . VAL B 1 331 ? -16.578 15.531 10.039 1 97.38 331 VAL B CA 1
ATOM 5639 C C . VAL B 1 331 ? -16.531 14.414 9 1 97.38 331 VAL B C 1
ATOM 5641 O O . VAL B 1 331 ? -16.672 14.672 7.801 1 97.38 331 VAL B O 1
ATOM 5644 N N . LEU B 1 332 ? -16.406 13.18 9.43 1 97.06 332 LEU B N 1
ATOM 5645 C CA . LEU B 1 332 ? -16.469 12.039 8.516 1 97.06 332 LEU B CA 1
ATOM 5646 C C . LEU B 1 332 ? -17.828 11.969 7.82 1 97.06 332 LEU B C 1
ATOM 5648 O O . LEU B 1 332 ? -17.891 11.727 6.613 1 97.06 332 LEU B O 1
ATOM 5652 N N . GLY B 1 333 ? -18.859 12.18 8.602 1 96.12 333 GLY B N 1
ATOM 5653 C CA . GLY B 1 333 ? -20.188 12.242 8.008 1 96.12 333 GLY B CA 1
ATOM 5654 C C . GLY B 1 333 ? -20.344 13.375 7.008 1 96.12 333 GLY B C 1
ATOM 5655 O O . GLY B 1 333 ? -20.938 13.195 5.945 1 96.12 333 GLY B O 1
ATOM 5656 N N . GLN B 1 334 ? -19.812 14.516 7.395 1 96.56 334 GLN B N 1
ATOM 5657 C CA . GLN B 1 334 ? -19.844 15.672 6.504 1 96.56 334 GLN B CA 1
ATOM 5658 C C . GLN B 1 334 ? -19.109 15.383 5.199 1 96.56 334 GLN B C 1
ATOM 5660 O O . GLN B 1 334 ? -19.578 15.742 4.121 1 96.56 334 GLN B O 1
ATOM 5665 N N . GLN B 1 335 ? -18.016 14.789 5.332 1 96.94 335 GLN B N 1
ATOM 5666 C CA . GLN B 1 335 ? -17.234 14.453 4.145 1 96.94 335 GLN B CA 1
ATOM 5667 C C . GLN B 1 335 ? -18.016 13.523 3.219 1 96.94 335 GLN B C 1
ATOM 5669 O O . GLN B 1 335 ? -18 13.695 1.999 1 96.94 335 GLN B O 1
ATOM 5674 N N . GLU B 1 336 ? -18.609 12.492 3.768 1 96.5 336 GLU B N 1
ATOM 5675 C CA . GLU B 1 336 ? -19.422 11.578 2.971 1 96.5 336 GLU B CA 1
ATOM 5676 C C . GLU B 1 336 ? -20.5 12.336 2.201 1 96.5 336 GLU B C 1
ATOM 5678 O O . GLU B 1 336 ? -20.688 12.117 1.001 1 96.5 336 GLU B O 1
ATOM 5683 N N . ARG B 1 337 ? -21.203 13.25 2.898 1 95.88 337 ARG B N 1
ATOM 5684 C CA . ARG B 1 337 ? -22.25 14.039 2.266 1 95.88 337 ARG B CA 1
ATOM 5685 C C . ARG B 1 337 ? -21.672 14.969 1.204 1 95.88 337 ARG B C 1
ATOM 5687 O O . ARG B 1 337 ? -22.25 15.109 0.118 1 95.88 337 ARG B O 1
ATOM 5694 N N . MET B 1 338 ? -20.609 15.57 1.564 1 95.75 338 MET B N 1
ATOM 5695 C CA . MET B 1 338 ? -19.938 16.469 0.622 1 95.75 338 MET B CA 1
ATOM 5696 C C . MET B 1 338 ? -19.562 15.719 -0.656 1 95.75 338 MET B C 1
ATOM 5698 O O . MET B 1 338 ? -19.828 16.203 -1.759 1 95.75 338 MET B O 1
ATOM 5702 N N . ASN B 1 339 ? -18.953 14.562 -0.508 1 94.56 339 ASN B N 1
ATOM 5703 C CA . ASN B 1 339 ? -18.531 13.758 -1.653 1 94.56 339 ASN B CA 1
ATOM 5704 C C . ASN B 1 339 ? -19.719 13.352 -2.518 1 94.56 339 ASN B C 1
ATOM 5706 O O . ASN B 1 339 ? -19.578 13.164 -3.727 1 94.56 339 ASN B O 1
ATOM 5710 N N . ASN B 1 340 ? -20.844 13.289 -1.885 1 95.25 340 ASN B N 1
ATOM 5711 C CA . ASN B 1 340 ? -22.062 12.922 -2.6 1 95.25 340 ASN B CA 1
ATOM 5712 C C . ASN B 1 340 ? -22.781 14.148 -3.152 1 95.25 340 ASN B C 1
ATOM 5714 O O . ASN B 1 340 ? -23.906 14.047 -3.627 1 95.25 340 ASN B O 1
ATOM 5718 N N . GLY B 1 341 ? -22.188 15.336 -2.947 1 93.69 341 GLY B N 1
ATOM 5719 C CA . GLY B 1 341 ? -22.672 16.5 -3.662 1 93.69 341 GLY B CA 1
ATOM 5720 C C . GLY B 1 341 ? -23.25 17.562 -2.744 1 93.69 341 GLY B C 1
ATOM 5721 O O . GLY B 1 341 ? -23.594 18.656 -3.191 1 93.69 341 GLY B O 1
ATOM 5722 N N . ALA B 1 342 ? -23.375 17.266 -1.476 1 94.81 342 ALA B N 1
ATOM 5723 C CA . ALA B 1 342 ? -23.906 18.266 -0.545 1 94.81 342 ALA B CA 1
ATOM 5724 C C . ALA B 1 342 ? -22.922 19.406 -0.335 1 94.81 342 ALA B C 1
ATOM 5726 O O . ALA B 1 342 ? -21.719 19.188 -0.249 1 94.81 342 ALA B O 1
ATOM 5727 N N . ASN B 1 343 ? -23.469 20.594 -0.195 1 95.44 343 ASN B N 1
ATOM 5728 C CA . ASN B 1 343 ? -22.656 21.766 0.115 1 95.44 343 ASN B CA 1
ATOM 5729 C C . ASN B 1 343 ? -22.484 21.953 1.621 1 95.44 343 ASN B C 1
ATOM 5731 O O . ASN B 1 343 ? -23.453 22.172 2.342 1 95.44 343 ASN B O 1
ATOM 5735 N N . VAL B 1 344 ? -21.281 21.922 2.074 1 94.06 344 VAL B N 1
ATOM 5736 C CA . VAL B 1 344 ? -21.047 21.953 3.516 1 94.06 344 VAL B CA 1
ATOM 5737 C C . VAL B 1 344 ? -21.172 23.391 4.02 1 94.06 344 VAL B C 1
ATOM 5739 O O . VAL B 1 344 ? -21.203 23.625 5.23 1 94.06 344 VAL B O 1
ATOM 5742 N N . TRP B 1 345 ? -21.25 24.359 3.174 1 92.75 345 TRP B N 1
ATOM 5743 C CA . TRP B 1 345 ? -21.484 25.75 3.529 1 92.75 345 TRP B CA 1
ATOM 5744 C C . TRP B 1 345 ? -22.797 26.25 2.936 1 92.75 345 TRP B C 1
ATOM 5746 O O . TRP B 1 345 ? -22.844 27.344 2.357 1 92.75 345 TRP B O 1
ATOM 5756 N N . ASN B 1 346 ? -23.734 25.594 3.105 1 90.5 346 ASN B N 1
ATOM 5757 C CA . ASN B 1 346 ? -25.047 25.859 2.516 1 90.5 346 ASN B CA 1
ATOM 5758 C C . ASN B 1 346 ? -25.688 27.109 3.104 1 90.5 346 ASN B C 1
ATOM 5760 O O . ASN B 1 346 ? -26.188 27.953 2.365 1 90.5 346 ASN B O 1
ATOM 5764 N N . LEU B 1 347 ? -25.688 27.266 4.531 1 92.56 347 LEU B N 1
ATOM 5765 C CA . LEU B 1 347 ? -26.328 28.391 5.211 1 92.56 347 LEU B CA 1
ATOM 5766 C C . LEU B 1 347 ? -25.438 28.906 6.34 1 92.56 347 LEU B C 1
ATOM 5768 O O . LEU B 1 347 ? -25.734 28.688 7.516 1 92.56 347 LEU B O 1
ATOM 5772 N N . PRO B 1 348 ? -24.422 29.672 5.914 1 93.12 348 PRO B N 1
ATOM 5773 C CA . PRO B 1 348 ? -23.547 30.203 6.961 1 93.12 348 PRO B CA 1
ATOM 5774 C C . PRO B 1 348 ? -24.25 31.234 7.848 1 93.12 348 PRO B C 1
ATOM 5776 O O . PRO B 1 348 ? -25.125 31.969 7.375 1 93.12 348 PRO B O 1
ATOM 5779 N N . VAL B 1 349 ? -23.844 31.25 9.164 1 92.69 349 VAL B N 1
ATOM 5780 C CA . VAL B 1 349 ? -24.406 32.188 10.141 1 92.69 349 VAL B CA 1
ATOM 5781 C C . VAL B 1 349 ? -23.297 32.969 10.82 1 92.69 349 VAL B C 1
ATOM 5783 O O . VAL B 1 349 ? -22.125 32.844 10.438 1 92.69 349 VAL B O 1
ATOM 5786 N N . GLY B 1 350 ? -23.578 33.781 11.742 1 86.62 350 GLY B N 1
ATOM 5787 C CA . GLY B 1 350 ? -22.672 34.719 12.359 1 86.62 350 GLY B CA 1
ATOM 5788 C C . GLY B 1 350 ? -21.422 34.062 12.922 1 86.62 350 GLY B C 1
ATOM 5789 O O . GLY B 1 350 ? -20.312 34.594 12.758 1 86.62 350 GLY B O 1
ATOM 5790 N N . TYR B 1 351 ? -21.5 33 13.539 1 91.75 351 TYR B N 1
ATOM 5791 C CA . TYR B 1 351 ? -20.344 32.375 14.172 1 91.75 351 TYR B CA 1
ATOM 5792 C C . TYR B 1 351 ? -19.5 31.609 13.156 1 91.75 351 TYR B C 1
ATOM 5794 O O . TYR B 1 351 ? -18.469 31.031 13.492 1 91.75 351 TYR B O 1
ATOM 5802 N N . ASP B 1 352 ? -19.891 31.641 11.867 1 93.69 352 ASP B N 1
ATOM 5803 C CA . ASP B 1 352 ? -19.156 30.953 10.805 1 93.69 352 ASP B CA 1
ATOM 5804 C C . ASP B 1 352 ? -18.156 31.891 10.133 1 93.69 352 ASP B C 1
ATOM 5806 O O . ASP B 1 352 ? -17.5 31.5 9.156 1 93.69 352 ASP B O 1
ATOM 5810 N N . LYS B 1 353 ? -18.016 33.062 10.562 1 92.94 353 LYS B N 1
ATOM 5811 C CA . LYS B 1 353 ? -17.328 34.125 9.867 1 92.94 353 LYS B CA 1
ATOM 5812 C C . LYS B 1 353 ? -15.898 33.719 9.516 1 92.94 353 LYS B C 1
ATOM 5814 O O . LYS B 1 353 ? -15.469 33.875 8.375 1 92.94 353 LYS B O 1
ATOM 5819 N N . LEU B 1 354 ? -15.164 33.25 10.469 1 95.19 354 LEU B N 1
ATOM 5820 C CA . LEU B 1 354 ? -13.758 32.938 10.234 1 95.19 354 LEU B CA 1
ATOM 5821 C C . LEU B 1 354 ? -13.617 31.766 9.258 1 95.19 354 LEU B C 1
ATOM 5823 O O . LEU B 1 354 ? -12.742 31.781 8.391 1 95.19 354 LEU B O 1
ATOM 5827 N N . GLY B 1 355 ? -14.469 30.734 9.406 1 95.62 355 GLY B N 1
ATOM 5828 C CA . GLY B 1 355 ? -14.477 29.625 8.461 1 95.62 355 GLY B CA 1
ATOM 5829 C C . GLY B 1 355 ? -14.789 30.062 7.039 1 95.62 355 GLY B C 1
ATOM 5830 O O . GLY B 1 355 ? -14.156 29.594 6.09 1 95.62 355 GLY B O 1
ATOM 5831 N N . VAL B 1 356 ? -15.734 30.922 6.934 1 94.38 356 VAL B N 1
ATOM 5832 C CA . VAL B 1 356 ? -16.109 31.453 5.625 1 94.38 356 VAL B CA 1
ATOM 5833 C C . VAL B 1 356 ? -14.938 32.219 5.023 1 94.38 356 VAL B C 1
ATOM 5835 O O . VAL B 1 356 ? -14.641 32.094 3.834 1 94.38 356 VAL B O 1
ATOM 5838 N N . ARG B 1 357 ? -14.289 33.031 5.797 1 94.69 357 ARG B N 1
ATOM 5839 C CA . ARG B 1 357 ? -13.156 33.812 5.301 1 94.69 357 ARG B CA 1
ATOM 5840 C C . ARG B 1 357 ? -12.023 32.906 4.832 1 94.69 357 ARG B C 1
ATOM 5842 O O . ARG B 1 357 ? -11.367 33.188 3.828 1 94.69 357 ARG B O 1
ATOM 5849 N N . TYR B 1 358 ? -11.766 31.875 5.562 1 96 358 TYR B N 1
ATOM 5850 C CA . TYR B 1 358 ? -10.805 30.875 5.105 1 96 358 TYR B CA 1
ATOM 5851 C C . TYR B 1 358 ? -11.156 30.375 3.709 1 96 358 TYR B C 1
ATOM 5853 O O . TYR B 1 358 ? -10.297 30.328 2.826 1 96 358 TYR B O 1
ATOM 5861 N N . ARG B 1 359 ? -12.375 29.969 3.533 1 96.44 359 ARG B N 1
ATOM 5862 C CA . ARG B 1 359 ? -12.797 29.422 2.252 1 96.44 359 ARG B CA 1
ATOM 5863 C C . ARG B 1 359 ? -12.711 30.469 1.145 1 96.44 359 ARG B C 1
ATOM 5865 O O . ARG B 1 359 ? -12.344 30.141 0.011 1 96.44 359 ARG B O 1
ATOM 5872 N N . LEU B 1 360 ? -13.039 31.656 1.483 1 94.25 360 LEU B N 1
ATOM 5873 C CA . LEU B 1 360 ? -12.914 32.719 0.503 1 94.25 360 LEU B CA 1
ATOM 5874 C C . LEU B 1 360 ? -11.453 32.969 0.133 1 94.25 360 LEU B C 1
ATOM 5876 O O . LEU B 1 360 ? -11.133 33.156 -1.039 1 94.25 360 LEU B O 1
ATOM 5880 N N . TRP B 1 361 ? -10.641 33 1.109 1 95.88 361 TRP B N 1
ATOM 5881 C CA . TRP B 1 361 ? -9.211 33.094 0.863 1 95.88 361 TRP B CA 1
ATOM 5882 C C . TRP B 1 361 ? -8.727 31.984 -0.046 1 95.88 361 TRP B C 1
ATOM 5884 O O . TRP B 1 361 ? -8.008 32.219 -1.02 1 95.88 361 TRP B O 1
ATOM 5894 N N . ARG B 1 362 ? -9.086 30.75 0.232 1 95.69 362 ARG B N 1
ATOM 5895 C CA . ARG B 1 362 ? -8.68 29.578 -0.534 1 95.69 362 ARG B CA 1
ATOM 5896 C C . ARG B 1 362 ? -9.148 29.688 -1.982 1 95.69 362 ARG B C 1
ATOM 5898 O O . ARG B 1 362 ? -8.375 29.422 -2.908 1 95.69 362 ARG B O 1
ATOM 5905 N N . ASP B 1 363 ? -10.375 30.047 -2.117 1 94.38 363 ASP B N 1
ATOM 5906 C CA . ASP B 1 363 ? -10.938 30.203 -3.453 1 94.38 363 ASP B CA 1
ATOM 5907 C C . ASP B 1 363 ? -10.172 31.25 -4.254 1 94.38 363 ASP B C 1
ATOM 5909 O O . ASP B 1 363 ? -9.852 31.031 -5.426 1 94.38 363 ASP B O 1
ATOM 5913 N N . ALA B 1 364 ? -9.945 32.344 -3.607 1 95.19 364 ALA B N 1
ATOM 5914 C CA . ALA B 1 364 ? -9.203 33.438 -4.27 1 95.19 364 ALA B CA 1
ATOM 5915 C C . ALA B 1 364 ? -7.805 32.969 -4.672 1 95.19 364 ALA B C 1
ATOM 5917 O O . ALA B 1 364 ? -7.34 33.281 -5.773 1 95.19 364 ALA B O 1
ATOM 5918 N N . LEU B 1 365 ? -7.141 32.281 -3.822 1 95.38 365 LEU B N 1
ATOM 5919 C CA . LEU B 1 365 ? -5.812 31.75 -4.098 1 95.38 365 LEU B CA 1
ATOM 5920 C C . LEU B 1 365 ? -5.84 30.828 -5.309 1 95.38 365 LEU B C 1
ATOM 5922 O O . LEU B 1 365 ? -5.023 30.969 -6.219 1 95.38 365 LEU B O 1
ATOM 5926 N N . GLU B 1 366 ? -6.754 29.922 -5.324 1 94.25 366 GLU B N 1
ATOM 5927 C CA . GLU B 1 366 ? -6.832 28.906 -6.375 1 94.25 366 GLU B CA 1
ATOM 5928 C C . GLU B 1 366 ? -7.203 29.531 -7.719 1 94.25 366 GLU B C 1
ATOM 5930 O O . GLU B 1 366 ? -6.816 29.016 -8.773 1 94.25 366 GLU B O 1
ATOM 5935 N N . LYS B 1 367 ? -7.922 30.609 -7.637 1 93.88 367 LYS B N 1
ATOM 5936 C CA . LYS B 1 367 ? -8.312 31.312 -8.859 1 93.88 367 LYS B CA 1
ATOM 5937 C C . LYS B 1 367 ? -7.191 32.219 -9.344 1 93.88 367 LYS B C 1
ATOM 5939 O O . LYS B 1 367 ? -7.266 32.781 -10.445 1 93.88 367 LYS B O 1
ATOM 5944 N N . GLY B 1 368 ? -6.219 32.406 -8.531 1 93.19 368 GLY B N 1
ATOM 5945 C CA . GLY B 1 368 ? -5.074 33.219 -8.922 1 93.19 368 GLY B CA 1
ATOM 5946 C C . GLY B 1 368 ? -5.293 34.719 -8.711 1 93.19 368 GLY B C 1
ATOM 5947 O O . GLY B 1 368 ? -4.809 35.531 -9.492 1 93.19 368 GLY B O 1
ATOM 5948 N N . ALA B 1 369 ? -6.012 35.062 -7.723 1 92 369 ALA B N 1
ATOM 5949 C CA . ALA B 1 369 ? -6.238 36.469 -7.414 1 92 369 ALA B CA 1
ATOM 5950 C C . ALA B 1 369 ? -4.93 37.188 -7.082 1 92 369 ALA B C 1
ATOM 5952 O O . ALA B 1 369 ? -4.062 36.594 -6.41 1 92 369 ALA B O 1
ATOM 5953 N N . LYS B 1 370 ? -4.812 38.312 -7.566 1 88.19 370 LYS B N 1
ATOM 5954 C CA . LYS B 1 370 ? -3.6 39.094 -7.336 1 88.19 370 LYS B CA 1
ATOM 5955 C C . LYS B 1 370 ? -3.475 39.5 -5.871 1 88.19 370 LYS B C 1
ATOM 5957 O O . LYS B 1 370 ? -2.383 39.469 -5.301 1 88.19 370 LYS B O 1
ATOM 5962 N N . GLN B 1 371 ? -4.66 39.875 -5.363 1 88.88 371 GLN B N 1
ATOM 5963 C CA . GLN B 1 371 ? -4.723 40.219 -3.941 1 88.88 371 GLN B CA 1
ATOM 5964 C C . GLN B 1 371 ? -5.637 39.25 -3.195 1 88.88 371 GLN B C 1
ATOM 5966 O O . GLN B 1 371 ? -6.824 39.125 -3.512 1 88.88 371 GLN B O 1
ATOM 5971 N N . LEU B 1 372 ? -5.027 38.625 -2.252 1 90.31 372 LEU B N 1
ATOM 5972 C CA . LEU B 1 372 ? -5.828 37.688 -1.478 1 90.31 372 LEU B CA 1
ATOM 5973 C C . LEU B 1 372 ? -6.648 38.406 -0.418 1 90.31 372 LEU B C 1
ATOM 5975 O O . LEU B 1 372 ? -6.148 39.344 0.248 1 90.31 372 LEU B O 1
ATOM 5979 N N . PRO B 1 373 ? -7.82 38 -0.325 1 89.06 373 PRO B N 1
ATOM 5980 C CA . PRO B 1 373 ? -8.68 38.688 0.655 1 89.06 373 PRO B CA 1
ATOM 5981 C C . PRO B 1 373 ? -8.188 38.5 2.088 1 89.06 373 PRO B C 1
ATOM 5983 O O . PRO B 1 373 ? -7.629 37.469 2.434 1 89.06 373 PRO B O 1
ATOM 5986 N N . PHE B 1 374 ? -8.367 39.562 2.92 1 87.56 374 PHE B N 1
ATOM 5987 C CA . PHE B 1 374 ? -8.156 39.594 4.363 1 87.56 374 PHE B CA 1
ATOM 5988 C C . PHE B 1 374 ? -6.672 39.562 4.699 1 87.56 374 PHE B C 1
ATOM 5990 O O . PHE B 1 374 ? -6.289 39.219 5.816 1 87.56 374 PHE B O 1
ATOM 5997 N N . MET B 1 375 ? -5.895 39.594 3.711 1 81.5 375 MET B N 1
ATOM 5998 C CA . MET B 1 375 ? -4.457 39.688 3.951 1 81.5 375 MET B CA 1
ATOM 5999 C C . MET B 1 375 ? -3.943 41.094 3.721 1 81.5 375 MET B C 1
ATOM 6001 O O . MET B 1 375 ? -4.465 41.812 2.871 1 81.5 375 MET B O 1
ATOM 6005 N N . LYS B 1 376 ? -3.156 41.531 4.637 1 65.88 376 LYS B N 1
ATOM 6006 C CA . LYS B 1 376 ? -2.568 42.875 4.414 1 65.88 376 LYS B CA 1
ATOM 6007 C C . LYS B 1 376 ? -1.756 42.875 3.123 1 65.88 376 LYS B C 1
ATOM 6009 O O . LYS B 1 376 ? -1.099 41.906 2.777 1 65.88 376 LYS B O 1
ATOM 6014 N N . PRO B 1 377 ? -2.088 43.844 2.299 1 55.53 377 PRO B N 1
ATOM 6015 C CA . PRO B 1 377 ? -1.292 43.969 1.076 1 55.53 377 PRO B CA 1
ATOM 6016 C C . PRO B 1 377 ? 0.211 43.906 1.342 1 55.53 377 PRO B C 1
ATOM 6018 O O . PRO B 1 377 ? 0.678 44.406 2.377 1 55.53 377 PRO B O 1
ATOM 6021 N N . MET B 1 378 ? 0.901 42.875 0.787 1 43.41 378 MET B N 1
ATOM 6022 C CA . MET B 1 378 ? 2.359 42.906 0.863 1 43.41 378 MET B CA 1
ATOM 6023 C C . MET B 1 378 ? 2.904 44.219 0.314 1 43.41 378 MET B C 1
ATOM 6025 O O . MET B 1 378 ? 2.355 44.781 -0.642 1 43.41 378 MET B O 1
#

pLDDT: mean 86.06, std 21.85, range [16.81, 98.88]

Solvent-accessible surface area (backbone atoms only — not comparable to full-atom values): 42380 Å² total; per-residue (Å²): 139,87,81,72,78,87,54,74,78,90,64,82,84,82,73,87,74,88,87,90,80,78,81,74,79,82,69,78,71,73,71,68,72,65,68,68,65,70,67,74,76,83,72,68,74,51,46,35,61,77,66,81,81,54,67,62,76,33,61,45,79,42,73,78,44,50,42,88,75,54,45,72,66,39,66,50,70,48,53,50,76,68,39,59,30,32,34,37,21,22,74,84,62,50,56,20,24,23,50,36,43,36,86,87,79,60,46,54,31,77,78,36,48,50,56,88,23,20,45,24,28,67,84,67,47,39,22,26,40,43,72,15,40,46,78,41,39,62,98,54,82,77,61,100,45,69,44,60,51,41,58,44,46,79,56,97,61,26,32,30,34,35,79,26,90,59,83,75,72,90,72,76,85,85,80,72,75,61,89,74,48,42,80,58,44,77,48,77,47,82,41,83,36,35,32,66,61,52,49,43,51,71,54,34,68,77,25,38,52,50,48,30,49,87,56,65,30,38,85,49,75,80,53,72,56,36,40,56,49,51,58,91,54,42,50,40,37,36,34,38,64,44,15,30,36,40,30,58,42,86,93,46,30,40,38,37,39,34,19,37,66,44,97,60,37,78,32,55,61,35,43,87,71,26,89,32,41,42,37,39,40,40,36,41,40,45,16,33,77,49,22,18,39,33,43,38,36,38,26,29,56,54,69,70,66,55,69,71,42,82,70,42,57,56,53,53,49,52,52,52,49,52,57,49,48,51,49,44,65,46,50,51,42,24,47,55,37,17,51,72,50,39,38,43,45,60,49,77,54,66,48,38,49,64,34,51,49,52,52,50,31,51,51,33,48,64,71,60,48,89,69,50,67,46,49,77,82,128,137,85,76,74,70,88,82,69,97,70,99,87,87,81,77,79,75,87,72,83,73,82,76,77,80,79,73,82,64,78,68,74,70,66,66,66,65,66,67,74,74,83,72,67,76,51,46,35,61,76,66,83,79,53,66,64,76,32,62,45,79,41,74,78,43,51,43,88,77,56,46,73,66,39,67,50,71,50,51,49,76,70,39,58,31,31,33,37,21,22,73,84,61,51,56,20,24,24,51,33,43,38,70,45,44,27,36,41,30,77,78,34,49,49,56,87,24,20,44,22,28,33,51,57,44,40,22,25,39,42,72,14,41,44,77,42,37,63,28,44,82,75,60,99,45,70,43,59,51,42,58,44,45,78,54,96,61,25,32,30,34,36,80,25,90,58,82,73,73,91,74,76,84,84,80,72,75,62,90,74,47,40,80,59,44,76,47,78,49,80,40,83,38,34,32,66,59,53,49,42,51,72,53,36,67,84,50,38,56,74,60,29,50,88,55,63,30,39,85,50,75,78,70,95,65,59,39,57,51,51,57,89,55,42,50,40,37,34,34,38,65,44,15,32,35,40,31,60,43,83,91,47,32,38,38,36,39,34,18,36,66,44,98,58,35,76,30,56,60,35,42,87,68,24,90,32,42,43,37,40,41,40,35,41,41,46,14,33,77,49,23,17,37,36,44,37,37,38,27,28,56,55,70,72,64,54,69,71,42,83,69,40,57,57,52,53,48,51,51,52,49,50,57,49,48,49,50,44,65,51,50,51,53,50,47,56,42,17,49,72,49,38,49,78,47,74,78,79,53,66,50,38,48,63,35,50,49,51,51,51,32,51,51,33,48,63,71,60,48,90,70,51,66,46,48,75,81,127

Secondary structure (DSSP, 8-state):
----SSSSTT-------------------------------------SSPPPPPGGGGSS-EEEEEGGG--TT-EEEEEETTEEEEEEE-TTS-EEEEESS-TTT---GGGSEEETTEEE-TTT--EE-TTSBEEE-TTS-----B--EE-EEEETTEEEE--SSSPPPS-PPP-PPPTT-EEEEEEEEEESS-HHHHHHHHT-GGGHHHH-TTTTTTT----S--EEE--TT-SEEEEETTTEEEEEETTTEEEEEEEESBTTB--SSSGGG-SEEEEEEEEEEEEETTEEEEEEEEEESS-GGGGGSTTHHHHHHHHHHHHHHHHHHHHHHHHHHHHTT--TTSS--GGGHHHHHHHHHHHHHHHT-SS-TTSPP-/--------SSS------------------------------------SSPPPPPGGGGSS-EEEEEGGG--TT-EEEEEETTEEEEEEE-TTS-EEEEESS-TTT---GGGSEEETTEEE-TTT--EE-TTSBEEE-TTS-----B--EE-EEEETTEEEE--SSSPPPS-PPP-PPPTT-EEEEEEEEEESS-HHHHHHHHT-GGGHHHH-TTTTTTT----S--EEE--TT-SEEEEETTTEEEEEETTTEEEEEEEEEETTEE-SSSGGG-SEEEEEEEEEEEEETTEEEEEEEEEESS-GGGGGSTTHHHHHHHHHHHHHHHHHHHHHHHHHHHHTT--TTSS--GGGHHHHHHHHHHHHHHHT-SS-TTSPP-

InterPro domains:
  IPR013626 Pheophorbide a oxygenase [PF08417] (248-344)
  IPR015881 Aromatic-ring-hydroxylating dioxygenase ARHD, Rieske 2Fe-2S-binding site [PS00570] (102-124)
  IPR017941 Rieske [2Fe-2S] iron-sulphur domain [PF00355] (61-141)
  IPR017941 Rieske [2Fe-2S] iron-sulphur domain [PS51296] (61-161)
  IPR036922 Rieske [2Fe-2S] iron-sulphur domain superfamily [G3DSA:2.102.10.10] (54-176)
  IPR036922 Rieske [2Fe-2S] iron-sulphur domain superfamily [SSF50022] (55-166)
  IPR050584 Cholesterol 7-desaturase [PTHR21266] (21-363)

Organism: Citrus sinensis (NCBI:txid2711)

Nearest PDB structures (foldseek):
  7szh-assembly1_A  TM=7.662E-01  e=3.162E-19  Microseira wollei
  4qck-assembly1_A  TM=6.994E-01  e=3.936E-18  Mycobacterium tuberculosis H37Rv
  4qdd-assembly1_A  TM=6.614E-01  e=9.948E-19  Rhodococcus rhodochrous
  2zyl-assembly1_A  TM=6.845E-01  e=2.926E-17  Mycobacterium tuberculosis
  7v25-assembly1_D  TM=6.574E-01  e=2.464E-17  Comamonas testosteroni KF-1

Sequence (756 aa):
MEALVNDRLLQDRHTSGTDQTCASPSTSKQSLDIVKGKLPRKSLNVSGPVQPYNTRLKNFWFPVAFSTDLKDDTMVPFDCFEEPWVIFRGKDGIPGCVQNTCAHRACPLHLGSVNEGRIQCPYHGWEYSTDGKCEKMPSTQLRNVKIKSLPCFEQEGMIWIWPGDEPPTATIPCLLPPSGFEIHAEIVMELPIEHGLLLDNLLDLAHAPFTHTSTFAKGWSVPSLVKFLTPASGLQGYWDPYPIDMEFRPPCMVLSTIGISKPGKLEGQNTRQCATHLHQLHVCLPSSRKKTRLLYRMSLDFASVLKHVPFMQYLWRHFAEQVLNEDLRLVLGQQERMNNGANVWNLPVGYDKLGVRYRLWRDALEKGAKQLPFMKPMMEALVNDRLLQDRHTSGTDQTCASPSTSKQSLDIVKGKLPRKSLNVSGPVQPYNTRLKNFWFPVAFSTDLKDDTMVPFDCFEEPWVIFRGKDGIPGCVQNTCAHRACPLHLGSVNEGRIQCPYHGWEYSTDGKCEKMPSTQLRNVKIKSLPCFEQEGMIWIWPGDEPPTATIPCLLPPSGFEIHAEIVMELPIEHGLLLDNLLDLAHAPFTHTSTFAKGWSVPSLVKFLTPASGLQGYWDPYPIDMEFRPPCMVLSTIGISKPGKLEGQNTRQCATHLHQLHVCLPSSRKKTRLLYRMSLDFASVLKHVPFMQYLWRHFAEQVLNEDLRLVLGQQERMNNGANVWNLPVGYDKLGVRYRLWRDALEKGAKQLPFMKPM

Radius of gyration: 34.58 Å; Cα contacts (8 Å, |Δi|>4): 1515; chains: 2; bounding box: 80×111×98 Å

Foldseek 3Di:
DPDDPVDPVLDPPPPPDDDDDDDDDDPDCPVPVPPVVPPPPPFDFQFDDQDQDFLLQLQAKAFDWFLVVADQKAKDWAFFSQFIKIWHAALVRWIAIFGQADPPHGAGQRVAIADNQWGFRPPQTFTAHRQFFTDDGPPDDDDGDGTHIFDWGDDDRTIITRRHPDDHDPDDDDDDDDPLKDWQEKDKDKAQAALLLVLLLLLFCLCCCPLVCPALQPPPDRDPDKAWDDPQQALWTAIPQFQKTWGDDPPRKIKMKHADQDRSDGDGRHNVPHDKIKIKMWGWGGRYRGMTMIIIIIIISDDPVCSVDPPSRVVVVVNVVVSVVSVSVVSVVVRVRRNVTDGPPRDDDRSSVSSVLSSQQSVCSSVPPPDGGSDDDD/DPPDPPPAQADDPPPDDDDDDDPDDDPVPPPPCPVVVPPPRPDDFQFDDQDQDFLLQLQAKAFDWFLVVADQKAKDWAFFSQFIKIWHAALVRWIAIFGQADPPHGAGQRVAIADNQWGFRPPQTFTAHRQFFTDDGPPDDDDGDGTHIFDWGDDPRTIITRRHPDDHDPDDDDDDDDPLKDWQEKDKDKAQAALLLVLLLVLFCLCCCPLVCPALQPPPDRDPDKAWDDPQQALWTAIPQFQKIWGDDPPRKIKMKHADQDRSDTDGRHNVPHDKIKIKMWGFGGRYRGMTMIIIIIIISDDPVCSVDPPSRVVVVVNVVVSVVSSSVVSVVVRVRRNVTDGPPRDDDRSSNSSVLSSQQSVCSSVPPPDGGSDDDD